Protein AF-0000000084599540 (afdb_homodimer)

Solvent-accessible surface area (backbone atoms only — not comparable to full-atom values): 32522 Å² total; per-residue (Å²): 129,64,44,65,60,55,41,9,63,74,60,71,47,52,53,66,55,42,53,31,35,77,64,66,38,82,87,52,54,70,70,55,28,52,50,39,52,51,46,26,53,74,59,63,37,54,69,46,59,69,66,55,53,49,34,82,59,68,58,43,24,35,32,35,32,47,70,62,56,52,45,56,67,36,15,27,25,49,29,17,27,42,54,45,29,43,75,75,65,26,40,35,28,46,34,64,72,96,63,31,60,48,38,57,72,74,45,68,17,61,32,36,39,39,46,31,87,84,61,41,70,65,57,50,48,55,41,32,73,73,65,39,32,35,24,30,46,58,57,90,64,90,48,96,42,38,37,31,44,32,69,36,34,44,59,28,31,35,52,47,48,57,56,52,65,72,48,86,49,70,34,34,36,38,29,33,32,45,85,84,36,49,62,42,46,41,23,50,52,28,36,51,55,52,57,72,72,43,76,79,89,69,48,69,45,81,44,65,17,57,55,27,40,70,29,11,40,58,45,40,50,56,50,62,73,66,55,80,85,60,28,32,34,35,42,20,68,15,34,45,12,30,50,27,22,50,53,54,41,46,75,71,68,48,46,70,25,63,50,34,25,39,26,27,29,52,58,44,76,59,33,69,54,27,80,61,25,41,14,23,21,34,54,49,54,32,56,52,17,27,49,41,33,50,38,38,53,24,49,71,68,71,40,92,56,64,68,42,70,43,63,47,40,79,42,86,28,37,10,54,44,74,120,130,65,43,64,60,54,42,9,64,75,60,71,45,53,53,66,56,40,53,30,36,78,63,66,37,82,88,50,56,69,69,56,26,52,50,42,54,52,44,27,54,74,60,63,36,53,68,46,59,70,65,54,54,46,35,84,58,69,59,44,23,34,31,35,30,49,70,60,56,53,44,54,66,37,14,28,24,47,28,17,27,41,54,45,30,40,76,74,65,25,39,35,29,47,34,63,71,95,64,33,62,47,37,55,72,72,46,67,16,59,33,38,38,38,47,34,85,84,61,42,71,65,57,50,49,54,42,32,73,72,63,39,33,34,24,31,46,57,58,91,63,89,48,98,41,37,34,30,44,32,70,36,34,44,59,29,30,37,53,47,50,59,55,53,63,72,48,88,50,71,36,36,36,36,30,34,31,44,85,84,35,48,64,42,47,42,23,49,53,27,36,52,55,51,57,72,72,44,76,79,90,70,48,70,46,82,45,65,18,56,54,28,40,69,28,11,41,59,46,41,51,55,50,60,73,66,57,80,84,61,28,31,34,35,42,20,68,15,35,45,14,28,51,27,21,50,53,55,40,45,75,70,70,49,47,69,27,62,49,34,26,40,26,28,28,53,58,44,76,60,32,67,55,28,81,61,24,40,13,23,22,33,53,49,54,33,54,52,16,28,49,42,33,51,38,39,53,25,49,70,68,72,40,92,56,66,68,43,69,44,65,48,41,78,41,90,28,37,11,54,45,75,120

Secondary structure (DSSP, 8-state):
---HHHHHHHHTS-HHHHHHHHTT-TTS-HHHHHHHHHHHHHTT----HHHHS-SS----EEEEEES---HHHHHHHHHHHHHHHHHTT-EEEE--STTTTHHHHTTSSSEEEEE-TTS-HHHHHHHHHTT-EEEESSS---BTTEEEEEE-HHHHHHHHHHHHTTS--SEEEEEE--TT-HHHHHHHHHHHHHHHHSSS---EEEEE-TTSHHHHHHHHHHHHHH--SS-EEEEESSHHHHHHHHHHHHHTT--BTTTEEEE-SS--HHHHHSSSPPBEEE--HHHHHHHHHHHHHHHHTT-----EEE--EEE--TTT---/---HHHHHHHHTS-HHHHHHHHTT-TTS-HHHHHHHHHHHHHTT----HHHHS-SS----EEEEEES---HHHHHHHHHHHHHHHHHTT-EEEE--STTTTHHHHTTSSSEEEEE-TTS-HHHHHHHHHTT-EEEESSS---BTTEEEEEE-HHHHHHHHHHHHTTS--SEEEEEE--TT-HHHHHHHHHHHHHHHHSSS---EEEEE-TTSHHHHHHHHHHHHHH--SS-EEEEESSHHHHHHHHHHHHHTT--BTTTEEEE-SS--HHHHHSSSPPBEEE--HHHHHHHHHHHHHHHHTT-----EEE--EEE--TTT---

Organism: NCBI:txid1246626

Radius of gyration: 30.08 Å; Cα contacts (8 Å, |Δi|>4): 1349; chains: 2; bounding box: 71×89×59 Å

InterPro domains:
  IPR000843 LacI-type HTH domain [PF00356] (3-48)
  IPR000843 LacI-type HTH domain [PS50932] (2-56)
  IPR000843 LacI-type HTH domain [SM00354] (1-71)
  IPR000843 LacI-type HTH domain [cd01392] (5-56)
  IPR010982 Lambda repressor-like, DNA-binding domain superfamily [G3DSA:1.10.260.40] (1-59)
  IPR010982 Lambda repressor-like, DNA-binding domain superfamily [SSF47413] (1-59)
  IPR028082 Periplasmic binding protein-like I [SSF53822] (61-322)
  IPR046335 Transcriptional regulator LacI/GalR-like, sensor domain [PF13377] (175-320)

Nearest PDB structures (foldseek):
  3cs3-assembly1_A-2  TM=9.195E-01  e=4.103E-24  Enterococcus faecalis V583
  5ysz-assembly1_A-2  TM=7.241E-01  e=3.720E-22  Thermobifida fusca YX
  3hcw-assembly1_B  TM=8.579E-01  e=9.936E-17  Staphylococcus aureus subsp. aureus Mu50
  3d8u-assembly1_B  TM=8.143E-01  e=1.128E-11  Vibrio parahaemolyticus
  7cdx-assembly1_B  TM=8.472E-01  e=2.974E-11  Agrobacterium tumefaciens A6

Foldseek 3Di:
DQDLVNLCVVLVHDSVLLVCLVVVPPVHDPVSSVSSVVSCVVVVPDVPCVNVVVVLPQLLEEEEAAADCDDPLNVQLVLLQQVLSVVVVHHYDYFDDDCRCVCQVVSVHQAYEHHDPVCDLVNVVVSVVVVHAYEYEFDDDDDLRYAYEYAPLLVFLLVVLVLLVVDDWPAEEEEFADPPGRSRVNSVVSNVVNQVPDPDHHHYYYHYQNQALVSLQVVLVVCVVVQDQTAYEYEYAAPRSQVSNVVNCVVVPHDFQGNYQTAYEDPDPCQVPDVFRHWYKHQRSSVSSNLRNVLSVCSSVVHDHHHHYGYMGTDDTSRHDVD/DQDLVNLCVVLVHDSVLLVCLVVVPPPHDPVSSVSSVVSCVVVVPDVPCVNVVVPLPQLLEEEEAAADCDDPLNVQLVLLQQVLSVVVVHHYHYFDDDCRCVCQVVSVHQAYEHHDPVCDLVNVVVSVVVVHAYEYEFDDDDDLRYAYEYAPLLVFLLVVLVVLVVDDWPAEEEEFADPPGRSRVNSVVSNVVNQVPDPDHHHYYYHYQNQALVSLQVVLVVCVVVQDQTAYEYEYAAPRSQVSNVVNCVVVPHDFQHNYQTAYEDPDPCQVPDVFRHWYKYQRSSVSSNLRNVLSVCSSVVHDHHHHYGYMGTDDTSRHDVD

pLDDT: mean 88.67, std 12.49, range [33.28, 98.56]

Structure (mmCIF, N/CA/C/O backbone):
data_AF-0000000084599540-model_v1
#
loop_
_entity.id
_entity.type
_entity.pdbx_description
1 polymer 'HTH-type transcriptional repressor'
#
loop_
_atom_site.group_PDB
_atom_site.id
_atom_site.type_symbol
_atom_site.label_atom_id
_atom_site.label_alt_id
_atom_site.label_comp_id
_atom_site.label_asym_id
_atom_site.label_entity_id
_atom_site.label_seq_id
_atom_site.pdbx_PDB_ins_code
_atom_site.Cartn_x
_atom_site.Cartn_y
_atom_site.Cartn_z
_atom_site.occupancy
_atom_site.B_iso_or_equiv
_atom_site.auth_seq_id
_atom_site.auth_comp_id
_atom_site.auth_asym_id
_atom_site.auth_atom_id
_atom_site.pdbx_PDB_model_num
ATOM 1 N N . MET A 1 1 ? -2.873 49.531 19.031 1 55.91 1 MET A N 1
ATOM 2 C CA . MET A 1 1 ? -3.793 49.094 18 1 55.91 1 MET A CA 1
ATOM 3 C C . MET A 1 1 ? -5.125 48.656 18.594 1 55.91 1 MET A C 1
ATOM 5 O O . MET A 1 1 ? -5.164 48.125 19.703 1 55.91 1 MET A O 1
ATOM 9 N N . VAL A 1 2 ? -6.164 49.094 18.078 1 72.12 2 VAL A N 1
ATOM 10 C CA . VAL A 1 2 ? -7.504 48.781 18.562 1 72.12 2 VAL A CA 1
ATOM 11 C C . VAL A 1 2 ? -7.777 47.281 18.438 1 72.12 2 VAL A C 1
ATOM 13 O O . VAL A 1 2 ? -7.535 46.688 17.375 1 72.12 2 VAL A O 1
ATOM 16 N N . SER A 1 3 ? -8.062 46.594 19.531 1 74.75 3 SER A N 1
ATOM 17 C CA . SER A 1 3 ? -8.344 45.156 19.531 1 74.75 3 SER A CA 1
ATOM 18 C C . SER A 1 3 ? -9.844 44.906 19.594 1 74.75 3 SER A C 1
ATOM 20 O O . SER A 1 3 ? -10.641 45.812 19.797 1 74.75 3 SER A O 1
ATOM 22 N N . ILE A 1 4 ? -10.078 43.531 19.297 1 80.19 4 ILE A N 1
ATOM 23 C CA . ILE A 1 4 ? -11.469 43.094 19.406 1 80.19 4 ILE A CA 1
ATOM 24 C C . ILE A 1 4 ? -11.977 43.375 20.828 1 80.19 4 ILE A C 1
ATOM 26 O O . ILE A 1 4 ? -13.148 43.719 21.016 1 80.19 4 ILE A O 1
ATOM 30 N N . ARG A 1 5 ? -11.102 43.281 21.672 1 84.56 5 ARG A N 1
ATOM 31 C CA . ARG A 1 5 ? -11.469 43.531 23.062 1 84.56 5 ARG A CA 1
ATOM 32 C C . ARG A 1 5 ? -11.852 45 23.266 1 84.56 5 ARG A C 1
ATOM 34 O O . ARG A 1 5 ? -12.797 45.312 23.984 1 84.56 5 ARG A O 1
ATOM 41 N N . ASP A 1 6 ? -11.133 45.875 22.656 1 82.12 6 ASP A N 1
ATOM 42 C CA . ASP A 1 6 ? -11.414 47.312 22.781 1 82.12 6 ASP A CA 1
ATOM 43 C C . ASP A 1 6 ? -12.781 47.625 22.203 1 82.12 6 ASP A C 1
ATOM 45 O O . ASP A 1 6 ? -13.516 48.469 22.75 1 82.12 6 ASP A O 1
ATOM 49 N N . ILE A 1 7 ? -13.094 46.938 21.094 1 86.31 7 ILE A N 1
ATOM 50 C CA . ILE A 1 7 ? -14.383 47.125 20.453 1 86.31 7 ILE A CA 1
ATOM 51 C C . ILE A 1 7 ? -15.5 46.625 21.375 1 86.31 7 ILE A C 1
ATOM 53 O O . ILE A 1 7 ? -16.516 47.312 21.531 1 86.31 7 ILE A O 1
ATOM 57 N N . ALA A 1 8 ? -15.289 45.562 21.953 1 88.62 8 ALA A N 1
ATOM 58 C CA . ALA A 1 8 ? -16.281 44.969 22.859 1 88.62 8 ALA A CA 1
ATOM 59 C C . ALA A 1 8 ? -16.578 45.906 24.031 1 88.62 8 ALA A C 1
ATOM 61 O O . ALA A 1 8 ? -17.734 46.125 24.391 1 88.62 8 ALA A O 1
ATOM 62 N N . LYS A 1 9 ? -15.57 46.344 24.531 1 87.06 9 LYS A N 1
ATOM 63 C CA . LYS A 1 9 ? -15.695 47.25 25.688 1 87.06 9 LYS A CA 1
ATOM 64 C C . LYS A 1 9 ? -16.469 48.5 25.312 1 87.06 9 LYS A C 1
ATOM 66 O O . LYS A 1 9 ? -17.359 48.938 26.047 1 87.06 9 LYS A O 1
ATOM 71 N N . LYS A 1 10 ? -16.141 49.062 24.234 1 86.19 10 LYS A N 1
ATOM 72 C CA . LYS A 1 10 ? -16.781 50.312 23.828 1 86.19 10 LYS A CA 1
ATOM 73 C C . LYS A 1 10 ? -18.219 50.094 23.375 1 86.19 10 LYS A C 1
ATOM 75 O O . LYS A 1 10 ? -19.094 50.938 23.625 1 86.19 10 LYS A O 1
ATOM 80 N N . ALA A 1 11 ? -18.438 48.938 22.672 1 86.19 11 ALA A N 1
ATOM 81 C CA . ALA A 1 11 ? -19.75 48.625 22.141 1 86.19 11 ALA A CA 1
ATOM 82 C C . ALA A 1 11 ? -20.656 48.031 23.234 1 86.19 11 ALA A C 1
ATOM 84 O O . ALA A 1 11 ? -21.859 47.938 23.047 1 86.19 11 ALA A O 1
ATOM 85 N N . GLY A 1 12 ? -20.031 47.656 24.391 1 89.06 12 GLY A N 1
ATOM 86 C CA . GLY A 1 12 ? -20.812 47.062 25.469 1 89.06 12 GLY A CA 1
ATOM 87 C C . GLY A 1 12 ? -21.328 45.688 25.156 1 89.06 12 GLY A C 1
ATOM 88 O O . GLY A 1 12 ? -22.438 45.312 25.531 1 89.06 12 GLY A O 1
ATOM 89 N N . VAL A 1 13 ? -20.641 45.031 24.344 1 85.94 13 VAL A N 1
ATOM 90 C CA . VAL A 1 13 ? -21.016 43.688 23.969 1 85.94 13 VAL A CA 1
ATOM 91 C C . VAL A 1 13 ? -19.875 42.719 24.281 1 85.94 13 VAL A C 1
ATOM 93 O O . VAL A 1 13 ? -18.781 43.156 24.672 1 85.94 13 VAL A O 1
ATOM 96 N N . SER A 1 14 ? -20.094 41.469 24.25 1 82.12 14 SER A N 1
ATOM 97 C CA . SER A 1 14 ? -19.062 40.438 24.469 1 82.12 14 SER A CA 1
ATOM 98 C C . SER A 1 14 ? -18.062 40.438 23.312 1 82.12 14 SER A C 1
ATOM 100 O O . SER A 1 14 ? -18.391 40.875 22.203 1 82.12 14 SER A O 1
ATOM 102 N N . MET A 1 15 ? -16.906 39.938 23.469 1 82.31 15 MET A N 1
ATOM 103 C CA . MET A 1 15 ? -15.906 39.75 22.422 1 82.31 15 MET A CA 1
ATOM 104 C C . MET A 1 15 ? -16.438 38.844 21.312 1 82.31 15 MET A C 1
ATOM 106 O O . MET A 1 15 ? -16.141 39.031 20.141 1 82.31 15 MET A O 1
ATOM 110 N N . THR A 1 16 ? -17.266 37.844 21.672 1 81.19 16 THR A N 1
ATOM 111 C CA . THR A 1 16 ? -17.891 36.938 20.719 1 81.19 16 THR A CA 1
ATOM 112 C C . THR A 1 16 ? -18.828 37.688 19.781 1 81.19 16 THR A C 1
ATOM 114 O O . THR A 1 16 ? -18.844 37.406 18.578 1 81.19 16 THR A O 1
ATOM 117 N N . SER A 1 17 ? -19.547 38.594 20.391 1 82.44 17 SER A N 1
ATOM 118 C CA . SER A 1 17 ? -20.469 39.375 19.594 1 82.44 17 SER A CA 1
ATOM 119 C C . SER A 1 17 ? -19.719 40.281 18.609 1 82.44 17 SER A C 1
ATOM 121 O O . SER A 1 17 ? -20.172 40.469 17.469 1 82.44 17 SER A O 1
ATOM 123 N N . VAL A 1 18 ? -18.547 40.812 19 1 81.69 18 VAL A N 1
ATOM 124 C CA . VAL A 1 18 ? -17.719 41.625 18.125 1 81.69 18 VAL A CA 1
ATOM 125 C C . VAL A 1 18 ? -17.188 40.781 16.969 1 81.69 18 VAL A C 1
ATOM 127 O O . VAL A 1 18 ? -17.266 41.188 15.805 1 81.69 18 VAL A O 1
ATOM 130 N N . SER A 1 19 ? -16.75 39.562 17.25 1 78 19 SER A N 1
ATOM 131 C CA . SER A 1 19 ? -16.25 38.656 16.234 1 78 19 SER A CA 1
ATOM 132 C C . SER A 1 19 ? -17.344 38.281 15.242 1 78 19 SER A C 1
ATOM 134 O O . SER A 1 19 ? -17.125 38.281 14.031 1 78 19 SER A O 1
ATOM 136 N N . TYR A 1 20 ? -18.469 38.031 15.781 1 79.69 20 TYR A N 1
ATOM 137 C CA . TYR A 1 20 ? -19.609 37.688 14.938 1 79.69 20 TYR A CA 1
ATOM 138 C C . TYR A 1 20 ? -19.969 38.844 14.023 1 79.69 20 TYR A C 1
ATOM 140 O O . TYR A 1 20 ? -20.203 38.656 12.828 1 79.69 20 TYR A O 1
ATOM 148 N N . ALA A 1 21 ? -20 40 14.555 1 79.5 21 ALA A N 1
ATOM 149 C CA . ALA A 1 21 ? -20.422 41.188 13.812 1 79.5 21 ALA A CA 1
ATOM 150 C C . ALA A 1 21 ? -19.406 41.531 12.719 1 79.5 21 ALA A C 1
ATOM 152 O O . ALA A 1 21 ? -19.797 41.844 11.586 1 79.5 21 ALA A O 1
ATOM 153 N N . LEU A 1 22 ? -18.141 41.375 13.062 1 78.31 22 LEU A N 1
ATOM 154 C CA . LEU A 1 22 ? -17.094 41.75 12.109 1 78.31 22 LEU A CA 1
ATOM 155 C C . LEU A 1 22 ? -17 40.719 10.984 1 78.31 22 LEU A C 1
ATOM 157 O O . LEU A 1 22 ? -16.594 41.031 9.875 1 78.31 22 LEU A O 1
ATOM 161 N N . ASN A 1 23 ? -17.562 39.469 11.281 1 73.12 23 ASN A N 1
ATOM 162 C CA . ASN A 1 23 ? -17.547 38.406 10.297 1 73.12 23 ASN A CA 1
ATOM 163 C C . ASN A 1 23 ? -18.922 38.156 9.695 1 73.12 23 ASN A C 1
ATOM 165 O O . ASN A 1 23 ? -19.172 37.125 9.07 1 73.12 23 ASN A O 1
ATOM 169 N N . ASN A 1 24 ? -19.75 38.969 9.938 1 74.19 24 ASN A N 1
ATOM 170 C CA . ASN A 1 24 ? -21.125 38.938 9.438 1 74.19 24 ASN A CA 1
ATOM 171 C C . ASN A 1 24 ? -21.828 37.625 9.789 1 74.19 24 ASN A C 1
ATOM 173 O O . ASN A 1 24 ? -22.516 37.062 8.945 1 74.19 24 ASN A O 1
ATOM 177 N N . ASN A 1 25 ? -21.609 37.125 10.914 1 74 25 ASN A N 1
ATOM 178 C CA . ASN A 1 25 ? -22.266 35.938 11.406 1 74 25 ASN A CA 1
ATOM 179 C C . ASN A 1 25 ? -23.75 36.188 11.656 1 74 25 ASN A C 1
ATOM 181 O O . ASN A 1 25 ? -24.125 37.156 12.32 1 74 25 ASN A O 1
ATOM 185 N N . PRO A 1 26 ? -24.531 35.344 11.141 1 73.69 26 PRO A N 1
ATOM 186 C CA . PRO A 1 26 ? -25.969 35.594 11.25 1 73.69 26 PRO A CA 1
ATOM 187 C C . PRO A 1 26 ? -26.5 35.438 12.68 1 73.69 26 PRO A C 1
ATOM 189 O O . PRO A 1 26 ? -27.656 35.75 12.961 1 73.69 26 PRO A O 1
ATOM 192 N N . LYS A 1 27 ? -25.781 35.094 13.547 1 78.31 27 LYS A N 1
ATOM 193 C CA . LYS A 1 27 ? -26.25 34.844 14.898 1 78.31 27 LYS A CA 1
ATOM 194 C C . LYS A 1 27 ? -26.438 36.156 15.68 1 78.31 27 LYS A C 1
ATOM 196 O O . LYS A 1 27 ? -27.016 36.156 16.766 1 78.31 27 LYS A O 1
ATOM 201 N N . ILE A 1 28 ? -26 37.094 15.164 1 76.81 28 ILE A N 1
ATOM 202 C CA . ILE A 1 28 ? -26.125 38.375 15.836 1 76.81 28 ILE A CA 1
ATOM 203 C C . ILE A 1 28 ? -27.047 39.281 15.039 1 76.81 28 ILE A C 1
ATOM 205 O O . ILE A 1 28 ? -27.109 39.219 13.812 1 76.81 28 ILE A O 1
ATOM 209 N N . SER A 1 29 ? -27.906 40 15.711 1 81.25 29 SER A N 1
ATOM 210 C CA . SER A 1 29 ? -28.922 40.844 15.078 1 81.25 29 SER A CA 1
ATOM 211 C C . SER A 1 29 ? -28.281 41.906 14.203 1 81.25 29 SER A C 1
ATOM 213 O O . SER A 1 29 ? -27.141 42.344 14.445 1 81.25 29 SER A O 1
ATOM 215 N N . LYS A 1 30 ? -28.953 42.281 13.195 1 83.38 30 LYS A N 1
ATOM 216 C CA . LYS A 1 30 ? -28.5 43.344 12.273 1 83.38 30 LYS A CA 1
ATOM 217 C C . LYS A 1 30 ? -28.188 44.625 13.023 1 83.38 30 LYS A C 1
ATOM 219 O O . LYS A 1 30 ? -27.219 45.312 12.711 1 83.38 30 LYS A O 1
ATOM 224 N N . LYS A 1 31 ? -29.047 45 13.953 1 82.94 31 LYS A N 1
ATOM 225 C CA . LYS A 1 31 ? -28.891 46.188 14.75 1 82.94 31 LYS A CA 1
ATOM 226 C C . LYS A 1 31 ? -27.578 46.188 15.539 1 82.94 31 LYS A C 1
ATOM 228 O O . LYS A 1 31 ? -26.844 47.156 15.547 1 82.94 31 LYS A O 1
ATOM 233 N N . THR A 1 32 ? -27.25 45.031 16.109 1 84.38 32 THR A N 1
ATOM 234 C CA . THR A 1 32 ? -26.031 44.875 16.891 1 84.38 32 THR A CA 1
ATOM 235 C C . THR A 1 32 ? -24.797 44.906 16 1 84.38 32 THR A C 1
ATOM 237 O O . THR A 1 32 ? -23.781 45.469 16.344 1 84.38 32 THR A O 1
ATOM 240 N N . THR A 1 33 ? -24.922 44.25 14.93 1 87.5 33 THR A N 1
ATOM 241 C CA . THR A 1 33 ? -23.828 44.219 13.953 1 87.5 33 THR A CA 1
ATOM 242 C C . THR A 1 33 ? -23.469 45.625 13.516 1 87.5 33 THR A C 1
ATOM 244 O O . THR A 1 33 ? -22.297 46 13.484 1 87.5 33 THR A O 1
ATOM 247 N N . GLU A 1 34 ? -24.5 46.344 13.148 1 85.5 34 GLU A N 1
ATOM 248 C CA . GLU A 1 34 ? -24.281 47.719 12.695 1 85.5 34 GLU A CA 1
ATOM 249 C C . GLU A 1 34 ? -23.641 48.562 13.789 1 85.5 34 GLU A C 1
ATOM 251 O O . GLU A 1 34 ? -22.75 49.375 13.516 1 85.5 34 GLU A O 1
ATOM 256 N N . HIS A 1 35 ? -24.125 48.406 14.969 1 85.12 35 HIS A N 1
ATOM 257 C CA . HIS A 1 35 ? -23.578 49.125 16.109 1 85.12 35 HIS A CA 1
ATOM 258 C C . HIS A 1 35 ? -22.094 48.812 16.312 1 85.12 35 HIS A C 1
ATOM 260 O O . HIS A 1 35 ? -21.281 49.719 16.5 1 85.12 35 HIS A O 1
ATOM 266 N N . ILE A 1 36 ? -21.734 47.531 16.234 1 87.31 36 ILE A N 1
ATOM 267 C CA . ILE A 1 36 ? -20.359 47.062 16.453 1 87.31 36 ILE A CA 1
ATOM 268 C C . ILE A 1 36 ? -19.469 47.594 15.328 1 87.31 36 ILE A C 1
ATOM 270 O O . ILE A 1 36 ? -18.359 48.062 15.578 1 87.31 36 ILE A O 1
ATOM 274 N N . LYS A 1 37 ? -19.938 47.5 14.125 1 85.94 37 LYS A N 1
ATOM 275 C CA . LYS A 1 37 ? -19.172 48 12.984 1 85.94 37 LYS A CA 1
ATOM 276 C C . LYS A 1 37 ? -18.938 49.5 13.094 1 85.94 37 LYS A C 1
ATOM 278 O O . LYS A 1 37 ? -17.859 49.969 12.742 1 85.94 37 LYS A O 1
ATOM 283 N N . GLN A 1 38 ? -19.969 50.219 13.492 1 85.44 38 GLN A N 1
ATOM 284 C CA . GLN A 1 38 ? -19.859 51.656 13.711 1 85.44 38 GLN A CA 1
ATOM 285 C C . GLN A 1 38 ? -18.797 52 14.758 1 85.44 38 GLN A C 1
ATOM 287 O O . GLN A 1 38 ? -17.969 52.875 14.562 1 85.44 38 GLN A O 1
ATOM 292 N N . VAL A 1 39 ? -18.797 51.25 15.875 1 85.38 39 VAL A N 1
ATOM 293 C CA . VAL A 1 39 ? -17.828 51.438 16.953 1 85.38 39 VAL A CA 1
ATOM 294 C C . VAL A 1 39 ? -16.438 51.125 16.453 1 85.38 39 VAL A C 1
ATOM 296 O O . VAL A 1 39 ? -15.477 51.844 16.75 1 85.38 39 VAL A O 1
ATOM 299 N N . ALA A 1 40 ? -16.359 50.062 15.703 1 84.12 40 ALA A N 1
ATOM 300 C CA . ALA A 1 40 ? -15.078 49.688 15.109 1 84.12 40 ALA A CA 1
ATOM 301 C C . ALA A 1 40 ? -14.531 50.781 14.219 1 84.12 40 ALA A C 1
ATOM 303 O O . ALA A 1 40 ? -13.336 51.094 14.258 1 84.12 40 ALA A O 1
ATOM 304 N N . ALA A 1 41 ? -15.352 51.25 13.414 1 80.25 41 ALA A N 1
ATOM 305 C CA . ALA A 1 41 ? -15 52.344 12.531 1 80.25 41 ALA A CA 1
ATOM 306 C C . ALA A 1 41 ? -14.539 53.562 13.336 1 80.25 41 ALA A C 1
ATOM 308 O O . ALA A 1 41 ? -13.555 54.219 12.969 1 80.25 41 ALA A O 1
ATOM 309 N N . GLU A 1 42 ? -15.211 53.906 14.367 1 82.25 42 GLU A N 1
ATOM 310 C CA . GLU A 1 42 ? -14.891 55.031 15.219 1 82.25 42 GLU A CA 1
ATOM 311 C C . GLU A 1 42 ? -13.516 54.875 15.859 1 82.25 42 GLU A C 1
ATOM 313 O O . GLU A 1 42 ? -12.805 55.875 16.062 1 82.25 42 GLU A O 1
ATOM 318 N N . LEU A 1 43 ? -13.289 53.594 16.219 1 81.19 43 LEU A N 1
ATOM 319 C CA . LEU A 1 43 ? -12.016 53.312 16.875 1 81.19 43 LEU A CA 1
ATOM 320 C C . LEU A 1 43 ? -10.914 53.062 15.844 1 81.19 43 LEU A C 1
ATOM 322 O O . LEU A 1 43 ? -9.789 52.75 16.203 1 81.19 43 LEU A O 1
ATOM 326 N N . ASN A 1 44 ? -11.305 53.375 14.555 1 75.75 44 ASN A N 1
ATOM 327 C CA . ASN A 1 44 ? -10.391 53.094 13.445 1 75.75 44 ASN A CA 1
ATOM 328 C C . ASN A 1 44 ? -9.812 51.688 13.523 1 75.75 44 ASN A C 1
ATOM 330 O O . ASN A 1 44 ? -8.609 51.5 13.352 1 75.75 44 ASN A O 1
ATOM 334 N N . TYR A 1 45 ? -10.672 50.969 14.125 1 67.06 45 TYR A N 1
ATOM 335 C CA . TYR A 1 45 ? -10.281 49.562 14.156 1 67.06 45 TYR A CA 1
ATOM 336 C C . TYR A 1 45 ? -10.156 49 12.75 1 67.06 45 TYR A C 1
ATOM 338 O O . TYR A 1 45 ? -11.062 49.156 11.922 1 67.06 45 TYR A O 1
ATOM 346 N N . ARG A 1 46 ? -9.023 48.781 12.367 1 56.72 46 ARG A N 1
ATOM 347 C CA . ARG A 1 46 ? -8.789 48 11.164 1 56.72 46 ARG A CA 1
ATOM 348 C C . ARG A 1 46 ? -8.664 46.5 11.492 1 56.72 46 ARG A C 1
ATOM 350 O O . ARG A 1 46 ? -7.84 46.125 12.32 1 56.72 46 ARG A O 1
ATOM 357 N N . PRO A 1 47 ? -9.766 45.875 11.164 1 49.62 47 PRO A N 1
ATOM 358 C CA . PRO A 1 47 ? -9.516 44.469 11.445 1 49.62 47 PRO A CA 1
ATOM 359 C C . PRO A 1 47 ? -8.102 44.031 11.094 1 49.62 47 PRO A C 1
ATOM 361 O O . PRO A 1 47 ? -7.57 44.406 10.055 1 49.62 47 PRO A O 1
ATOM 364 N N . ASN A 1 48 ? -7.25 44.25 12 1 40.81 48 ASN A N 1
ATOM 365 C CA . ASN A 1 48 ? -5.93 43.75 11.609 1 40.81 48 ASN A CA 1
ATOM 366 C C . ASN A 1 48 ? -6.027 42.625 10.578 1 40.81 48 ASN A C 1
ATOM 368 O O . ASN A 1 48 ? -6.781 41.688 10.758 1 40.81 48 ASN A O 1
ATOM 372 N N . ALA A 1 49 ? -5.82 43 9.352 1 38.34 49 ALA A N 1
ATOM 373 C CA . ALA A 1 49 ? -5.75 41.938 8.344 1 38.34 49 ALA A CA 1
ATOM 374 C C . ALA A 1 49 ? -5.145 40.688 8.922 1 38.34 49 ALA A C 1
ATOM 376 O O . ALA A 1 49 ? -5.375 39.594 8.398 1 38.34 49 ALA A O 1
ATOM 377 N N . ALA A 1 50 ? -4.273 40.781 9.82 1 36.12 50 ALA A N 1
ATOM 378 C CA . ALA A 1 50 ? -3.619 39.625 10.43 1 36.12 50 ALA A CA 1
ATOM 379 C C . ALA A 1 50 ? -4.605 38.812 11.266 1 36.12 50 ALA A C 1
ATOM 381 O O . ALA A 1 50 ? -4.527 37.594 11.305 1 36.12 50 ALA A O 1
ATOM 382 N N . ALA A 1 51 ? -5.473 39.406 12.125 1 39.91 51 ALA A N 1
ATOM 383 C CA . ALA A 1 51 ? -6.52 38.719 12.898 1 39.91 51 ALA A CA 1
ATOM 384 C C . ALA A 1 51 ? -7.691 38.344 12 1 39.91 51 ALA A C 1
ATOM 386 O O . ALA A 1 51 ? -8.297 37.281 12.203 1 39.91 51 ALA A O 1
ATOM 387 N N . ARG A 1 52 ? -8.18 39.219 11.328 1 37.78 52 ARG A N 1
ATOM 388 C CA . ARG A 1 52 ? -9.219 38.906 10.359 1 37.78 52 ARG A CA 1
ATOM 389 C C . ARG A 1 52 ? -8.68 38 9.25 1 37.78 52 ARG A C 1
ATOM 391 O O . ARG A 1 52 ? -9.438 37.312 8.586 1 37.78 52 ARG A O 1
ATOM 398 N N . THR A 1 53 ? -7.59 38.531 8.789 1 33.34 53 THR A N 1
ATOM 399 C CA . THR A 1 53 ? -6.922 37.625 7.859 1 33.34 53 THR A CA 1
ATOM 400 C C . THR A 1 53 ? -6.543 36.312 8.555 1 33.34 53 THR A C 1
ATOM 402 O O . THR A 1 53 ? -5.785 35.531 8.008 1 33.34 53 THR A O 1
ATOM 405 N N . LEU A 1 54 ? -6.555 36.438 9.828 1 36.22 54 LEU A N 1
ATOM 406 C CA . LEU A 1 54 ? -6.711 35.125 10.43 1 36.22 54 LEU A CA 1
ATOM 407 C C . LEU A 1 54 ? -7.809 34.344 9.727 1 36.22 54 LEU A C 1
ATOM 409 O O . LEU A 1 54 ? -8.789 33.938 10.352 1 36.22 54 LEU A O 1
ATOM 413 N N . LYS A 1 55 ? -8.547 35.094 9.023 1 41.06 55 LYS A N 1
ATOM 414 C CA . LYS A 1 55 ? -9.305 34.344 8.016 1 41.06 55 LYS A CA 1
ATOM 415 C C . LYS A 1 55 ? -8.836 32.906 7.93 1 41.06 55 LYS A C 1
ATOM 417 O O . LYS A 1 55 ? -7.637 32.625 8 1 41.06 55 LYS A O 1
ATOM 422 N N . ALA A 1 56 ? -9.812 32.094 8.195 1 45.31 56 ALA A N 1
ATOM 423 C CA . ALA A 1 56 ? -9.625 30.656 8.289 1 45.31 56 ALA A CA 1
ATOM 424 C C . ALA A 1 56 ? -8.422 30.203 7.461 1 45.31 56 ALA A C 1
ATOM 426 O O . ALA A 1 56 ? -8.492 30.172 6.23 1 45.31 56 ALA A O 1
ATOM 427 N N . ARG A 1 57 ? -7.254 30.812 7.703 1 54.81 57 ARG A N 1
ATOM 428 C CA . ARG A 1 57 ? -5.98 30.484 7.074 1 54.81 57 ARG A CA 1
ATOM 429 C C . ARG A 1 57 ? -5.957 29.031 6.609 1 54.81 57 ARG A C 1
ATOM 431 O O . ARG A 1 57 ? -6.031 28.125 7.426 1 54.81 57 ARG A O 1
ATOM 438 N N . LYS A 1 58 ? -6.449 29.062 5.43 1 74.56 58 LYS A N 1
ATOM 439 C CA . LYS A 1 58 ? -6.352 27.75 4.793 1 74.56 58 LYS A CA 1
ATOM 440 C C . LYS A 1 58 ? -4.961 27.141 4.984 1 74.56 58 LYS A C 1
ATOM 442 O O . LYS A 1 58 ? -3.953 27.812 4.734 1 74.56 58 LYS A O 1
ATOM 447 N N . THR A 1 59 ? -4.977 26.297 5.82 1 81.69 59 THR A N 1
ATOM 448 C CA . THR A 1 59 ? -3.732 25.578 6.074 1 81.69 59 THR A CA 1
ATOM 449 C C . THR A 1 59 ? -3.219 24.906 4.797 1 81.69 59 THR A C 1
ATOM 451 O O . THR A 1 59 ? -2.047 24.547 4.711 1 81.69 59 THR A O 1
ATOM 454 N N . LYS A 1 60 ? -4.164 24.797 3.797 1 87.5 60 LYS A N 1
ATOM 455 C CA . LYS A 1 60 ? -3.896 24.047 2.576 1 87.5 60 LYS A CA 1
ATOM 456 C C . LYS A 1 60 ? -3.496 22.609 2.896 1 87.5 60 LYS A C 1
ATOM 458 O O . LYS A 1 60 ? -2.541 22.078 2.322 1 87.5 60 LYS A O 1
ATOM 463 N N . LYS A 1 61 ? -4.227 22.062 3.852 1 88.88 61 LYS A N 1
ATOM 464 C CA . LYS A 1 61 ? -4.039 20.672 4.25 1 88.88 61 LYS A CA 1
ATOM 465 C C . LYS A 1 61 ? -5.363 19.922 4.25 1 88.88 61 LYS A C 1
ATOM 467 O O . LYS A 1 61 ? -6.387 20.453 4.691 1 88.88 61 LYS A O 1
ATOM 472 N N . VAL A 1 62 ? -5.254 18.75 3.693 1 94.06 62 VAL A N 1
ATOM 473 C CA . VAL A 1 62 ? -6.391 17.844 3.742 1 94.06 62 VAL A CA 1
ATOM 474 C C . VAL A 1 62 ? -6.109 16.703 4.734 1 94.06 62 VAL A C 1
ATOM 476 O O . VAL A 1 62 ? -5.047 16.094 4.688 1 94.06 62 VAL A O 1
ATOM 479 N N . GLY A 1 63 ? -7.078 16.5 5.68 1 94.38 63 GLY A N 1
ATOM 480 C CA . GLY A 1 63 ? -6.973 15.367 6.598 1 94.38 63 GLY A CA 1
ATOM 481 C C . GLY A 1 63 ? -7.578 14.094 6.047 1 94.38 63 GLY A C 1
ATOM 482 O O . GLY A 1 63 ? -8.656 14.117 5.445 1 94.38 63 GLY A O 1
ATOM 483 N N . VAL A 1 64 ? -6.828 13.023 6.199 1 94.62 64 VAL A N 1
ATOM 484 C CA . VAL A 1 64 ? -7.305 11.703 5.809 1 94.62 64 VAL A CA 1
ATOM 485 C C . VAL A 1 64 ? -7.445 10.812 7.043 1 94.62 64 VAL A C 1
ATOM 487 O O . VAL A 1 64 ? -6.48 10.617 7.785 1 94.62 64 VAL A O 1
ATOM 490 N N . PHE A 1 65 ? -8.672 10.32 7.219 1 92.94 65 PHE A N 1
ATOM 491 C CA . PHE A 1 65 ? -9.008 9.492 8.367 1 92.94 65 PHE A CA 1
ATOM 492 C C . PHE A 1 65 ? -9.383 8.078 7.934 1 92.94 65 PHE A C 1
ATOM 494 O O . PHE A 1 65 ? -10.523 7.836 7.523 1 92.94 65 PHE A O 1
ATOM 501 N N . ILE A 1 66 ? -8.375 7.254 7.996 1 86.88 66 ILE A N 1
ATOM 502 C CA . ILE A 1 66 ? -8.586 5.871 7.57 1 86.88 66 ILE A CA 1
ATOM 503 C C . ILE A 1 66 ? -8.258 4.922 8.719 1 86.88 66 ILE A C 1
ATOM 505 O O . ILE A 1 66 ? -7.191 5.02 9.336 1 86.88 66 ILE A O 1
ATOM 509 N N . LYS A 1 67 ? -9.156 4.051 9.008 1 80.06 67 LYS A N 1
ATOM 510 C CA . LYS A 1 67 ? -9.016 3.129 10.133 1 80.06 67 LYS A CA 1
ATOM 511 C C . LYS A 1 67 ? -7.805 2.221 9.945 1 80.06 67 LYS A C 1
ATOM 513 O O . LYS A 1 67 ? -7.02 2.025 10.875 1 80.06 67 LYS A O 1
ATOM 518 N N . GLU A 1 68 ? -7.738 1.63 8.727 1 73.5 68 GLU A N 1
ATOM 519 C CA . GLU A 1 68 ? -6.641 0.72 8.422 1 73.5 68 GLU A CA 1
ATOM 520 C C . GLU A 1 68 ? -5.531 1.434 7.652 1 73.5 68 GLU A C 1
ATOM 522 O O . GLU A 1 68 ? -5.742 1.887 6.523 1 73.5 68 GLU A O 1
ATOM 527 N N . ASN A 1 69 ? -4.379 1.385 8.266 1 68.06 69 ASN A N 1
ATOM 528 C CA . ASN A 1 69 ? -3.303 2.145 7.637 1 68.06 69 ASN A CA 1
ATOM 529 C C . ASN A 1 69 ? -2.262 1.227 7.004 1 68.06 69 ASN A C 1
ATOM 531 O O . ASN A 1 69 ? -1.075 1.56 6.965 1 68.06 69 ASN A O 1
ATOM 535 N N . LYS A 1 70 ? -2.789 0.047 6.707 1 70.19 70 LYS A N 1
ATOM 536 C CA . LYS A 1 70 ? -1.844 -0.878 6.09 1 70.19 70 LYS A CA 1
ATOM 537 C C . LYS A 1 70 ? -2.479 -1.599 4.902 1 70.19 70 LYS A C 1
ATOM 539 O O . LYS A 1 70 ? -3.701 -1.608 4.758 1 70.19 70 LYS A O 1
ATOM 544 N N . GLY A 1 71 ? -1.596 -2.064 4.059 1 73.62 71 GLY A N 1
ATOM 545 C CA . GLY A 1 71 ? -2.01 -2.893 2.939 1 73.62 71 GLY A CA 1
ATOM 546 C C . GLY A 1 71 ? -2.137 -2.121 1.641 1 73.62 71 GLY A C 1
ATOM 547 O O . GLY A 1 71 ? -2.02 -0.894 1.628 1 73.62 71 GLY A O 1
ATOM 548 N N . ILE A 1 72 ? -2.346 -2.877 0.646 1 75.38 72 ILE A N 1
ATOM 549 C CA . ILE A 1 72 ? -2.375 -2.361 -0.719 1 75.38 72 ILE A CA 1
ATOM 550 C C . ILE A 1 72 ? -3.549 -1.396 -0.882 1 75.38 72 ILE A C 1
ATOM 552 O O . ILE A 1 72 ? -3.408 -0.339 -1.501 1 75.38 72 ILE A O 1
ATOM 556 N N . PHE A 1 73 ? -4.633 -1.713 -0.221 1 81.31 73 PHE A N 1
ATOM 557 C CA . PHE A 1 73 ? -5.824 -0.874 -0.311 1 81.31 73 PHE A CA 1
ATOM 558 C C . PHE A 1 73 ? -5.535 0.529 0.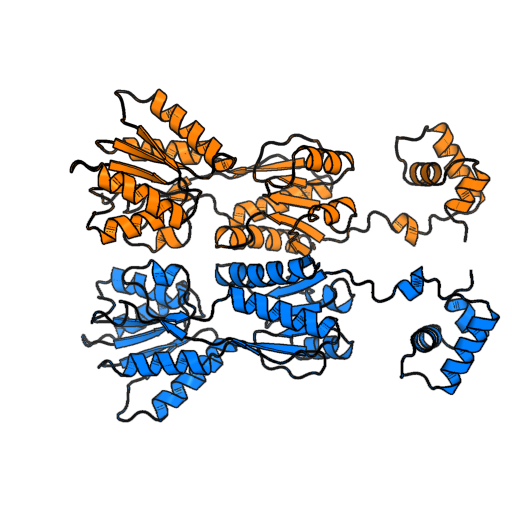21 1 81.31 73 PHE A C 1
ATOM 560 O O . PHE A 1 73 ? -5.789 1.518 -0.482 1 81.31 73 PHE A O 1
ATOM 567 N N . PHE A 1 74 ? -4.961 0.592 1.329 1 82.5 74 PHE A N 1
ATOM 568 C CA . PHE A 1 74 ? -4.648 1.863 1.973 1 82.5 74 PHE A CA 1
ATOM 569 C C . PHE A 1 74 ? -3.691 2.684 1.116 1 82.5 74 PHE A C 1
ATOM 571 O O . PHE A 1 74 ? -3.928 3.869 0.874 1 82.5 74 PHE A O 1
ATOM 578 N N . GLY A 1 75 ? -2.674 2.066 0.682 1 84.81 75 GLY A N 1
ATOM 579 C CA . GLY A 1 75 ? -1.69 2.768 -0.13 1 84.81 75 GLY A CA 1
ATOM 580 C C . GLY A 1 75 ? -2.277 3.361 -1.396 1 84.81 75 GLY A C 1
ATOM 581 O O . GLY A 1 75 ? -1.969 4.5 -1.756 1 84.81 75 GLY A O 1
ATOM 582 N N . ASP A 1 76 ? -3.117 2.643 -2.033 1 88.62 76 ASP A N 1
ATOM 583 C CA . ASP A 1 76 ? -3.66 3.062 -3.322 1 88.62 76 ASP A CA 1
ATOM 584 C C . ASP A 1 76 ? -4.66 4.207 -3.152 1 88.62 76 ASP A C 1
ATOM 586 O O . ASP A 1 76 ? -4.656 5.16 -3.934 1 88.62 76 ASP A O 1
ATOM 590 N N . ILE A 1 77 ? -5.535 4.047 -2.182 1 92.12 77 ILE A N 1
ATOM 591 C CA . ILE A 1 77 ? -6.516 5.109 -1.979 1 92.12 77 ILE A CA 1
ATOM 592 C C . ILE A 1 77 ? -5.805 6.398 -1.571 1 92.12 77 ILE A C 1
ATOM 594 O O . ILE A 1 77 ? -6.156 7.484 -2.037 1 92.12 77 ILE A O 1
ATOM 598 N N . LEU A 1 78 ? -4.848 6.285 -0.721 1 91 78 LEU A N 1
ATOM 599 C CA . LEU A 1 78 ? -4.078 7.441 -0.274 1 91 78 LEU A CA 1
ATOM 600 C C . LEU A 1 78 ? -3.336 8.086 -1.44 1 91 78 LEU A C 1
ATOM 602 O O . LEU A 1 78 ? -3.283 9.312 -1.547 1 91 78 LEU A O 1
ATOM 606 N N . ALA A 1 79 ? -2.77 7.246 -2.27 1 90.75 79 ALA A N 1
ATOM 607 C CA . ALA A 1 79 ? -2.066 7.762 -3.439 1 90.75 79 ALA A CA 1
ATOM 608 C C . ALA A 1 79 ? -2.986 8.633 -4.293 1 90.75 79 ALA A C 1
ATOM 610 O O . ALA A 1 79 ? -2.586 9.703 -4.754 1 90.75 79 ALA A O 1
ATOM 611 N N . GLY A 1 80 ? -4.172 8.18 -4.52 1 93.62 80 GLY A N 1
ATOM 612 C CA . GLY A 1 80 ? -5.141 8.969 -5.266 1 93.62 80 GLY A CA 1
ATOM 613 C C . GLY A 1 80 ? -5.473 10.289 -4.602 1 93.62 80 GLY A C 1
ATOM 614 O O . GLY A 1 80 ? -5.543 11.32 -5.27 1 93.62 80 GLY A O 1
ATOM 615 N N . ILE A 1 81 ? -5.609 10.227 -3.293 1 94.94 81 ILE A N 1
ATOM 616 C CA . ILE A 1 81 ? -5.926 11.43 -2.529 1 94.94 81 ILE A CA 1
ATOM 617 C C . ILE A 1 81 ? -4.762 12.414 -2.619 1 94.94 81 ILE A C 1
ATOM 619 O O . ILE A 1 81 ? -4.969 13.602 -2.885 1 94.94 81 ILE A O 1
ATOM 623 N N . ILE A 1 82 ? -3.604 11.938 -2.402 1 91.19 82 ILE A N 1
ATOM 624 C CA . ILE A 1 82 ? -2.402 12.766 -2.406 1 91.19 82 ILE A CA 1
ATOM 625 C C . ILE A 1 82 ? -2.244 13.438 -3.768 1 91.19 82 ILE A C 1
ATOM 627 O O . ILE A 1 82 ? -2.031 14.648 -3.846 1 91.19 82 ILE A O 1
ATOM 631 N N . GLU A 1 83 ? -2.348 12.672 -4.793 1 90.88 83 GLU A N 1
ATOM 632 C CA . GLU A 1 83 ? -2.158 13.172 -6.152 1 90.88 83 GLU A CA 1
ATOM 633 C C . GLU A 1 83 ? -3.119 14.32 -6.461 1 90.88 83 GLU A C 1
ATOM 635 O O . GLU A 1 83 ? -2.697 15.391 -6.887 1 90.88 83 GLU A O 1
ATOM 640 N N . THR A 1 84 ? -4.34 14.109 -6.227 1 94.19 84 THR A N 1
ATOM 641 C CA . THR A 1 84 ? -5.371 15.086 -6.539 1 94.19 84 THR A CA 1
ATOM 642 C C . THR A 1 84 ? -5.254 16.312 -5.625 1 94.19 84 THR A C 1
ATOM 644 O O . THR A 1 84 ? -5.414 17.438 -6.074 1 94.19 84 THR A O 1
ATOM 647 N N . SER A 1 85 ? -4.961 16.062 -4.34 1 92.12 85 SER A N 1
ATOM 648 C CA . SER A 1 85 ? -4.789 17.172 -3.396 1 92.12 85 SER A CA 1
ATOM 649 C C . SER A 1 85 ? -3.588 18.031 -3.771 1 92.12 85 SER A C 1
ATOM 651 O O . SER A 1 85 ? -3.662 19.266 -3.725 1 92.12 85 SER A O 1
ATOM 653 N N . ALA A 1 86 ? -2.535 17.391 -4.121 1 87.56 86 ALA A N 1
ATOM 654 C CA . ALA A 1 86 ? -1.323 18.109 -4.508 1 87.56 86 ALA A CA 1
ATOM 655 C C . ALA A 1 86 ? -1.57 19 -5.73 1 87.56 86 ALA A C 1
ATOM 657 O O . ALA A 1 86 ? -1.086 20.125 -5.797 1 87.56 86 ALA A O 1
ATOM 658 N N . GLU A 1 87 ? -2.275 18.469 -6.648 1 89.75 87 GLU A N 1
ATOM 659 C CA . GLU A 1 87 ? -2.607 19.234 -7.855 1 89.75 87 GLU A CA 1
ATOM 660 C C . GLU A 1 87 ? -3.381 20.5 -7.516 1 89.75 87 GLU A C 1
ATOM 662 O O . GLU A 1 87 ? -3.273 21.5 -8.219 1 89.75 87 GLU A O 1
ATOM 667 N N . ALA A 1 88 ? -4.098 20.469 -6.438 1 89.62 88 ALA A N 1
ATOM 668 C CA . ALA A 1 88 ? -4.895 21.609 -6 1 89.62 88 ALA A CA 1
ATOM 669 C C . ALA A 1 88 ? -4.113 22.484 -5.023 1 89.62 88 ALA A C 1
ATOM 671 O O . ALA A 1 88 ? -4.637 23.469 -4.504 1 89.62 88 ALA A O 1
ATOM 672 N N . GLY A 1 89 ? -2.846 22.047 -4.75 1 85.06 89 GLY A N 1
ATOM 673 C CA . GLY A 1 89 ? -1.986 22.828 -3.889 1 85.06 89 GLY A CA 1
ATOM 674 C C . GLY A 1 89 ? -2.148 22.5 -2.418 1 85.06 89 GLY A C 1
ATOM 675 O O . GLY A 1 89 ? -1.82 23.328 -1.554 1 85.06 89 GLY A O 1
ATOM 676 N N . PHE A 1 90 ? -2.758 21.344 -2.111 1 88 90 PHE A N 1
ATOM 677 C CA . PHE A 1 90 ? -2.977 20.938 -0.728 1 88 90 PHE A CA 1
ATOM 678 C C . PHE A 1 90 ? -2.023 19.812 -0.336 1 88 90 PHE A C 1
ATOM 680 O O . PHE A 1 90 ? -1.768 18.906 -1.129 1 88 90 PHE A O 1
ATOM 687 N N . ASP A 1 91 ? -1.567 19.859 0.911 1 86 91 ASP A N 1
ATOM 688 C CA . ASP A 1 91 ? -0.871 18.719 1.502 1 86 91 ASP A CA 1
ATOM 689 C C . ASP A 1 91 ? -1.855 17.75 2.148 1 86 91 ASP A C 1
ATOM 691 O O . ASP A 1 91 ? -2.953 18.141 2.547 1 86 91 ASP A O 1
ATOM 695 N N . THR A 1 92 ? -1.389 16.5 2.193 1 91.62 92 THR A N 1
ATOM 696 C CA . THR A 1 92 ? -2.236 15.492 2.805 1 91.62 92 THR A CA 1
ATOM 697 C C . THR A 1 92 ? -1.716 15.109 4.188 1 91.62 92 THR A C 1
ATOM 699 O O . THR A 1 92 ? -0.524 14.844 4.359 1 91.62 92 THR A O 1
ATOM 702 N N . VAL A 1 93 ? -2.629 15.109 5.172 1 90.25 93 VAL A N 1
ATOM 703 C CA . VAL A 1 93 ? -2.305 14.727 6.539 1 90.25 93 VAL A CA 1
ATOM 704 C C . VAL A 1 93 ? -3.049 13.445 6.91 1 90.25 93 VAL A C 1
ATOM 706 O O . VAL A 1 93 ? -4.281 13.398 6.879 1 90.25 93 VAL A O 1
ATOM 709 N N . VAL A 1 94 ? -2.299 12.484 7.188 1 89.56 94 VAL A N 1
ATOM 710 C CA . VAL A 1 94 ? -2.924 11.25 7.66 1 89.56 94 VAL A CA 1
ATOM 711 C C . VAL A 1 94 ? -3.125 11.32 9.172 1 89.56 94 VAL A C 1
ATOM 713 O O . VAL A 1 94 ? -2.156 11.406 9.93 1 89.56 94 VAL A O 1
ATOM 716 N N . CYS A 1 95 ? -4.367 11.266 9.523 1 83.38 95 CYS A N 1
ATOM 717 C CA . CYS A 1 95 ? -4.734 11.43 10.93 1 83.38 95 CYS A CA 1
ATOM 718 C C . CYS A 1 95 ? -5.168 10.109 11.539 1 83.38 95 CYS A C 1
ATOM 720 O O . CYS A 1 95 ? -6.094 9.461 11.047 1 83.38 95 CYS A O 1
ATOM 722 N N . THR A 1 96 ? -4.445 9.688 12.477 1 76 96 THR A N 1
ATOM 723 C CA . THR A 1 96 ? -4.781 8.414 13.109 1 76 96 THR A CA 1
ATOM 724 C C . THR A 1 96 ? -4.879 8.57 14.625 1 76 96 THR A C 1
ATOM 726 O O . THR A 1 96 ? -4.441 9.578 15.18 1 76 96 THR A O 1
ATOM 729 N N . GLY A 1 97 ? -5.586 7.645 15.289 1 69.56 97 GLY A N 1
ATOM 730 C CA . GLY A 1 97 ? -5.609 7.582 16.734 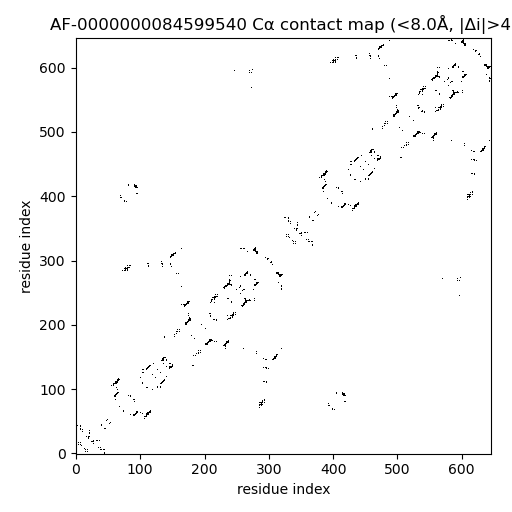1 69.56 97 GLY A CA 1
ATOM 731 C C . GLY A 1 97 ? -6.879 8.141 17.344 1 69.56 97 GLY A C 1
ATOM 732 O O . GLY A 1 97 ? -7.832 8.453 16.625 1 69.56 97 GLY A O 1
ATOM 733 N N . GLU A 1 98 ? -7.004 8.234 18.641 1 66.94 98 GLU A N 1
ATOM 734 C CA . GLU A 1 98 ? -8.203 8.578 19.406 1 66.94 98 GLU A CA 1
ATOM 735 C C . GLU A 1 98 ? -8.609 10.031 19.172 1 66.94 98 GLU A C 1
ATOM 737 O O . GLU A 1 98 ? -9.797 10.352 19.172 1 66.94 98 GLU A O 1
ATOM 742 N N . ASN A 1 99 ? -7.715 10.859 18.828 1 73.44 99 ASN A N 1
ATOM 743 C CA . ASN A 1 99 ? -8.031 12.273 18.656 1 73.44 99 ASN A CA 1
ATOM 744 C C . ASN A 1 99 ? -7.742 12.75 17.25 1 73.44 99 ASN A C 1
ATOM 746 O O . ASN A 1 99 ? -7.371 13.906 17.031 1 73.44 99 ASN A O 1
ATOM 750 N N . ALA A 1 100 ? -8.133 11.797 16.422 1 76.5 100 ALA A N 1
ATOM 751 C CA . ALA A 1 100 ? -7.754 12.094 15.039 1 76.5 100 ALA A CA 1
ATOM 752 C C . ALA A 1 100 ? -8.539 13.289 14.508 1 76.5 100 ALA A C 1
ATOM 754 O O . ALA A 1 100 ? -7.988 14.141 13.797 1 76.5 100 ALA A O 1
ATOM 755 N N . THR A 1 101 ? -9.789 13.43 14.961 1 85.38 101 THR A N 1
ATOM 756 C CA . THR A 1 101 ? -10.648 14.438 14.352 1 85.38 101 THR A CA 1
ATOM 757 C C . THR A 1 101 ? -10.375 15.82 14.945 1 85.38 101 THR A C 1
ATOM 759 O O . THR A 1 101 ? -10.945 16.812 14.5 1 85.38 101 THR A O 1
ATOM 762 N N . ASP A 1 102 ? -9.516 15.859 15.914 1 84.25 102 ASP A N 1
ATOM 763 C CA . ASP A 1 102 ? -9.141 17.156 16.484 1 84.25 102 ASP A CA 1
ATOM 764 C C . ASP A 1 102 ? -8.57 18.078 15.422 1 84.25 102 ASP A C 1
ATOM 766 O O . ASP A 1 102 ? -8.773 19.297 15.477 1 84.25 102 ASP A O 1
ATOM 770 N N . SER A 1 103 ? -7.902 17.469 14.531 1 85.44 103 SER A N 1
ATOM 771 C CA . SER A 1 103 ? -7.277 18.281 13.484 1 85.44 103 SER A CA 1
ATOM 772 C C . SER A 1 103 ? -8.328 18.984 12.625 1 85.44 103 SER A C 1
ATOM 774 O O . SER A 1 103 ? -8.102 20.094 12.141 1 85.44 103 SER A O 1
ATOM 776 N N . LEU A 1 104 ? -9.406 18.328 12.414 1 89 104 LEU A N 1
ATOM 777 C CA . LEU A 1 104 ? -10.5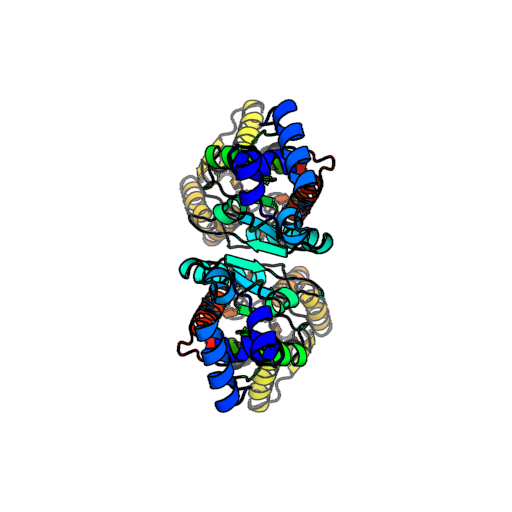08 18.969 11.703 1 89 104 LEU A CA 1
ATOM 778 C C . LEU A 1 104 ? -11.195 20.016 12.578 1 89 104 LEU A C 1
ATOM 780 O O . LEU A 1 104 ? -11.492 21.109 12.117 1 89 104 LEU A O 1
ATOM 784 N N . ALA A 1 105 ? -11.383 19.672 13.82 1 89.19 105 ALA A N 1
ATOM 785 C CA . ALA A 1 105 ? -12.094 20.531 14.758 1 89.19 105 ALA A CA 1
ATOM 786 C C . ALA A 1 105 ? -11.336 21.828 14.992 1 89.19 105 ALA A C 1
ATOM 788 O O . ALA A 1 105 ? -11.93 22.906 15.023 1 89.19 105 ALA A O 1
ATOM 789 N N . ASP A 1 106 ? -10.016 21.734 15.109 1 84.88 106 ASP A N 1
ATOM 790 C CA . ASP A 1 106 ? -9.227 22.891 15.484 1 84.88 106 ASP A CA 1
ATOM 791 C C . ASP A 1 106 ? -8.734 23.656 14.25 1 84.88 106 ASP A C 1
ATOM 793 O O . ASP A 1 106 ? -8.078 24.688 14.367 1 84.88 106 ASP A O 1
ATOM 797 N N . GLY A 1 107 ? -8.977 23.109 13.125 1 86.81 107 GLY A N 1
ATOM 798 C CA . GLY A 1 107 ? -8.672 23.828 11.898 1 86.81 107 GLY A CA 1
ATOM 799 C C . GLY A 1 107 ? -7.254 23.594 11.406 1 86.81 107 GLY A C 1
ATOM 800 O O . GLY A 1 107 ? -6.75 24.328 10.555 1 86.81 107 GLY A O 1
ATOM 801 N N . SER A 1 108 ? -6.66 22.578 11.984 1 84.31 108 SER A N 1
ATOM 802 C CA . SER A 1 108 ? -5.32 22.219 11.531 1 84.31 108 SER A CA 1
ATOM 803 C C . SER A 1 108 ? -5.344 21.641 10.125 1 84.31 108 SER A C 1
ATOM 805 O O . SER A 1 108 ? -4.309 21.578 9.461 1 84.31 108 SER A O 1
ATOM 807 N N . VAL A 1 109 ? -6.492 21.172 9.719 1 90.81 109 VAL A N 1
ATOM 808 C CA . VAL A 1 109 ? -6.738 20.812 8.328 1 90.81 109 VAL A CA 1
ATOM 809 C C . VAL A 1 109 ? -8 21.5 7.828 1 90.81 109 VAL A C 1
ATOM 811 O O . VAL A 1 109 ? -8.914 21.781 8.609 1 90.81 109 VAL A O 1
ATOM 814 N N . ASP A 1 110 ? -8.047 21.766 6.555 1 93.38 110 ASP A N 1
ATOM 815 C CA . ASP A 1 110 ? -9.133 22.547 5.98 1 93.38 110 ASP A CA 1
ATOM 816 C C . ASP A 1 110 ? -10.352 21.672 5.695 1 93.38 110 ASP A C 1
ATOM 818 O O . ASP A 1 110 ? -11.484 22.156 5.656 1 93.38 110 ASP A O 1
ATOM 822 N N . GLY A 1 111 ? -10.188 20.422 5.453 1 96.31 111 GLY A N 1
ATOM 823 C CA . GLY A 1 111 ? -11.219 19.438 5.168 1 96.31 111 GLY A CA 1
ATOM 824 C C . GLY A 1 111 ? -10.758 18.016 5.406 1 96.31 111 GLY A C 1
ATOM 825 O O . GLY A 1 111 ? -9.57 17.781 5.668 1 96.31 111 GLY A O 1
ATOM 826 N N . GLY A 1 112 ? -11.75 17.125 5.371 1 96.94 112 GLY A N 1
ATOM 827 C CA . GLY A 1 112 ? -11.383 15.758 5.719 1 96.94 112 GLY A CA 1
ATOM 828 C C . GLY A 1 112 ? -12.008 14.727 4.805 1 96.94 112 GLY A C 1
ATOM 829 O O . GLY A 1 112 ? -13.141 14.898 4.34 1 96.94 112 GLY A O 1
ATOM 830 N N . ILE A 1 113 ? -11.289 13.703 4.543 1 97.56 113 ILE A N 1
ATOM 831 C CA . ILE A 1 113 ? -11.789 12.492 3.906 1 97.56 113 ILE A CA 1
ATOM 832 C C . ILE A 1 113 ? -11.844 11.359 4.93 1 97.56 113 ILE A C 1
ATOM 834 O O . ILE A 1 113 ? -10.82 11.008 5.531 1 97.56 113 ILE A O 1
ATOM 838 N N . ILE A 1 114 ? -13 10.781 5.066 1 96.06 114 ILE A N 1
ATOM 839 C CA . ILE A 1 114 ? -13.227 9.891 6.199 1 96.06 114 ILE A CA 1
ATOM 840 C C . ILE A 1 114 ? -13.578 8.5 5.695 1 96.06 114 ILE A C 1
ATOM 842 O O . ILE A 1 114 ? -14.555 8.32 4.961 1 96.06 114 ILE A O 1
ATOM 846 N N . MET A 1 115 ? -12.773 7.578 6.051 1 93.81 115 MET A N 1
ATOM 847 C CA . MET A 1 115 ? -13.039 6.148 5.926 1 93.81 115 MET A CA 1
ATOM 848 C C . MET A 1 115 ? -12.656 5.41 7.203 1 93.81 115 MET A C 1
ATOM 850 O O . MET A 1 115 ? -11.75 4.57 7.195 1 93.81 115 MET A O 1
ATOM 854 N N . ASP A 1 116 ? -13.297 5.77 8.266 1 91.25 116 ASP A N 1
ATOM 855 C CA . ASP A 1 116 ? -13.008 5.301 9.617 1 91.25 116 ASP A CA 1
ATOM 856 C C . ASP A 1 116 ? -14.281 5.18 10.445 1 91.25 116 ASP A C 1
ATOM 858 O O . ASP A 1 116 ? -14.812 6.18 10.93 1 91.25 116 ASP A O 1
ATOM 862 N N . ASP A 1 117 ? -14.586 4.008 10.695 1 85.81 117 ASP A N 1
ATOM 863 C CA . ASP A 1 117 ? -15.859 3.77 11.375 1 85.81 117 ASP A CA 1
ATOM 864 C C . ASP A 1 117 ? -15.75 4.086 12.867 1 85.81 117 ASP A C 1
ATOM 866 O O . ASP A 1 117 ? -16.75 4.047 13.594 1 85.81 117 ASP A O 1
ATOM 870 N N . LEU A 1 118 ? -14.594 4.441 13.344 1 85.62 118 LEU A N 1
ATOM 871 C CA . LEU A 1 118 ? -14.43 4.875 14.727 1 85.62 118 LEU A CA 1
ATOM 872 C C . LEU A 1 118 ? -14.922 6.305 14.914 1 85.62 118 LEU A C 1
ATOM 874 O O . LEU A 1 118 ? -15.195 6.738 16.031 1 85.62 118 LEU A O 1
ATOM 878 N N . ILE A 1 119 ? -14.93 6.988 13.875 1 91.44 119 ILE A N 1
ATOM 879 C CA . ILE A 1 119 ? -15.539 8.312 13.906 1 91.44 119 ILE A CA 1
ATOM 880 C C . ILE A 1 119 ? -17.047 8.188 13.805 1 91.44 119 ILE A C 1
ATOM 882 O O . ILE A 1 119 ? -17.594 7.867 12.742 1 91.44 119 ILE A O 1
ATOM 886 N N . THR A 1 120 ? -17.688 8.516 14.844 1 92 120 THR A N 1
ATOM 887 C CA . THR A 1 120 ? -19.109 8.25 14.93 1 92 120 THR A CA 1
ATOM 888 C C . THR A 1 120 ? -19.906 9.258 14.094 1 92 120 THR A C 1
ATOM 890 O O . THR A 1 120 ? -19.406 10.336 13.781 1 92 120 THR A O 1
ATOM 893 N N . SER A 1 121 ? -21.125 8.852 13.812 1 93.5 121 SER A N 1
ATOM 894 C CA . SER A 1 121 ? -22.016 9.758 13.094 1 93.5 121 SER A CA 1
ATOM 895 C C . SER A 1 121 ? -22.266 11.031 13.891 1 93.5 121 SER A C 1
ATOM 897 O O . SER A 1 121 ? -22.391 12.117 13.32 1 93.5 121 SER A O 1
ATOM 899 N N . ASP A 1 122 ? -22.297 10.875 15.195 1 94.62 122 ASP A N 1
ATOM 900 C CA . ASP A 1 122 ? -22.484 12.039 16.047 1 94.62 122 ASP A CA 1
ATOM 901 C C . ASP A 1 122 ? -21.312 13 15.961 1 94.62 122 ASP A C 1
ATOM 903 O O . ASP A 1 122 ? -21.5 14.211 15.859 1 94.62 122 ASP A O 1
ATOM 907 N N . GLU A 1 123 ? -20.172 12.414 16.016 1 94 123 GLU A N 1
ATOM 908 C CA . GLU A 1 123 ? -18.984 13.234 15.875 1 94 123 GLU A CA 1
ATOM 909 C C . GLU A 1 123 ? -18.938 13.938 14.523 1 94 123 GLU A C 1
ATOM 911 O O . GLU A 1 123 ? -18.625 15.125 14.438 1 94 123 GLU A O 1
ATOM 916 N N . MET A 1 124 ? -19.297 13.242 13.516 1 95.44 124 MET A N 1
ATOM 917 C CA . MET A 1 124 ? -19.328 13.797 12.172 1 95.44 124 MET A CA 1
ATOM 918 C C . MET A 1 124 ? -20.344 14.93 12.07 1 95.44 124 MET A C 1
ATOM 920 O O . MET A 1 124 ? -20.094 15.953 11.438 1 95.44 124 MET A O 1
ATOM 924 N N . MET A 1 125 ? -21.469 14.68 12.695 1 96.94 125 MET A N 1
ATOM 925 C CA . MET A 1 125 ? -22.516 15.695 12.688 1 96.94 125 MET A CA 1
ATOM 926 C C . MET A 1 125 ? -22.047 16.969 13.375 1 96.94 125 MET A C 1
ATOM 928 O O . MET A 1 125 ? -22.281 18.078 12.867 1 96.94 125 MET A O 1
ATOM 932 N N . GLN A 1 126 ? -21.391 16.812 14.508 1 95.94 126 GLN A N 1
ATOM 933 C CA . GLN A 1 126 ? -20.859 17.969 15.242 1 95.94 126 GLN A CA 1
ATOM 934 C C . GLN A 1 126 ? -19.875 18.75 14.391 1 95.94 126 GLN A C 1
ATOM 936 O O . GLN A 1 126 ? -19.922 19.984 14.336 1 95.94 126 GLN A O 1
ATOM 941 N N . LEU A 1 127 ? -19 18.062 13.758 1 95.94 127 LEU A N 1
ATOM 942 C CA . LEU A 1 127 ? -18 18.688 12.898 1 95.94 127 LEU A CA 1
ATOM 943 C C . LEU A 1 127 ? -18.672 19.375 11.711 1 95.94 127 LEU A C 1
ATOM 945 O O . LEU A 1 127 ? -18.312 20.516 11.367 1 95.94 127 LEU A O 1
ATOM 949 N N . ALA A 1 128 ? -19.594 18.703 11.117 1 96.81 128 ALA A N 1
ATOM 950 C CA . ALA A 1 128 ? -20.297 19.25 9.961 1 96.81 128 ALA A CA 1
ATOM 951 C C . ALA A 1 128 ? -21.078 20.5 10.352 1 96.81 128 ALA A C 1
ATOM 953 O O . ALA A 1 128 ? -21.078 21.5 9.617 1 96.81 128 ALA A O 1
ATOM 954 N N . ASP A 1 129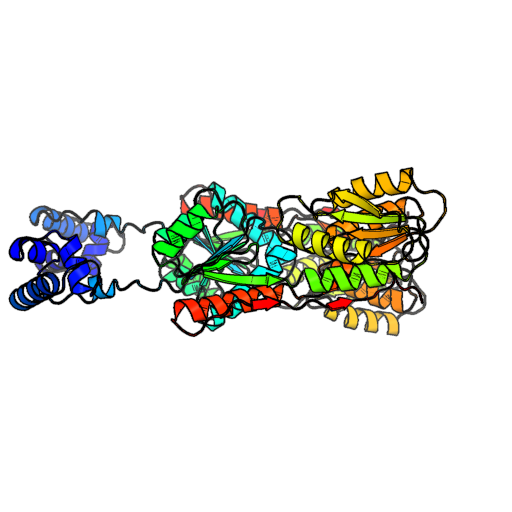 ? -21.719 20.438 11.492 1 96.25 129 ASP A N 1
ATOM 955 C CA . ASP A 1 129 ? -22.469 21.578 11.992 1 96.25 129 ASP A CA 1
ATOM 956 C C . ASP A 1 129 ? -21.562 22.781 12.234 1 96.25 129 ASP A C 1
ATOM 958 O O . ASP A 1 129 ? -21.984 23.938 12.094 1 96.25 129 ASP A O 1
ATOM 962 N N . ALA A 1 130 ? -20.375 22.484 12.594 1 94.81 130 ALA A N 1
ATOM 963 C CA . ALA A 1 130 ? -19.391 23.531 12.852 1 94.81 130 ALA A CA 1
ATOM 964 C C . ALA A 1 130 ? -18.812 24.078 11.547 1 94.81 130 ALA A C 1
ATOM 966 O O . ALA A 1 130 ? -17.875 24.891 11.562 1 94.81 130 ALA A O 1
ATOM 967 N N . GLY A 1 131 ? -19.297 23.5 10.484 1 94.75 131 GLY A N 1
ATOM 968 C CA . GLY A 1 131 ? -18.938 24.047 9.188 1 94.75 131 GLY A CA 1
ATOM 969 C C . GLY A 1 131 ? -17.781 23.312 8.531 1 94.75 131 GLY A C 1
ATOM 970 O O . GLY A 1 131 ? -17.281 23.734 7.488 1 94.75 131 GLY A O 1
ATOM 971 N N . LYS A 1 132 ? -17.328 22.234 9.133 1 95.94 132 LYS A N 1
ATOM 972 C CA . LYS A 1 132 ? -16.219 21.469 8.562 1 95.94 132 LYS A CA 1
ATOM 973 C C . LYS A 1 132 ? -16.656 20.688 7.332 1 95.94 132 LYS A C 1
ATOM 975 O O . LYS A 1 132 ? -17.719 20.047 7.336 1 95.94 132 LYS A O 1
ATOM 980 N N . LYS A 1 133 ? -15.898 20.828 6.238 1 97.5 133 LYS A N 1
ATOM 981 C CA . LYS A 1 133 ? -16.188 20.125 4.992 1 97.5 133 LYS A CA 1
ATOM 982 C C . LYS A 1 133 ? -15.586 18.719 5.004 1 97.5 133 LYS A C 1
ATOM 984 O O . LYS A 1 133 ? -14.406 18.547 5.32 1 97.5 133 LYS A O 1
ATOM 989 N N . MET A 1 134 ? -16.422 17.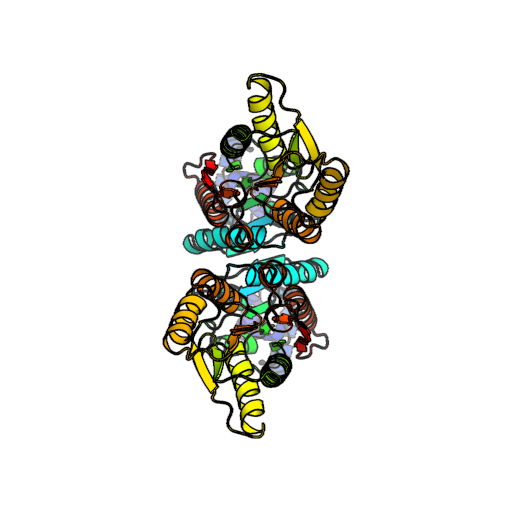734 4.66 1 97.94 134 MET A N 1
ATOM 990 C CA . MET A 1 134 ? -15.961 16.359 4.734 1 97.94 134 MET A CA 1
ATOM 991 C C . MET A 1 134 ? -16.5 15.531 3.564 1 97.94 134 MET A C 1
ATOM 993 O O . MET A 1 134 ? -17.578 15.812 3.047 1 97.94 134 MET A O 1
ATOM 997 N N . VAL A 1 135 ? -15.758 14.57 3.176 1 98.44 135 VAL A N 1
ATOM 998 C CA . VAL A 1 135 ? -16.172 13.516 2.258 1 98.44 135 VAL A CA 1
ATOM 999 C C . VAL A 1 135 ? -16.094 12.164 2.953 1 98.44 135 VAL A C 1
ATOM 1001 O O . VAL A 1 135 ? -15.062 11.836 3.561 1 98.44 135 VAL A O 1
ATOM 1004 N N . VAL A 1 136 ? -17.172 11.453 2.924 1 97.94 136 VAL A N 1
ATOM 1005 C CA . VAL A 1 136 ? -17.203 10.148 3.586 1 97.94 136 VAL A CA 1
ATOM 1006 C C . VAL A 1 136 ? -17.203 9.039 2.541 1 97.94 136 VAL A C 1
ATOM 1008 O O . VAL A 1 136 ? -17.875 9.141 1.51 1 97.94 136 VAL A O 1
ATOM 1011 N N . LEU A 1 137 ? -16.484 7.953 2.84 1 97.25 137 LEU A N 1
ATOM 1012 C CA . LEU A 1 137 ? -16.281 6.898 1.852 1 97.25 137 LEU A CA 1
ATOM 1013 C C . LEU A 1 137 ? -16.922 5.59 2.307 1 97.25 137 LEU A C 1
ATOM 1015 O O . LEU A 1 137 ? -17 4.633 1.536 1 97.25 137 LEU A O 1
ATOM 1019 N N . ASP A 1 138 ? -17.469 5.512 3.557 1 94.88 138 ASP A N 1
ATOM 1020 C CA . ASP A 1 138 ? -17.75 4.184 4.086 1 94.88 138 ASP A CA 1
ATOM 1021 C C . ASP A 1 138 ? -19.156 4.121 4.703 1 94.88 138 ASP A C 1
ATOM 1023 O O . ASP A 1 138 ? -19.438 3.229 5.496 1 94.88 138 ASP A O 1
ATOM 1027 N N . ARG A 1 139 ? -19.938 5.184 4.445 1 95.88 139 ARG A N 1
ATOM 1028 C CA . ARG A 1 139 ? -21.297 5.168 4.984 1 95.88 139 ARG A CA 1
ATOM 1029 C C . ARG A 1 139 ? -22.156 6.23 4.32 1 95.88 139 ARG A C 1
ATOM 1031 O O . ARG A 1 139 ? -21.641 7.141 3.668 1 95.88 139 ARG A O 1
ATOM 1038 N N . LEU A 1 140 ? -23.422 6.016 4.535 1 95.44 140 LEU A N 1
ATOM 1039 C CA . LEU A 1 140 ? -24.359 7.07 4.168 1 95.44 140 LEU A CA 1
ATOM 1040 C C . LEU A 1 140 ? -24.406 8.156 5.234 1 95.44 140 LEU A C 1
ATOM 1042 O O . LEU A 1 140 ? -24.406 7.863 6.43 1 95.44 140 LEU A O 1
ATOM 1046 N N . PHE A 1 141 ? -24.266 9.359 4.785 1 95.88 141 PHE A N 1
ATOM 1047 C CA . PHE A 1 141 ? -24.328 10.5 5.684 1 95.88 141 PHE A CA 1
ATOM 1048 C C . PHE A 1 141 ? -24.797 11.75 4.941 1 95.88 141 PHE A C 1
ATOM 1050 O O . PHE A 1 141 ? -24.156 12.172 3.971 1 95.88 141 PHE A O 1
ATOM 1057 N N . TYR A 1 142 ? -25.844 12.344 5.43 1 95.31 142 TYR A N 1
ATOM 1058 C CA . TYR A 1 142 ? -26.422 13.484 4.723 1 95.31 142 TYR A CA 1
ATOM 1059 C C . TYR A 1 142 ? -26.281 14.758 5.547 1 95.31 142 TYR A C 1
ATOM 1061 O O . TYR A 1 142 ? -26.766 14.828 6.676 1 95.31 142 TYR A O 1
ATOM 1069 N N . HIS A 1 143 ? -25.656 15.672 5.039 1 96.62 143 HIS A N 1
ATOM 1070 C CA . HIS A 1 143 ? -25.438 17.016 5.582 1 96.62 143 HIS A CA 1
ATOM 1071 C C . HIS A 1 143 ? -24.922 17.969 4.504 1 96.62 143 HIS A C 1
ATOM 1073 O O . HIS A 1 143 ? -24.234 17.547 3.578 1 96.62 143 HIS A O 1
ATOM 1079 N N . LYS A 1 144 ? -25.25 19.203 4.562 1 95.06 144 LYS A N 1
ATOM 1080 C CA . LYS A 1 144 ? -24.891 20.172 3.527 1 95.06 144 LYS A CA 1
ATOM 1081 C C . LYS A 1 144 ? -23.375 20.281 3.396 1 95.06 144 LYS A C 1
ATOM 1083 O O . LYS A 1 144 ? -22.859 20.609 2.32 1 95.06 144 LYS A O 1
ATOM 1088 N N . ASN A 1 145 ? -22.609 20 4.473 1 96.88 145 ASN A N 1
ATOM 1089 C CA . ASN A 1 145 ? -21.172 20.141 4.484 1 96.88 145 ASN A CA 1
ATOM 1090 C C . ASN A 1 145 ? -20.469 18.797 4.246 1 96.88 145 ASN A C 1
ATOM 1092 O O . ASN A 1 145 ? -19.25 18.703 4.379 1 96.88 145 ASN A O 1
ATOM 1096 N N . VAL A 1 146 ? -21.25 17.781 3.896 1 97.81 146 VAL A N 1
ATOM 1097 C CA . VAL A 1 146 ? -20.688 16.438 3.732 1 97.81 146 VAL A CA 1
ATOM 1098 C C . VAL A 1 146 ? -21.156 15.836 2.41 1 97.81 146 VAL A C 1
ATOM 1100 O O . VAL A 1 146 ? -22.328 15.977 2.037 1 97.81 146 VAL A O 1
ATOM 1103 N N . ARG A 1 147 ? -20.25 15.281 1.688 1 98.12 147 ARG A N 1
ATOM 1104 C CA . ARG A 1 147 ? -20.578 14.469 0.521 1 98.12 147 ARG A CA 1
ATOM 1105 C C . ARG A 1 147 ? -20.062 13.047 0.677 1 98.12 147 ARG A C 1
ATOM 1107 O O . ARG A 1 147 ? -19.141 12.797 1.471 1 98.12 147 ARG A O 1
ATOM 1114 N N . GLN A 1 148 ? -20.719 12.227 0.023 1 97.56 148 GLN A N 1
ATOM 1115 C CA . GLN A 1 148 ? -20.297 10.828 0.018 1 97.56 148 GLN A CA 1
ATOM 1116 C C . GLN A 1 148 ? -19.719 10.43 -1.34 1 97.56 148 GLN A C 1
ATOM 1118 O O . GLN A 1 148 ? -20.234 10.859 -2.381 1 97.56 148 GLN A O 1
ATOM 1123 N N . VAL A 1 149 ? -18.656 9.719 -1.35 1 98.25 149 VAL A N 1
ATOM 1124 C CA . VAL A 1 149 ? -18.109 9 -2.498 1 98.25 149 VAL A CA 1
ATOM 1125 C C . VAL A 1 149 ? -18.031 7.512 -2.18 1 98.25 149 VAL A C 1
ATOM 1127 O O . VAL A 1 149 ? -17.094 7.066 -1.511 1 98.25 149 VAL A O 1
ATOM 1130 N N . LEU A 1 150 ? -19.016 6.789 -2.613 1 98 150 LEU A N 1
ATOM 1131 C CA . LEU A 1 150 ? -19.156 5.395 -2.211 1 98 150 LEU A CA 1
ATOM 1132 C C . LEU A 1 150 ? -18.953 4.461 -3.398 1 98 150 LEU A C 1
ATOM 1134 O O . LEU A 1 150 ? -19.031 4.891 -4.551 1 98 150 LEU A O 1
ATOM 1138 N N . LEU A 1 151 ? -18.641 3.256 -3.094 1 97.19 151 LEU A N 1
ATOM 1139 C CA . LEU A 1 151 ? -18.5 2.223 -4.113 1 97.19 151 LEU A CA 1
ATOM 1140 C C . LEU A 1 151 ? -19.859 1.692 -4.535 1 97.19 151 LEU A C 1
ATOM 1142 O O . LEU A 1 151 ? -20.75 1.526 -3.701 1 97.19 151 LEU A O 1
ATOM 1146 N N . ASP A 1 152 ? -19.984 1.408 -5.801 1 97.81 152 ASP A N 1
ATOM 1147 C CA . ASP A 1 152 ? -21.203 0.747 -6.262 1 97.81 152 ASP A CA 1
ATOM 1148 C C . ASP A 1 152 ? -21.172 -0.749 -5.957 1 97.81 152 ASP A C 1
ATOM 1150 O O . ASP A 1 152 ? -21.094 -1.573 -6.871 1 97.81 152 ASP A O 1
ATOM 1154 N N . ASN A 1 153 ? -21.234 -1.043 -4.73 1 98 153 ASN A N 1
ATOM 1155 C CA . ASN A 1 153 ? -21.219 -2.418 -4.242 1 98 153 ASN A CA 1
ATOM 1156 C C . ASN A 1 153 ? -22.344 -3.248 -4.859 1 98 153 ASN A C 1
ATOM 1158 O O . ASN A 1 153 ? -22.141 -4.418 -5.188 1 98 153 ASN A O 1
ATOM 1162 N N . GLN A 1 154 ? -23.453 -2.629 -4.961 1 97.81 154 GLN A N 1
ATOM 1163 C CA . GLN A 1 154 ? -24.641 -3.33 -5.473 1 97.81 154 GLN A CA 1
ATOM 1164 C C . GLN A 1 154 ? -24.391 -3.848 -6.887 1 97.81 154 GLN A C 1
ATOM 1166 O O . GLN A 1 154 ? -24.625 -5.023 -7.172 1 97.81 154 GLN A O 1
ATOM 1171 N N . ARG A 1 155 ? -23.875 -3.037 -7.711 1 98 155 ARG A N 1
ATOM 1172 C CA . ARG A 1 155 ? -23.609 -3.422 -9.094 1 98 155 ARG A CA 1
ATOM 1173 C C . ARG A 1 155 ? -22.578 -4.539 -9.172 1 98 155 ARG A C 1
ATOM 1175 O O . ARG A 1 155 ? -22.812 -5.566 -9.812 1 98 155 ARG A O 1
ATOM 1182 N N . GLY A 1 156 ? -21.484 -4.344 -8.516 1 98.5 156 GLY A N 1
ATOM 1183 C CA . GLY A 1 156 ? -20.406 -5.32 -8.562 1 98.5 156 GLY A CA 1
ATOM 1184 C C . GLY A 1 156 ? -20.797 -6.676 -8.008 1 98.5 156 GLY A C 1
ATOM 1185 O O . GLY A 1 156 ? -20.531 -7.711 -8.617 1 98.5 156 GLY A O 1
ATOM 1186 N N . ALA A 1 157 ? -21.484 -6.637 -6.863 1 98.56 157 ALA A N 1
ATOM 1187 C CA . ALA A 1 157 ? -21.891 -7.883 -6.219 1 98.56 157 ALA A CA 1
ATOM 1188 C C . ALA A 1 157 ? -22.969 -8.602 -7.035 1 98.56 157 ALA A C 1
ATOM 1190 O O . ALA A 1 157 ? -22.953 -9.828 -7.145 1 98.56 157 ALA A O 1
ATOM 1191 N N . THR A 1 158 ? -23.828 -7.855 -7.594 1 98.19 158 THR A N 1
ATOM 1192 C CA . THR A 1 158 ? -24.875 -8.422 -8.438 1 98.19 158 THR A CA 1
ATOM 1193 C C . THR A 1 158 ? -24.281 -9.117 -9.656 1 98.19 158 THR A C 1
ATOM 1195 O O . THR A 1 158 ? -24.594 -10.281 -9.93 1 98.19 158 THR A O 1
ATOM 1198 N N . GLN A 1 159 ? -23.391 -8.477 -10.328 1 97.81 159 GLN A N 1
ATOM 1199 C CA . GLN A 1 159 ? -22.75 -9.039 -11.516 1 97.81 159 GLN A CA 1
ATOM 1200 C C . GLN A 1 159 ? -22 -10.32 -11.188 1 97.81 159 GLN A C 1
ATOM 1202 O O . GLN A 1 159 ? -22.078 -11.305 -11.93 1 97.81 159 GLN A O 1
ATOM 1207 N N . MET A 1 160 ? -21.344 -10.305 -10.078 1 98.31 160 MET A N 1
ATOM 1208 C CA . MET A 1 160 ? -20.516 -11.453 -9.711 1 98.31 160 MET A CA 1
ATOM 1209 C C . MET A 1 160 ? -21.391 -12.648 -9.344 1 98.31 160 MET A C 1
ATOM 1211 O O . MET A 1 160 ? -21.141 -13.766 -9.812 1 98.31 160 MET A O 1
ATOM 1215 N N . ILE A 1 161 ? -22.359 -12.43 -8.531 1 97.12 161 ILE A N 1
ATOM 1216 C CA . ILE A 1 161 ? -23.172 -13.562 -8.094 1 97.12 161 ILE A CA 1
ATOM 1217 C C . ILE A 1 161 ? -23.969 -14.117 -9.281 1 97.12 161 ILE A C 1
ATOM 1219 O O . ILE A 1 161 ? -24.125 -15.336 -9.406 1 97.12 161 ILE A O 1
ATOM 1223 N N . GLU A 1 162 ? -24.453 -13.281 -10.148 1 95.62 162 GLU A N 1
ATOM 1224 C CA . GLU A 1 162 ? -25.109 -13.742 -11.367 1 95.62 162 GLU A CA 1
ATOM 1225 C C . GLU A 1 162 ? -24.172 -14.594 -12.219 1 95.62 162 GLU A C 1
ATOM 1227 O O . GLU A 1 162 ? -24.578 -15.625 -12.758 1 95.62 162 GLU A O 1
ATOM 1232 N N . HIS A 1 163 ? -22.953 -14.164 -12.281 1 96.25 163 HIS A N 1
ATOM 1233 C CA . HIS A 1 163 ? -21.938 -14.914 -13.016 1 96.25 163 HIS A CA 1
ATOM 1234 C C . HIS A 1 163 ? -21.719 -16.281 -12.391 1 96.25 163 HIS A C 1
ATOM 1236 O O . HIS A 1 163 ? -21.734 -17.297 -13.094 1 96.25 163 HIS A O 1
ATOM 1242 N N . LEU A 1 164 ? -21.578 -16.328 -11.117 1 95.94 164 LEU A N 1
ATOM 1243 C CA . LEU A 1 164 ? -21.281 -17.578 -10.422 1 95.94 164 LEU A CA 1
ATOM 1244 C C . LEU A 1 164 ? -22.469 -18.547 -10.539 1 95.94 164 LEU A C 1
ATOM 1246 O O . LEU A 1 164 ? -22.281 -19.75 -10.664 1 95.94 164 LEU A O 1
ATOM 1250 N N . LEU A 1 165 ? -23.609 -18.078 -10.562 1 92.81 165 LEU A N 1
ATOM 1251 C CA . LEU A 1 165 ? -24.812 -18.906 -10.562 1 92.81 165 LEU A CA 1
ATOM 1252 C C . LEU A 1 165 ? -25.031 -19.531 -11.938 1 92.81 165 LEU A C 1
ATOM 1254 O O . LEU A 1 165 ? -25.875 -20.422 -12.094 1 92.81 165 LEU A O 1
ATOM 1258 N N . THR A 1 166 ? -24.312 -19.078 -12.969 1 92.38 166 THR A N 1
ATOM 1259 C CA . THR A 1 166 ? -24.406 -19.703 -14.289 1 92.38 166 THR A CA 1
ATOM 1260 C C . THR A 1 166 ? -23.719 -21.062 -14.297 1 92.38 166 THR A C 1
ATOM 1262 O O . THR A 1 166 ? -23.922 -21.859 -15.211 1 92.38 166 THR A O 1
ATOM 1265 N N . PHE A 1 167 ? -22.891 -21.297 -13.289 1 92.56 167 PHE A N 1
ATOM 1266 C CA . PHE A 1 167 ? -22.172 -22.562 -13.211 1 92.56 167 PHE A CA 1
ATOM 1267 C C . PHE A 1 167 ? -22.922 -23.547 -12.328 1 92.56 167 PHE A C 1
ATOM 1269 O O . PHE A 1 167 ? -23.391 -23.203 -11.242 1 92.56 167 PHE A O 1
ATOM 1276 N N . PRO A 1 168 ? -23.078 -24.766 -12.812 1 91.44 168 PRO A N 1
ATOM 1277 C CA . PRO A 1 168 ? -23.656 -25.781 -11.922 1 91.44 168 PRO A CA 1
ATOM 1278 C C . PRO A 1 168 ? -22.828 -26 -10.664 1 91.44 168 PRO A C 1
ATOM 1280 O O . PRO A 1 168 ? -21.594 -26.141 -10.75 1 91.44 168 PRO A O 1
ATOM 1283 N N . ALA A 1 169 ? -23.453 -25.969 -9.461 1 92.94 169 ALA A N 1
ATOM 1284 C CA . ALA A 1 169 ? -22.766 -26.172 -8.188 1 92.94 169 ALA A CA 1
ATOM 1285 C C . ALA A 1 169 ? -23.703 -26.781 -7.148 1 92.94 169 ALA A C 1
ATOM 1287 O O . ALA A 1 169 ? -24.891 -26.453 -7.113 1 92.94 169 ALA A O 1
ATOM 1288 N N . ALA A 1 170 ? -23.078 -27.641 -6.395 1 91.94 170 ALA A N 1
ATOM 1289 C CA . ALA A 1 170 ? -23.859 -28.25 -5.312 1 91.94 170 ALA A CA 1
ATOM 1290 C C . ALA A 1 170 ? -24.25 -27.203 -4.273 1 91.94 170 ALA A C 1
ATOM 1292 O O . ALA A 1 170 ? -25.328 -27.281 -3.674 1 91.94 170 ALA A O 1
ATOM 1293 N N . LYS A 1 171 ? -23.328 -26.312 -4.062 1 94.75 171 LYS A N 1
ATOM 1294 C CA . LYS A 1 171 ? -23.516 -25.266 -3.059 1 94.75 171 LYS A CA 1
ATOM 1295 C C . LYS A 1 171 ? -22.781 -23.984 -3.461 1 94.75 171 LYS A C 1
ATOM 1297 O O . LYS A 1 171 ? -21.766 -24.047 -4.145 1 94.75 171 LYS A O 1
ATOM 1302 N N . THR A 1 172 ? -23.375 -22.875 -3.059 1 95.62 172 THR A N 1
ATOM 1303 C CA . THR A 1 172 ? -22.719 -21.594 -3.215 1 95.62 172 THR A CA 1
ATOM 1304 C C . THR A 1 172 ? -22.391 -20.984 -1.854 1 95.62 172 THR A C 1
ATOM 1306 O O . THR A 1 172 ? -23.266 -20.891 -0.987 1 95.62 172 THR 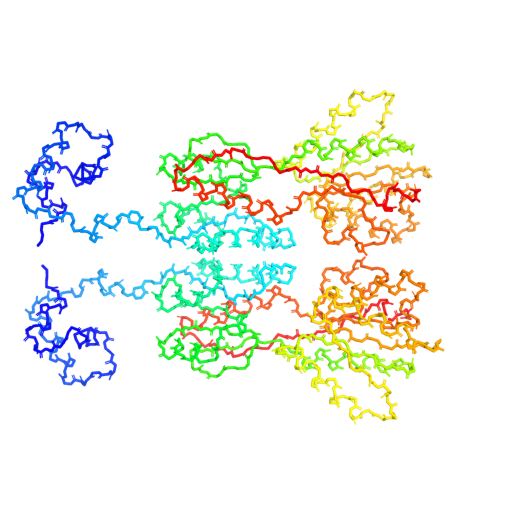A O 1
ATOM 1309 N N . TYR A 1 173 ? -21.109 -20.625 -1.705 1 97.44 173 TYR A N 1
ATOM 1310 C CA . TYR A 1 173 ? -20.656 -20 -0.459 1 97.44 173 TYR A CA 1
ATOM 1311 C C . TYR A 1 173 ?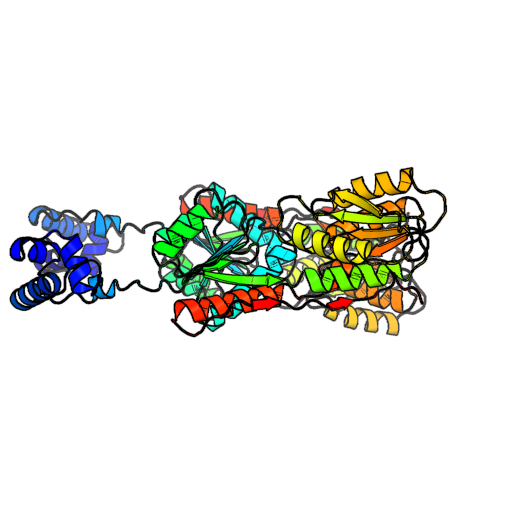 -20.375 -18.516 -0.654 1 97.44 173 TYR A C 1
ATOM 1313 O O . TYR A 1 173 ? -19.75 -18.125 -1.645 1 97.44 173 TYR A O 1
ATOM 1321 N N . ILE A 1 174 ? -20.891 -17.75 0.276 1 97.81 174 ILE A N 1
ATOM 1322 C CA . ILE A 1 174 ? -20.547 -16.328 0.36 1 97.81 174 ILE A CA 1
ATOM 1323 C C . ILE A 1 174 ? -19.703 -16.078 1.604 1 97.81 174 ILE A C 1
ATOM 1325 O O . ILE A 1 174 ? -20.125 -16.375 2.723 1 97.81 174 ILE A O 1
ATOM 1329 N N . VAL A 1 175 ? -18.484 -15.523 1.351 1 98.12 175 VAL A N 1
ATOM 1330 C CA . VAL A 1 175 ? -17.609 -15.242 2.48 1 98.12 175 VAL A CA 1
ATOM 1331 C C . VAL A 1 175 ? -17.516 -13.734 2.709 1 98.12 175 VAL A C 1
ATOM 1333 O O . VAL A 1 175 ? -16.844 -13.023 1.96 1 98.12 175 VAL A O 1
ATOM 1336 N N . THR A 1 176 ? -18.125 -13.258 3.781 1 97.12 176 THR A N 1
ATOM 1337 C CA . THR A 1 176 ? -18.344 -11.836 3.994 1 97.12 176 THR A CA 1
ATOM 1338 C C . THR A 1 176 ? -17.188 -11.211 4.766 1 97.12 176 THR A C 1
ATOM 1340 O O . THR A 1 176 ? -16.328 -11.922 5.289 1 97.12 176 THR A O 1
ATOM 1343 N N . GLY A 1 177 ? -17.141 -9.883 4.711 1 93.75 177 GLY A N 1
ATOM 1344 C CA . GLY A 1 177 ? -16.312 -9.133 5.645 1 93.75 177 GLY A CA 1
ATOM 1345 C C . GLY A 1 177 ? -16.953 -8.992 7.02 1 93.75 177 GLY A C 1
ATOM 1346 O O . GLY A 1 177 ? -17.875 -9.734 7.363 1 93.75 177 GLY A O 1
ATOM 1347 N N . ASN A 1 178 ? -16.391 -8.062 7.734 1 88.38 178 ASN A N 1
ATOM 1348 C CA . ASN A 1 178 ? -16.969 -7.801 9.047 1 88.38 178 ASN A CA 1
ATOM 1349 C C . ASN A 1 178 ? -18.406 -7.328 8.938 1 88.38 178 ASN A C 1
ATOM 1351 O O . ASN A 1 178 ? -18.766 -6.578 8.023 1 88.38 178 ASN A O 1
ATOM 1355 N N . GLN A 1 179 ? -19.172 -7.703 9.93 1 86.69 179 GLN A N 1
ATOM 1356 C CA . GLN A 1 179 ? -20.609 -7.43 9.906 1 86.69 179 GLN A CA 1
ATOM 1357 C C . GLN A 1 179 ? -20.891 -5.93 9.961 1 86.69 179 GLN A C 1
ATOM 1359 O O . GLN A 1 179 ? -21.891 -5.461 9.438 1 86.69 179 GLN A O 1
ATOM 1364 N N . ASP A 1 180 ? -20 -5.25 10.469 1 87.38 180 ASP A N 1
ATOM 1365 C CA . ASP A 1 180 ? -20.234 -3.82 10.648 1 87.38 180 ASP A CA 1
ATOM 1366 C C . ASP A 1 180 ? -19.641 -3.014 9.492 1 87.38 180 ASP A C 1
ATOM 1368 O O . ASP A 1 180 ? -19.766 -1.788 9.461 1 87.38 180 ASP A O 1
ATOM 1372 N N . ASN A 1 181 ? -19.078 -3.65 8.625 1 91.44 181 ASN A N 1
ATOM 1373 C CA . ASN A 1 181 ? -18.5 -2.973 7.469 1 91.44 181 ASN A CA 1
ATOM 1374 C C . ASN A 1 181 ? -19.562 -2.615 6.438 1 91.44 181 ASN A C 1
ATOM 1376 O O . ASN A 1 181 ? -20.297 -3.488 5.969 1 91.44 181 ASN A O 1
ATOM 1380 N N . PHE A 1 182 ? -19.656 -1.409 6.094 1 94.19 182 PHE A N 1
ATOM 1381 C CA . PHE A 1 182 ? -20.672 -0.883 5.199 1 94.19 182 PHE A CA 1
ATOM 1382 C C . PHE A 1 182 ? -20.625 -1.575 3.842 1 94.19 182 PHE A C 1
ATOM 1384 O O . PHE A 1 182 ? -21.656 -2.008 3.316 1 94.19 182 PHE A O 1
ATOM 1391 N N . ASP A 1 183 ? -19.5 -1.689 3.225 1 95.38 183 ASP A N 1
ATOM 1392 C CA . ASP A 1 183 ? -19.344 -2.285 1.9 1 95.38 183 ASP A CA 1
ATOM 1393 C C . ASP A 1 183 ? -19.75 -3.754 1.91 1 95.38 183 ASP A C 1
ATOM 1395 O O . ASP A 1 183 ? -20.438 -4.219 0.994 1 95.38 183 ASP A O 1
ATOM 1399 N N . SER A 1 184 ? -19.297 -4.449 2.934 1 96 184 SER A N 1
ATOM 1400 C CA . SER A 1 184 ? -19.672 -5.852 3.064 1 96 184 SER A CA 1
ATOM 1401 C C . SER A 1 184 ? -21.188 -6.012 3.135 1 96 184 SER A C 1
ATOM 1403 O O . SER A 1 184 ? -21.766 -6.887 2.48 1 96 184 SER A O 1
ATOM 1405 N N . GLN A 1 185 ? -21.844 -5.176 3.887 1 96.56 185 GLN A N 1
ATOM 1406 C CA . GLN A 1 185 ? -23.297 -5.223 4.035 1 96.56 185 GLN A CA 1
ATOM 1407 C C . GLN A 1 185 ? -23.984 -4.957 2.703 1 96.56 185 GLN A C 1
ATOM 1409 O O . GLN A 1 185 ? -24.938 -5.664 2.34 1 96.56 185 GLN A O 1
ATOM 1414 N N . GLU A 1 186 ? -23.531 -3.998 2.045 1 97.44 186 GLU A N 1
ATOM 1415 C CA . GLU A 1 186 ? -24.141 -3.639 0.768 1 97.44 186 GLU A CA 1
ATOM 1416 C C . GLU A 1 186 ? -23.969 -4.754 -0.259 1 97.44 186 GLU A C 1
ATOM 1418 O O . GLU A 1 186 ? -24.891 -5.035 -1.039 1 97.44 186 GLU A O 1
ATOM 1423 N N . ARG A 1 187 ? -22.797 -5.348 -0.299 1 98.12 187 ARG A N 1
ATOM 1424 C CA . ARG A 1 187 ? -22.562 -6.469 -1.203 1 98.12 187 ARG A CA 1
ATOM 1425 C C . ARG A 1 187 ? -23.484 -7.641 -0.878 1 98.12 187 ARG A C 1
ATOM 1427 O O . ARG A 1 187 ? -24.109 -8.211 -1.773 1 98.12 187 ARG A O 1
ATOM 1434 N N . LEU A 1 188 ? -23.547 -7.938 0.403 1 97.5 188 LEU A N 1
ATOM 1435 C CA . LEU A 1 188 ? -24.375 -9.062 0.829 1 97.5 188 LEU A CA 1
ATOM 1436 C C . LEU A 1 188 ? -25.844 -8.82 0.483 1 97.5 188 LEU A C 1
ATOM 1438 O O . LEU A 1 188 ? -26.531 -9.727 0.017 1 97.5 188 LEU A O 1
ATOM 1442 N N . LYS A 1 189 ? -26.328 -7.617 0.735 1 97.31 189 LYS A N 1
ATOM 1443 C CA . LYS A 1 189 ? -27.703 -7.262 0.389 1 97.31 189 LYS A CA 1
ATOM 1444 C C . LYS A 1 189 ? -27.969 -7.496 -1.095 1 97.31 189 LYS A C 1
ATOM 1446 O O . LYS A 1 189 ? -29.016 -8.039 -1.463 1 97.31 189 LYS A O 1
ATOM 1451 N N . ALA A 1 190 ? -27.062 -7.078 -1.894 1 98 190 ALA A N 1
ATOM 1452 C CA . ALA A 1 190 ? -27.203 -7.25 -3.338 1 98 190 ALA A CA 1
ATOM 1453 C C . ALA A 1 190 ? -27.266 -8.727 -3.713 1 98 190 ALA A C 1
ATOM 1455 O O . ALA A 1 190 ? -28.078 -9.125 -4.547 1 98 190 ALA A O 1
ATOM 1456 N N . ILE A 1 191 ? -26.453 -9.523 -3.1 1 97.31 191 ILE A N 1
ATOM 1457 C CA . ILE A 1 191 ? -26.375 -10.953 -3.367 1 97.31 191 ILE A CA 1
ATOM 1458 C C . ILE A 1 191 ? -27.703 -11.617 -2.969 1 97.31 191 ILE A C 1
ATOM 1460 O O . ILE A 1 191 ? -28.25 -12.414 -3.73 1 97.31 191 ILE A O 1
ATOM 1464 N N . GLN A 1 192 ? -28.125 -11.297 -1.818 1 95.62 192 GLN A N 1
ATOM 1465 C CA . GLN A 1 192 ? -29.375 -11.867 -1.31 1 95.62 192 GLN A CA 1
ATOM 1466 C C . GLN A 1 192 ? -30.547 -11.539 -2.225 1 95.62 192 GLN A C 1
ATOM 1468 O O . GLN A 1 192 ? -31.422 -12.383 -2.457 1 95.62 192 GLN A O 1
ATOM 1473 N N . LYS A 1 193 ? -30.578 -10.359 -2.727 1 95.56 193 LYS A N 1
ATOM 1474 C CA . LYS A 1 193 ? -31.625 -9.953 -3.654 1 95.56 193 LYS A CA 1
ATOM 1475 C C . LYS A 1 193 ? -31.609 -10.82 -4.91 1 95.56 193 LYS A C 1
ATOM 1477 O O . LYS A 1 193 ? -32.656 -11.258 -5.379 1 95.56 193 LYS A O 1
ATOM 1482 N N . VAL A 1 194 ? -30.453 -11.086 -5.453 1 95.25 194 VAL A N 1
ATOM 1483 C CA . VAL A 1 194 ? -30.328 -11.898 -6.656 1 95.25 194 VAL A CA 1
ATOM 1484 C C . VAL A 1 194 ? -30.766 -13.328 -6.363 1 95.25 194 VAL A C 1
ATOM 1486 O O . VAL A 1 194 ? -31.5 -13.938 -7.148 1 95.25 194 VAL A O 1
ATOM 1489 N N . ILE A 1 195 ? -30.328 -13.883 -5.25 1 92.31 195 ILE A N 1
ATOM 1490 C CA . ILE A 1 195 ? -30.609 -15.273 -4.883 1 92.31 195 ILE A CA 1
ATOM 1491 C C . ILE A 1 195 ? -32.125 -15.461 -4.691 1 92.31 195 ILE A C 1
ATOM 1493 O O . ILE A 1 195 ? -32.656 -16.484 -5.09 1 92.31 195 ILE A O 1
ATOM 1497 N N . GLN A 1 196 ? -32.688 -14.531 -4.051 1 89.5 196 GLN A N 1
ATOM 1498 C CA . GLN A 1 196 ? -34.125 -14.594 -3.789 1 89.5 196 GLN A CA 1
ATOM 1499 C C . GLN A 1 196 ? -34.906 -14.633 -5.09 1 89.5 196 GLN A C 1
ATOM 1501 O O . GLN A 1 196 ? -35.969 -15.234 -5.152 1 89.5 196 GLN A O 1
ATOM 1506 N N . HIS A 1 197 ? -34.438 -14.062 -6.125 1 87.31 197 HIS A N 1
ATOM 1507 C CA . HIS A 1 197 ? -35.156 -13.953 -7.379 1 87.31 197 HIS A CA 1
ATOM 1508 C C . HIS A 1 197 ? -34.688 -14.992 -8.391 1 87.31 197 HIS A C 1
ATOM 1510 O O . HIS A 1 197 ? -35.188 -15.016 -9.531 1 87.31 197 HIS A O 1
ATOM 1516 N N . SER A 1 198 ? -33.812 -15.68 -8.094 1 80.69 198 SER A N 1
ATOM 1517 C CA . SER A 1 198 ? -33.312 -16.719 -8.984 1 80.69 198 SER A CA 1
ATOM 1518 C C . SER A 1 198 ? -34.031 -18.031 -8.758 1 80.69 198 SER A C 1
ATOM 1520 O O . SER A 1 198 ? -34.438 -18.344 -7.637 1 80.69 198 SER A O 1
ATOM 1522 N N . PRO A 1 199 ? -34.469 -18.734 -10.023 1 67.69 199 PRO A N 1
ATOM 1523 C CA . PRO A 1 199 ? -35.281 -19.953 -9.922 1 67.69 199 PRO A CA 1
ATOM 1524 C C . PRO A 1 199 ? -34.75 -20.922 -8.867 1 67.69 199 PRO A C 1
ATOM 1526 O O . PRO A 1 199 ? -33.938 -20.562 -8.039 1 67.69 199 PRO A O 1
ATOM 1529 N N . PRO A 1 200 ? -34.594 -22.297 -9.078 1 59.94 200 PRO A N 1
ATOM 1530 C CA . PRO A 1 200 ? -34.5 -23.391 -8.109 1 59.94 200 PRO A CA 1
ATOM 1531 C C . PRO A 1 200 ? -33.438 -23.141 -7.031 1 59.94 200 PRO A C 1
ATOM 1533 O O . PRO A 1 200 ? -32.469 -22.422 -7.27 1 59.94 200 PRO A O 1
ATOM 1536 N N . PRO A 1 201 ? -33.75 -23.797 -5.77 1 60.47 201 PRO A N 1
ATOM 1537 C CA . PRO A 1 201 ? -33.031 -23.391 -4.551 1 60.47 201 PRO A CA 1
ATOM 1538 C C . PRO A 1 201 ? -31.531 -23.562 -4.668 1 60.47 201 PRO A C 1
ATOM 1540 O O . PRO A 1 201 ? -31.062 -24.625 -5.078 1 60.47 201 PRO A O 1
ATOM 1543 N N . HIS A 1 202 ? -30.781 -22.547 -4.938 1 70 202 HIS A N 1
ATOM 1544 C CA . HIS A 1 202 ? -29.344 -22.562 -4.719 1 70 202 HIS A CA 1
ATOM 1545 C C . HIS A 1 202 ? -29.016 -22.688 -3.236 1 70 202 HIS A C 1
ATOM 1547 O O . HIS A 1 202 ? -29.609 -22.016 -2.402 1 70 202 HIS A O 1
ATOM 1553 N N . SER A 1 203 ? -28.484 -23.844 -2.918 1 87.44 203 SER A N 1
ATOM 1554 C CA . SER A 1 203 ? -27.984 -23.938 -1.549 1 87.44 203 SER A CA 1
ATOM 1555 C C . SER A 1 203 ? -26.875 -22.906 -1.307 1 87.44 203 SER A C 1
ATOM 1557 O O . SER A 1 203 ? -25.828 -22.953 -1.955 1 87.44 203 SER A O 1
ATOM 1559 N N . VAL A 1 204 ? -27.297 -21.891 -0.556 1 93.06 204 VAL A N 1
ATOM 1560 C CA . VAL A 1 204 ? -26.344 -20.812 -0.281 1 93.06 204 VAL A CA 1
ATOM 1561 C C . VAL A 1 204 ? -25.969 -20.828 1.201 1 93.06 204 VAL A C 1
ATOM 1563 O O . VAL A 1 204 ? -26.844 -20.922 2.064 1 93.06 204 VAL A O 1
ATOM 1566 N N . ASN A 1 205 ? -24.734 -20.828 1.47 1 95.12 205 ASN A N 1
ATOM 1567 C CA . ASN A 1 205 ? -24.219 -20.719 2.828 1 95.12 205 ASN A CA 1
ATOM 1568 C C . ASN A 1 205 ? -23.375 -19.453 2.998 1 95.12 205 ASN A C 1
ATOM 1570 O O . ASN A 1 205 ? -22.516 -19.156 2.168 1 95.12 205 ASN A O 1
ATOM 1574 N N . ILE A 1 206 ? -23.641 -18.719 4.07 1 95.56 206 ILE A N 1
ATOM 1575 C CA . ILE A 1 206 ? -22.906 -17.484 4.348 1 95.56 206 ILE A CA 1
ATOM 1576 C C . ILE A 1 206 ? -21.875 -17.734 5.445 1 95.56 206 ILE A C 1
ATOM 1578 O O . ILE A 1 206 ? -22.219 -18.219 6.531 1 95.56 206 ILE A O 1
ATOM 1582 N N . LEU A 1 207 ? -20.625 -17.422 5.121 1 95.94 207 LEU A N 1
ATOM 1583 C CA . LEU A 1 207 ? -19.516 -17.516 6.055 1 95.94 207 LEU A CA 1
ATOM 1584 C C . LEU A 1 207 ? -18.875 -16.141 6.289 1 95.94 207 LEU A C 1
ATOM 1586 O O . LEU A 1 207 ? -19.188 -15.18 5.586 1 95.94 207 LEU A O 1
ATOM 1590 N N . THR A 1 208 ? -18.031 -16.062 7.324 1 91.25 208 THR A N 1
ATOM 1591 C CA . THR A 1 208 ? -17.375 -14.797 7.625 1 91.25 208 THR A CA 1
ATOM 1592 C C . THR A 1 208 ? -15.867 -14.898 7.348 1 91.25 208 THR A C 1
ATOM 1594 O O . THR A 1 208 ? -15.234 -15.891 7.707 1 91.25 208 THR A O 1
ATOM 1597 N N . GLY A 1 209 ? -15.227 -13.859 6.707 1 86.94 209 GLY A N 1
ATOM 1598 C CA . GLY A 1 209 ? -13.805 -13.82 6.414 1 86.94 209 GLY A CA 1
ATOM 1599 C C . GLY A 1 209 ? -13.141 -12.516 6.832 1 86.94 209 GLY A C 1
ATOM 1600 O O . GLY A 1 209 ? -11.922 -12.391 6.777 1 86.94 209 GLY A O 1
ATOM 1601 N N . GLU A 1 210 ? -13.805 -11.492 7.113 1 85.69 210 GLU A N 1
ATOM 1602 C CA . GLU A 1 210 ? -13.375 -10.211 7.68 1 85.69 210 GLU A CA 1
ATOM 1603 C C . GLU A 1 210 ? -12.539 -9.414 6.676 1 85.69 210 GLU A C 1
ATOM 1605 O O . GLU A 1 210 ? -11.656 -8.656 7.062 1 85.69 210 GLU A O 1
ATOM 1610 N N . PHE A 1 211 ? -12.555 -9.758 5.406 1 86.38 211 PHE A N 1
ATOM 1611 C CA . PHE A 1 211 ? -11.836 -9.125 4.309 1 86.38 211 PHE A CA 1
ATOM 1612 C C . PHE A 1 211 ? -10.336 -9.383 4.426 1 86.38 211 PHE A C 1
ATOM 1614 O O . PHE A 1 211 ? -9.523 -8.602 3.92 1 86.38 211 PHE A O 1
ATOM 1621 N N . GLU A 1 212 ? -9.883 -10.383 5.141 1 86.12 212 GLU A N 1
ATOM 1622 C CA . GLU A 1 212 ? -8.469 -10.648 5.406 1 86.12 212 GLU A CA 1
ATOM 1623 C C . GLU A 1 212 ? -8.047 -12 4.852 1 86.12 212 GLU A C 1
ATOM 1625 O O . GLU A 1 212 ? -8.883 -12.898 4.676 1 86.12 212 GLU A O 1
ATOM 1630 N N . LEU A 1 213 ? -6.77 -12.133 4.668 1 87.44 213 LEU A N 1
ATOM 1631 C CA . LEU A 1 213 ? -6.191 -13.383 4.184 1 87.44 213 LEU A CA 1
ATOM 1632 C C . LEU A 1 213 ? -6.477 -14.523 5.156 1 87.44 213 LEU A C 1
ATOM 1634 O O . LEU A 1 213 ? -6.969 -15.578 4.75 1 87.44 213 LEU A O 1
ATOM 1638 N N . ASP A 1 214 ? -6.301 -14.297 6.438 1 87 214 ASP A N 1
ATOM 1639 C CA . ASP A 1 214 ? -6.48 -15.32 7.457 1 87 214 ASP A CA 1
ATOM 1640 C C . ASP A 1 214 ? -7.945 -15.734 7.566 1 87 214 ASP A C 1
ATOM 1642 O O . ASP A 1 214 ? -8.25 -16.906 7.84 1 87 214 ASP A O 1
ATOM 1646 N N . GLY A 1 215 ? -8.812 -14.758 7.383 1 88.81 215 GLY A N 1
ATOM 1647 C CA . GLY A 1 215 ? -10.227 -15.086 7.363 1 88.81 215 GLY A CA 1
ATOM 1648 C C . GLY A 1 215 ? -10.602 -16.047 6.246 1 88.81 215 GLY A C 1
ATOM 1649 O O . GLY A 1 215 ? -11.531 -16.844 6.391 1 88.81 215 GLY A O 1
ATOM 1650 N N . GLY A 1 216 ? -9.914 -16.016 5.195 1 93.5 216 GLY A N 1
ATOM 1651 C CA . GLY A 1 216 ? -10.109 -16.938 4.082 1 93.5 216 GLY A CA 1
ATOM 1652 C C . GLY A 1 216 ? -9.734 -18.359 4.41 1 93.5 216 GLY A C 1
ATOM 1653 O O . GLY A 1 216 ? -10.375 -19.312 3.938 1 93.5 216 GLY A O 1
ATOM 1654 N N . LEU A 1 217 ? -8.75 -18.5 5.281 1 93.94 217 LEU A N 1
ATOM 1655 C CA . LEU A 1 217 ? -8.297 -19.828 5.66 1 93.94 217 LEU A CA 1
ATOM 1656 C C . LEU A 1 217 ? -9.383 -20.578 6.434 1 93.94 217 LEU A C 1
ATOM 1658 O O . LEU A 1 217 ? -9.688 -21.734 6.133 1 93.94 217 LEU A O 1
ATOM 1662 N N . GLU A 1 218 ? -9.961 -19.875 7.359 1 93.81 218 GLU A N 1
ATOM 1663 C CA . GLU A 1 218 ? -11 -20.484 8.18 1 93.81 218 GLU A CA 1
ATOM 1664 C C . GLU A 1 218 ? -12.203 -20.891 7.336 1 93.81 218 GLU A C 1
ATOM 1666 O O . GLU A 1 218 ? -12.742 -21.984 7.488 1 93.81 218 GLU A O 1
ATOM 1671 N N . ALA A 1 219 ? -12.625 -20.047 6.512 1 96.31 219 ALA A N 1
ATOM 1672 C CA . ALA A 1 219 ? -13.766 -20.312 5.637 1 96.31 219 ALA A CA 1
ATOM 1673 C C . ALA A 1 219 ? -13.461 -21.469 4.691 1 96.31 219 ALA A C 1
ATOM 1675 O O . ALA A 1 219 ? -14.312 -22.344 4.461 1 96.31 219 ALA A O 1
ATOM 1676 N N . ALA A 1 220 ? -12.289 -21.516 4.168 1 97.81 220 ALA A N 1
ATOM 1677 C CA . ALA A 1 220 ? -11.867 -22.578 3.266 1 97.81 220 ALA A CA 1
ATOM 1678 C C . ALA A 1 220 ? -11.891 -23.938 3.971 1 97.81 220 ALA A C 1
ATOM 1680 O O . ALA A 1 220 ? -12.32 -24.938 3.395 1 97.81 220 ALA A O 1
ATOM 1681 N N . GLU A 1 221 ? -11.469 -23.938 5.188 1 97.19 221 GLU A N 1
ATOM 1682 C CA . GLU A 1 221 ? -11.477 -25.172 5.969 1 97.19 221 GLU A CA 1
ATOM 1683 C C . GLU A 1 221 ? -12.891 -25.719 6.125 1 97.19 221 GLU A C 1
ATOM 1685 O O . GLU A 1 221 ? -13.117 -26.922 5.984 1 97.19 221 GLU A O 1
ATOM 1690 N N . LEU A 1 222 ? -13.766 -24.859 6.422 1 96.44 222 LEU A N 1
ATOM 1691 C CA . LEU A 1 222 ? -15.156 -25.266 6.586 1 96.44 222 LEU A CA 1
ATOM 1692 C C . LEU A 1 222 ? -15.719 -25.828 5.285 1 96.44 222 LEU A C 1
ATOM 1694 O O . LEU A 1 222 ? -16.406 -26.859 5.297 1 96.44 222 LEU A O 1
ATOM 1698 N N . ILE A 1 223 ? -15.398 -25.266 4.184 1 97.44 223 ILE A N 1
ATOM 1699 C CA . ILE A 1 223 ? -15.883 -25.688 2.875 1 97.44 223 ILE A CA 1
ATOM 1700 C C . ILE A 1 223 ? -15.305 -27.062 2.533 1 97.44 223 ILE A C 1
ATOM 1702 O O . ILE A 1 223 ? -16.016 -27.938 2.049 1 97.44 223 ILE A O 1
ATOM 1706 N N . MET A 1 224 ? -14.039 -27.234 2.826 1 97.44 224 MET A N 1
ATOM 1707 C CA . MET A 1 224 ? -13.383 -28.516 2.539 1 97.44 224 MET A CA 1
ATOM 1708 C C . MET A 1 224 ? -13.992 -29.641 3.357 1 97.44 224 MET A C 1
ATOM 1710 O O . MET A 1 224 ? -14.172 -30.75 2.855 1 97.44 224 MET A O 1
ATOM 1714 N N . LYS A 1 225 ? -14.336 -29.328 4.57 1 96.25 225 LYS A N 1
ATOM 1715 C CA . LYS A 1 225 ? -14.93 -30.312 5.461 1 96.25 225 LYS A CA 1
ATOM 1716 C C . LYS A 1 225 ? -16.297 -30.766 4.957 1 96.25 225 LYS A C 1
ATOM 1718 O O . LYS A 1 225 ? -16.672 -31.922 5.113 1 96.25 225 LYS A O 1
ATOM 1723 N N . GLU A 1 226 ? -16.969 -29.859 4.312 1 94.69 226 GLU A N 1
ATOM 1724 C CA . GLU A 1 226 ? -18.344 -30.141 3.881 1 94.69 226 GLU A CA 1
ATOM 1725 C C . GLU A 1 226 ? -18.375 -30.609 2.43 1 94.69 226 GLU A C 1
ATOM 1727 O O . GLU A 1 226 ? -19.438 -30.984 1.92 1 94.69 226 GLU A O 1
ATOM 1732 N N . TRP A 1 227 ? -17.312 -30.609 1.777 1 94.81 227 TRP A N 1
ATOM 1733 C CA . TRP A 1 227 ? -17.25 -30.891 0.346 1 94.81 227 TRP A CA 1
ATOM 1734 C C . TRP A 1 227 ? -17.719 -32.312 0.052 1 94.81 227 TRP A C 1
ATOM 1736 O O . TRP A 1 227 ? -17.266 -33.25 0.701 1 94.81 227 TRP A O 1
ATOM 1746 N N . THR A 1 228 ? -18.484 -32.531 -0.927 1 93.38 228 THR A N 1
ATOM 1747 C CA . THR A 1 228 ? -19.109 -33.812 -1.216 1 93.38 228 THR A CA 1
ATOM 1748 C C . THR A 1 228 ? -18.547 -34.406 -2.504 1 93.38 228 THR A C 1
ATOM 1750 O O . THR A 1 228 ? -19 -35.469 -2.949 1 93.38 228 THR A O 1
ATOM 1753 N N . GLY A 1 229 ? -17.641 -33.75 -3.141 1 94.69 229 GLY A N 1
ATOM 1754 C CA . GLY A 1 229 ? -17.109 -34.219 -4.402 1 94.69 229 GLY A CA 1
ATOM 1755 C C . GLY A 1 229 ? -17.641 -33.469 -5.605 1 94.69 229 GLY A C 1
ATOM 1756 O O . GLY A 1 229 ? -17.078 -33.562 -6.703 1 94.69 229 GLY A O 1
ATOM 1757 N N . GLU A 1 230 ? -18.688 -32.719 -5.398 1 95.5 230 GLU A N 1
ATOM 1758 C CA . GLU A 1 230 ? -19.281 -31.906 -6.461 1 95.5 230 GLU A CA 1
ATOM 1759 C C . GLU A 1 230 ? -18.719 -30.484 -6.461 1 95.5 230 GLU A C 1
ATOM 1761 O O . GLU A 1 230 ? -18.297 -29.969 -5.418 1 95.5 230 GLU A O 1
ATOM 1766 N N . PRO A 1 231 ? -18.781 -29.844 -7.555 1 95.62 231 PRO A N 1
ATOM 1767 C CA . PRO A 1 231 ? -18.266 -28.469 -7.633 1 95.62 231 PRO A CA 1
ATOM 1768 C C . PRO A 1 231 ? -19.047 -27.5 -6.758 1 95.62 231 PRO A C 1
ATOM 1770 O O . PRO A 1 231 ? -20.25 -27.672 -6.551 1 95.62 231 PRO A O 1
ATOM 1773 N N . VAL A 1 232 ? -18.312 -26.484 -6.25 1 96.69 232 VAL A N 1
ATOM 1774 C CA . VAL A 1 232 ? -18.969 -25.422 -5.469 1 96.69 232 VAL A CA 1
ATOM 1775 C C . VAL A 1 232 ? -18.531 -24.062 -5.992 1 96.69 232 VAL A C 1
ATOM 1777 O O . VAL A 1 232 ? -17.469 -23.922 -6.586 1 96.69 232 VAL A O 1
ATOM 1780 N N . ASN A 1 233 ? -19.453 -23.094 -5.805 1 96.81 233 ASN A N 1
ATOM 1781 C CA . ASN A 1 233 ? -19.141 -21.688 -6.062 1 96.81 233 ASN A CA 1
ATOM 1782 C C . ASN A 1 233 ? -18.797 -20.953 -4.773 1 96.81 233 ASN A C 1
ATOM 1784 O O . ASN A 1 233 ? -19.438 -21.156 -3.74 1 96.81 233 ASN A O 1
ATOM 1788 N N . VAL A 1 234 ? -17.766 -20.172 -4.836 1 98.25 234 VAL A N 1
ATOM 1789 C CA . VAL A 1 234 ? -17.359 -19.375 -3.676 1 98.25 234 VAL A CA 1
ATOM 1790 C C . VAL A 1 234 ? -17.156 -17.922 -4.086 1 98.25 234 VAL A C 1
ATOM 1792 O O . VAL A 1 234 ? -16.344 -17.625 -4.969 1 98.25 234 VAL A O 1
ATOM 1795 N N . PHE A 1 235 ? -17.906 -17.047 -3.479 1 98.44 235 PHE A N 1
ATOM 1796 C CA . PHE A 1 235 ? -17.734 -15.609 -3.621 1 98.44 235 PHE A CA 1
ATOM 1797 C C . PHE A 1 235 ? -17.188 -15 -2.328 1 98.44 235 PHE A C 1
ATOM 1799 O O . PHE A 1 235 ? -17.969 -14.688 -1.419 1 98.44 235 PHE A O 1
ATOM 1806 N N . ALA A 1 236 ? -15.828 -14.867 -2.34 1 98.38 236 ALA A N 1
ATOM 1807 C CA . ALA A 1 236 ? -15.25 -14.07 -1.265 1 98.38 236 ALA A CA 1
ATOM 1808 C C . ALA A 1 236 ? -15.406 -12.578 -1.544 1 98.38 236 ALA A C 1
ATOM 1810 O O . ALA A 1 236 ? -15.07 -12.102 -2.631 1 98.38 236 ALA A O 1
ATOM 1811 N N . LEU A 1 237 ? -15.867 -11.875 -0.626 1 97.75 237 LEU A N 1
ATOM 1812 C CA . LEU A 1 237 ? -16.234 -10.484 -0.875 1 97.75 237 LEU A CA 1
ATOM 1813 C C . LEU A 1 237 ? -15 -9.586 -0.833 1 97.75 237 LEU A C 1
ATOM 1815 O O . LEU A 1 237 ? -15.125 -8.367 -0.731 1 97.75 237 LEU A O 1
ATOM 1819 N N . SER A 1 238 ? -13.836 -10.148 -0.854 1 95.75 238 SER A N 1
ATOM 1820 C CA . SER A 1 238 ? -12.57 -9.445 -1.037 1 95.75 238 SER A CA 1
ATOM 1821 C C . SER A 1 238 ? -11.523 -10.359 -1.665 1 95.75 238 SER A C 1
ATOM 1823 O O . SER A 1 238 ? -11.508 -11.57 -1.417 1 95.75 238 SER A O 1
ATOM 1825 N N . ASP A 1 239 ? -10.641 -9.766 -2.387 1 95.5 239 ASP A N 1
ATOM 1826 C CA . ASP A 1 239 ? -9.562 -10.523 -3.006 1 95.5 239 ASP A CA 1
ATOM 1827 C C . ASP A 1 239 ? -8.641 -11.133 -1.948 1 95.5 239 ASP A C 1
ATOM 1829 O O . ASP A 1 239 ? -8.133 -12.242 -2.121 1 95.5 239 ASP A O 1
ATOM 1833 N N . SER A 1 240 ? -8.383 -10.406 -0.893 1 92.88 240 SER A N 1
ATOM 1834 C CA . SER A 1 240 ? -7.523 -10.93 0.168 1 92.88 240 SER A CA 1
ATOM 1835 C C . SER A 1 240 ? -8.07 -12.234 0.736 1 92.88 240 SER A C 1
ATOM 1837 O O . SER A 1 240 ? -7.336 -13.211 0.88 1 92.88 240 SER A O 1
ATOM 1839 N N . THR A 1 241 ? -9.328 -12.227 1.005 1 95.56 241 THR A N 1
ATOM 1840 C CA . THR A 1 241 ? -9.984 -13.43 1.502 1 95.56 241 THR A CA 1
ATOM 1841 C C . THR A 1 241 ? -9.914 -14.547 0.471 1 95.56 241 THR A C 1
ATOM 1843 O O . THR A 1 241 ? -9.578 -15.688 0.806 1 95.56 241 THR A O 1
ATOM 1846 N N . ALA A 1 242 ? -10.156 -14.211 -0.752 1 97.69 242 ALA A N 1
ATOM 1847 C CA . ALA A 1 242 ? -10.172 -15.195 -1.832 1 97.69 242 ALA A CA 1
ATOM 1848 C C . ALA A 1 242 ? -8.789 -15.82 -2.021 1 97.69 242 ALA A C 1
ATOM 1850 O O . ALA A 1 242 ? -8.672 -17.031 -2.213 1 97.69 242 ALA A O 1
ATOM 1851 N N . VAL A 1 243 ? -7.801 -14.992 -1.961 1 95.44 243 VAL A N 1
ATOM 1852 C CA . VAL A 1 243 ? -6.438 -15.484 -2.166 1 95.44 243 VAL A CA 1
ATOM 1853 C C . VAL A 1 243 ? -6.043 -16.406 -1.014 1 95.44 243 VAL A C 1
ATOM 1855 O O . VAL A 1 243 ? -5.406 -17.438 -1.229 1 95.44 243 VAL A O 1
ATOM 1858 N N . GLY A 1 244 ? -6.406 -16.016 0.183 1 94.44 244 GLY A N 1
ATOM 1859 C CA . GLY A 1 244 ? -6.191 -16.922 1.303 1 94.44 244 GLY A CA 1
ATOM 1860 C C . GLY A 1 244 ? -6.859 -18.281 1.116 1 94.44 244 GLY A C 1
ATOM 1861 O O . GLY A 1 244 ? -6.254 -19.312 1.38 1 94.44 244 GLY A O 1
ATOM 1862 N N . MET A 1 245 ? -8.008 -18.25 0.645 1 97.5 245 MET A N 1
ATOM 1863 C CA . MET A 1 245 ? -8.742 -19.484 0.366 1 97.5 245 MET A CA 1
ATOM 1864 C C . MET A 1 245 ? -8.055 -20.297 -0.725 1 97.5 245 MET A C 1
ATOM 1866 O O . MET A 1 245 ? -7.887 -21.5 -0.59 1 97.5 245 MET A O 1
ATOM 1870 N N . GLN A 1 246 ? -7.727 -19.594 -1.765 1 96.69 246 GLN A N 1
ATOM 1871 C CA . GLN A 1 246 ? -7.086 -20.234 -2.906 1 96.69 246 GLN A CA 1
ATOM 1872 C C . GLN A 1 246 ? -5.848 -21.016 -2.475 1 96.69 246 GLN A C 1
ATOM 1874 O O . GLN A 1 246 ? -5.648 -22.156 -2.891 1 96.69 246 GLN A O 1
ATOM 1879 N N . GLN A 1 247 ? -5.078 -20.406 -1.702 1 93 247 GLN A N 1
ATOM 1880 C CA . GLN A 1 247 ? -3.861 -21.047 -1.218 1 93 247 GLN A CA 1
ATOM 1881 C C . GLN A 1 247 ? -4.18 -22.344 -0.469 1 93 247 GLN A C 1
ATOM 1883 O O . GLN A 1 247 ? -3.582 -23.375 -0.74 1 93 247 GLN A O 1
ATOM 1888 N N . LEU A 1 248 ? -5.074 -22.266 0.439 1 95.38 248 LEU A N 1
ATOM 1889 C CA . LEU A 1 248 ? -5.41 -23.422 1.25 1 95.38 248 LEU A CA 1
ATOM 1890 C C . LEU A 1 248 ? -6.043 -24.516 0.395 1 95.38 248 LEU A C 1
ATOM 1892 O O . LEU A 1 248 ? -5.715 -25.703 0.546 1 95.38 248 LEU A O 1
ATOM 1896 N N . PHE A 1 249 ? -6.941 -24.188 -0.497 1 97.06 249 PHE A N 1
ATOM 1897 C CA . PHE A 1 249 ? -7.562 -25.156 -1.396 1 97.06 249 PHE A CA 1
ATOM 1898 C C . PHE A 1 249 ? -6.504 -25.906 -2.191 1 97.06 249 PHE A C 1
ATOM 1900 O O . PHE A 1 249 ? -6.543 -27.141 -2.273 1 97.06 249 PHE A O 1
ATOM 1907 N N . GLN A 1 250 ? -5.617 -25.188 -2.705 1 94.25 250 GLN A N 1
ATOM 1908 C CA . GLN A 1 250 ? -4.598 -25.781 -3.559 1 94.25 250 GLN A CA 1
ATOM 1909 C C . GLN A 1 250 ? -3.645 -26.656 -2.748 1 94.25 250 GLN A C 1
ATOM 1911 O O . GLN A 1 250 ? -3.209 -27.703 -3.217 1 94.25 250 GLN A O 1
ATOM 1916 N N . GLU A 1 251 ? -3.346 -26.219 -1.579 1 92.75 251 GLU A N 1
ATOM 1917 C CA . GLU A 1 251 ? -2.52 -27.031 -0.685 1 92.75 251 GLU A CA 1
ATOM 1918 C C . GLU A 1 251 ? -3.162 -28.391 -0.411 1 92.75 251 GLU A C 1
ATOM 1920 O O . GLU A 1 251 ? -2.469 -29.359 -0.105 1 92.75 251 GLU A O 1
ATOM 1925 N N . HIS A 1 252 ? -4.438 -28.469 -0.551 1 96 252 HIS A N 1
ATOM 1926 C CA . HIS A 1 252 ? -5.16 -29.703 -0.246 1 96 252 HIS A CA 1
ATOM 1927 C C . HIS A 1 252 ? -5.617 -30.391 -1.521 1 96 252 HIS A C 1
ATOM 1929 O O . HIS A 1 252 ? -6.473 -31.281 -1.474 1 96 252 HIS A O 1
ATOM 1935 N N . GLY A 1 253 ? -5.145 -29.891 -2.617 1 95.62 253 GLY A N 1
ATOM 1936 C CA . GLY A 1 253 ? -5.285 -30.641 -3.859 1 95.62 253 GLY A CA 1
ATOM 1937 C C . GLY A 1 253 ? -6.52 -30.25 -4.648 1 95.62 253 GLY A C 1
ATOM 1938 O O . GLY A 1 253 ? -6.832 -30.859 -5.668 1 95.62 253 GLY A O 1
ATOM 1939 N N . PHE A 1 254 ? -7.27 -29.234 -4.211 1 96.94 254 PHE A N 1
ATOM 1940 C CA . PHE A 1 254 ? -8.438 -28.797 -4.957 1 96.94 254 PHE A CA 1
ATOM 1941 C C . PHE A 1 254 ? -8.023 -28.031 -6.219 1 96.94 254 PHE A C 1
ATOM 1943 O O . PHE A 1 254 ? -7.043 -27.281 -6.203 1 96.94 254 PHE A O 1
ATOM 1950 N N . VAL A 1 255 ? -8.828 -28.219 -7.219 1 96 255 VAL A N 1
ATOM 1951 C CA . VAL A 1 255 ? -8.562 -27.516 -8.477 1 96 255 VAL A CA 1
ATOM 1952 C C . VAL A 1 255 ? -9.461 -26.297 -8.586 1 96 255 VAL A C 1
ATOM 1954 O O . VAL A 1 255 ? -10.672 -26.422 -8.773 1 96 255 VAL A O 1
ATOM 1957 N N . ILE A 1 256 ? -8.852 -25.172 -8.523 1 97.12 256 ILE A N 1
ATOM 1958 C CA . ILE A 1 256 ? -9.578 -23.922 -8.664 1 97.12 256 ILE A CA 1
ATOM 1959 C C . ILE A 1 256 ? -9.992 -23.719 -10.117 1 97.12 256 ILE A C 1
ATOM 1961 O O . ILE A 1 256 ? -9.195 -23.938 -11.039 1 97.12 256 ILE A O 1
ATOM 1965 N N . GLY A 1 257 ? -11.156 -23.234 -10.312 1 96.62 257 GLY A N 1
ATOM 1966 C CA . GLY A 1 257 ? -11.703 -23.062 -11.656 1 96.62 257 GLY A CA 1
ATOM 1967 C C . GLY A 1 257 ? -12.539 -24.25 -12.109 1 96.62 257 GLY A C 1
ATOM 1968 O O . GLY A 1 257 ? -13.297 -24.156 -13.078 1 96.62 257 GLY A O 1
ATOM 1969 N N . GLU A 1 258 ? -12.43 -25.406 -11.391 1 95.5 258 GLU A N 1
ATOM 1970 C CA . GLU A 1 258 ? -13.172 -26.625 -11.719 1 95.5 258 GLU A CA 1
ATOM 1971 C C . GLU A 1 258 ? -13.977 -27.109 -10.523 1 95.5 258 GLU A C 1
ATOM 1973 O O . GLU A 1 258 ? -15.188 -26.891 -10.445 1 95.5 258 GLU A O 1
ATOM 1978 N N . GLN A 1 259 ? -13.266 -27.641 -9.523 1 96.31 259 GLN A N 1
ATOM 1979 C CA . GLN A 1 259 ? -13.945 -28.125 -8.328 1 96.31 259 GLN A CA 1
ATOM 1980 C C . GLN A 1 259 ? -14.461 -26.969 -7.477 1 96.31 259 GLN A C 1
ATOM 1982 O O . GLN A 1 259 ? -15.5 -27.094 -6.82 1 96.31 259 GLN A O 1
ATOM 1987 N N . ILE A 1 260 ? -13.672 -25.922 -7.508 1 97.31 260 ILE A N 1
ATOM 1988 C CA . ILE A 1 260 ? -14.023 -24.703 -6.805 1 97.31 260 ILE A CA 1
ATOM 1989 C C . ILE A 1 260 ? -13.984 -23.516 -7.77 1 97.31 260 ILE A C 1
ATOM 1991 O O . ILE A 1 260 ? -12.93 -23.172 -8.305 1 97.31 260 ILE A O 1
ATOM 1995 N N . LYS A 1 261 ? -15.07 -22.969 -8.047 1 97.81 261 LYS A N 1
ATOM 1996 C CA . LYS A 1 261 ? -15.102 -21.672 -8.727 1 97.81 261 LYS A CA 1
ATOM 1997 C C . LYS A 1 261 ? -15.016 -20.531 -7.723 1 97.81 261 LYS A C 1
ATOM 1999 O O . LYS A 1 261 ? -15.969 -20.266 -6.984 1 97.81 261 LYS A O 1
ATOM 2004 N N . LEU A 1 262 ? -13.891 -19.859 -7.723 1 98.44 262 LEU A N 1
ATOM 2005 C CA . LEU A 1 262 ? -13.555 -18.891 -6.684 1 98.44 262 LEU A CA 1
ATOM 2006 C C . LEU A 1 262 ? -13.508 -17.484 -7.25 1 98.44 262 LEU A C 1
ATOM 2008 O O . LEU A 1 262 ? -12.867 -17.234 -8.281 1 98.44 262 LEU A O 1
ATOM 2012 N N . ALA A 1 263 ? -14.188 -16.609 -6.594 1 98.56 263 ALA A N 1
ATOM 2013 C CA . ALA A 1 263 ? -14.203 -15.211 -7.004 1 98.56 263 ALA A CA 1
ATOM 2014 C C . ALA A 1 263 ? -13.922 -14.289 -5.82 1 98.56 263 ALA A C 1
ATOM 2016 O O . ALA A 1 263 ? -14.211 -14.641 -4.672 1 98.56 263 ALA A O 1
ATOM 2017 N N . GLY A 1 264 ? -13.375 -13.156 -6.148 1 98.25 264 GLY A N 1
ATOM 2018 C CA . GLY A 1 264 ? -13.133 -12.125 -5.152 1 98.25 264 GLY A CA 1
ATOM 2019 C C . GLY A 1 264 ? -13.766 -10.789 -5.504 1 98.25 264 GLY A C 1
ATOM 2020 O O . GLY A 1 264 ? -14.805 -10.75 -6.168 1 98.25 264 GLY A O 1
ATOM 2021 N N . PHE A 1 265 ? -13.258 -9.719 -4.945 1 97.62 265 PHE A N 1
ATOM 2022 C CA . PHE A 1 265 ? -13.688 -8.336 -5.113 1 97.62 265 PHE A CA 1
ATOM 2023 C C . PHE A 1 265 ? -12.547 -7.371 -4.809 1 97.62 265 PHE A C 1
ATOM 2025 O O . PHE A 1 265 ? -11.914 -7.457 -3.752 1 97.62 265 PHE A O 1
ATOM 2032 N N . ASP A 1 266 ? -12.305 -6.379 -5.785 1 95.12 266 ASP A N 1
ATOM 2033 C CA . ASP A 1 266 ? -11.328 -5.32 -5.555 1 95.12 266 ASP A CA 1
ATOM 2034 C C . ASP A 1 266 ? -10.414 -5.148 -6.766 1 95.12 266 ASP A C 1
ATOM 2036 O O . ASP A 1 266 ? -9.898 -4.055 -7.012 1 95.12 266 ASP A O 1
ATOM 2040 N N . ASN A 1 267 ? -10.102 -6.277 -7.418 1 95.44 267 ASN A N 1
ATOM 2041 C CA . ASN A 1 267 ? -9.094 -6.34 -8.477 1 95.44 267 ASN A CA 1
ATOM 2042 C C . ASN A 1 267 ? -7.719 -5.926 -7.961 1 95.44 267 ASN A C 1
ATOM 2044 O O . ASN A 1 267 ? -7.074 -5.047 -8.539 1 95.44 267 ASN A O 1
ATOM 2048 N N . SER A 1 268 ? -7.41 -6.562 -6.875 1 90.88 268 SER A N 1
ATOM 2049 C CA . SER A 1 268 ? -6.102 -6.305 -6.285 1 90.88 268 SER A CA 1
ATOM 2050 C C . SER A 1 268 ? -4.98 -6.852 -7.168 1 90.88 268 SER A C 1
ATOM 2052 O O . SER A 1 268 ? -5.23 -7.648 -8.07 1 90.88 268 SER A O 1
ATOM 2054 N N . LEU A 1 269 ? -3.801 -6.375 -6.887 1 87.5 269 LEU A N 1
ATOM 2055 C CA . LEU A 1 269 ? -2.641 -6.859 -7.629 1 87.5 269 LEU A CA 1
ATOM 2056 C C . LEU A 1 269 ? -2.525 -8.375 -7.527 1 87.5 269 LEU A C 1
ATOM 2058 O O . LEU A 1 269 ? -2.193 -9.047 -8.508 1 87.5 269 LEU A O 1
ATOM 2062 N N . LEU A 1 270 ? -2.799 -8.953 -6.406 1 90.62 270 LEU A N 1
ATOM 2063 C CA . LEU A 1 270 ? -2.719 -10.391 -6.176 1 90.62 270 LEU A CA 1
ATOM 2064 C C . LEU A 1 270 ? -3.643 -11.148 -7.121 1 90.62 270 LEU A C 1
ATOM 2066 O O . LEU A 1 270 ? -3.293 -12.227 -7.605 1 90.62 270 LEU A O 1
ATOM 2070 N N . SER A 1 271 ? -4.746 -10.57 -7.363 1 94.5 271 SER A N 1
ATOM 2071 C CA . SER A 1 271 ? -5.75 -11.273 -8.156 1 94.5 271 SER A CA 1
ATOM 2072 C C . SER A 1 271 ? -5.234 -11.57 -9.562 1 94.5 271 SER A C 1
ATOM 2074 O O . SER A 1 271 ? -5.676 -12.531 -10.195 1 94.5 271 SER A O 1
ATOM 2076 N N . GLN A 1 272 ? -4.281 -10.797 -10.008 1 92.19 272 GLN A N 1
ATOM 2077 C CA . GLN A 1 272 ? -3.754 -10.93 -11.359 1 92.19 272 GLN A CA 1
ATOM 2078 C C . GLN A 1 272 ? -2.627 -11.961 -11.414 1 92.19 272 GLN A C 1
ATOM 2080 O O . GLN A 1 272 ? -2.406 -12.594 -12.445 1 92.19 272 GLN A O 1
ATOM 2085 N N . TYR A 1 273 ? -2.023 -12.227 -10.25 1 91.38 273 TYR A N 1
ATOM 2086 C CA . TYR A 1 273 ? -0.747 -12.922 -10.359 1 91.38 273 TYR A CA 1
ATOM 2087 C C . TYR A 1 273 ? -0.804 -14.273 -9.664 1 91.38 273 TYR A C 1
ATOM 2089 O O . TYR A 1 273 ? 0.113 -15.086 -9.789 1 91.38 273 TYR A O 1
ATOM 2097 N N . VAL A 1 274 ? -1.865 -14.547 -8.961 1 93.31 274 VAL A N 1
ATOM 2098 C CA . VAL A 1 274 ? -2.055 -15.891 -8.422 1 93.31 274 VAL A CA 1
ATOM 2099 C C . VAL A 1 274 ? -2.418 -16.844 -9.555 1 93.31 274 VAL A C 1
ATOM 2101 O O . VAL A 1 274 ? -2.748 -16.422 -10.664 1 93.31 274 VAL A O 1
ATOM 2104 N N . THR A 1 275 ? -2.221 -18.188 -9.25 1 90.31 275 THR A N 1
ATOM 2105 C CA . THR A 1 275 ? -2.521 -19.203 -10.25 1 90.31 275 THR A CA 1
ATOM 2106 C C . THR A 1 275 ? -3.596 -20.156 -9.742 1 90.31 275 THR A C 1
ATOM 2108 O O . THR A 1 275 ? -3.375 -20.875 -8.773 1 90.31 275 THR A O 1
ATOM 2111 N N . PRO A 1 276 ? -4.707 -20.25 -10.43 1 93.62 276 PRO A N 1
ATOM 2112 C CA . PRO A 1 276 ? -5.094 -19.391 -11.555 1 93.62 276 PRO A CA 1
ATOM 2113 C C . PRO A 1 276 ? -5.41 -17.969 -11.117 1 93.62 276 PRO A C 1
ATOM 2115 O O . PRO A 1 276 ? -5.707 -17.719 -9.945 1 93.62 276 PRO A O 1
ATOM 2118 N N . PRO A 1 277 ? -5.324 -17 -12.094 1 95.56 277 PRO A N 1
ATOM 2119 C CA . PRO A 1 277 ? -5.754 -15.641 -11.766 1 95.56 277 PRO A CA 1
ATOM 2120 C C . PRO A 1 277 ? -7.199 -15.578 -11.281 1 95.56 277 PRO A C 1
ATOM 2122 O O . PRO A 1 277 ? -8.047 -16.328 -11.773 1 95.56 277 PRO A O 1
ATOM 2125 N N . LEU A 1 278 ? -7.449 -14.672 -10.445 1 97.44 278 LEU A N 1
ATOM 2126 C CA . LEU A 1 278 ? -8.688 -14.648 -9.672 1 97.44 278 LEU A CA 1
ATOM 2127 C C . LEU A 1 278 ? -9.742 -13.797 -10.367 1 97.44 278 LEU A C 1
ATOM 2129 O O . LEU A 1 278 ? -9.508 -12.625 -10.664 1 97.44 278 LEU A O 1
ATOM 2133 N N . THR A 1 279 ? -10.914 -14.406 -10.719 1 98.31 279 THR A N 1
ATOM 2134 C CA . THR A 1 279 ? -12.086 -13.617 -11.086 1 98.31 279 THR A CA 1
ATOM 2135 C C . THR A 1 279 ? -12.453 -12.656 -9.961 1 98.31 279 THR A C 1
ATOM 2137 O O . THR A 1 279 ? -12.516 -13.039 -8.797 1 98.31 279 THR A O 1
ATOM 2140 N N . THR A 1 280 ? -12.672 -11.367 -10.328 1 98.12 280 THR A N 1
ATOM 2141 C CA . THR A 1 280 ? -12.891 -10.352 -9.305 1 98.12 280 THR A CA 1
ATOM 2142 C C . THR A 1 280 ? -13.703 -9.188 -9.859 1 98.12 280 THR A C 1
ATOM 2144 O O . THR A 1 280 ? -14.242 -9.273 -10.961 1 98.12 280 THR A O 1
ATOM 2147 N N . VAL A 1 281 ? -14.008 -8.227 -9.031 1 98.31 281 VAL A N 1
ATOM 2148 C CA . VAL A 1 281 ? -14.695 -6.996 -9.422 1 98.31 281 VAL A CA 1
ATOM 2149 C C . VAL A 1 281 ? -13.727 -5.816 -9.352 1 98.31 281 VAL A C 1
ATOM 2151 O O . VAL A 1 281 ? -13.031 -5.641 -8.352 1 98.31 281 VAL A O 1
ATOM 2154 N N . ASP A 1 282 ? -13.727 -5.035 -10.383 1 97.44 282 ASP A N 1
ATOM 2155 C CA . ASP A 1 282 ? -12.805 -3.906 -10.469 1 97.44 282 ASP A CA 1
ATOM 2156 C C . ASP A 1 282 ? -13.516 -2.592 -10.148 1 97.44 282 ASP A C 1
ATOM 2158 O O . ASP A 1 282 ? -14.656 -2.385 -10.555 1 97.44 282 ASP A O 1
ATOM 2162 N N . TYR A 1 283 ? -12.945 -1.583 -9.445 1 94.88 283 TYR A N 1
ATOM 2163 C CA . TYR A 1 283 ? -13.375 -0.198 -9.297 1 94.88 283 TYR A CA 1
ATOM 2164 C C . TYR A 1 283 ? -12.18 0.741 -9.219 1 94.88 283 TYR A C 1
ATOM 2166 O O . TYR A 1 283 ? -12.336 1.963 -9.18 1 94.88 283 TYR A O 1
ATOM 2174 N N . SER A 1 284 ? -11.008 0.464 -9.266 1 90.31 284 SER A N 1
ATOM 2175 C CA . SER A 1 284 ? -9.766 1.207 -9.086 1 90.31 284 SER A CA 1
ATOM 2176 C C . SER A 1 284 ? -9.742 1.925 -7.738 1 90.31 284 SER A C 1
ATOM 2178 O O . SER A 1 284 ? -10.367 2.98 -7.582 1 90.31 284 SER A O 1
ATOM 2180 N N . THR A 1 285 ? -9.109 1.542 -6.887 1 92.25 285 THR A N 1
ATOM 2181 C CA . THR A 1 285 ? -8.969 2.129 -5.559 1 92.25 285 THR A CA 1
ATOM 2182 C C . THR A 1 285 ? -8.328 3.512 -5.645 1 92.25 285 THR A C 1
ATOM 2184 O O . THR A 1 285 ? -8.727 4.43 -4.922 1 92.25 285 THR A O 1
ATOM 2187 N N . ARG A 1 286 ? -7.383 3.689 -6.516 1 91.69 286 ARG A N 1
ATOM 2188 C CA . ARG A 1 286 ? -6.742 4.984 -6.723 1 91.69 286 ARG A CA 1
ATOM 2189 C C . ARG A 1 286 ? -7.742 6.016 -7.227 1 91.69 286 ARG A C 1
ATOM 2191 O O . ARG A 1 286 ? -7.762 7.152 -6.75 1 91.69 286 ARG A O 1
ATOM 2198 N N . SER A 1 287 ? -8.547 5.605 -8.133 1 94.5 287 SER A N 1
ATOM 2199 C CA . SER A 1 287 ? -9.562 6.504 -8.656 1 94.5 287 SER A CA 1
ATOM 2200 C C . SER A 1 287 ? -10.562 6.902 -7.574 1 94.5 287 SER A C 1
ATOM 2202 O O . SER A 1 287 ? -11.078 8.023 -7.578 1 94.5 287 SER A O 1
ATOM 2204 N N . TRP A 1 288 ? -10.883 5.965 -6.746 1 96.94 288 TRP A N 1
ATOM 2205 C CA . TRP A 1 288 ? -11.734 6.262 -5.602 1 96.94 288 TRP A CA 1
ATOM 2206 C C . TRP A 1 288 ? -11.148 7.391 -4.762 1 96.94 288 TRP A C 1
ATOM 2208 O O . TRP A 1 288 ? -11.844 8.344 -4.41 1 96.94 288 TRP A O 1
ATOM 2218 N N . GLY A 1 289 ? -9.844 7.344 -4.504 1 96.31 289 GLY A N 1
ATOM 2219 C CA . GLY A 1 289 ? -9.148 8.398 -3.789 1 96.31 289 GLY A CA 1
ATOM 2220 C C . GLY A 1 289 ? -9.141 9.719 -4.535 1 96.31 289 GLY A C 1
ATOM 2221 O O . GLY A 1 289 ? -9.367 10.781 -3.943 1 96.31 289 GLY A O 1
ATOM 2222 N N . ASN A 1 290 ? -8.844 9.633 -5.832 1 96.88 290 ASN A N 1
ATOM 2223 C CA . ASN A 1 290 ? -8.883 10.836 -6.664 1 96.88 290 ASN A CA 1
ATOM 2224 C C . ASN A 1 290 ? -10.234 11.531 -6.582 1 96.88 290 ASN A C 1
ATOM 2226 O O . ASN A 1 290 ? -10.305 12.742 -6.387 1 96.88 290 ASN A O 1
ATOM 2230 N N . GLU A 1 291 ? -11.266 10.734 -6.719 1 98 291 GLU A N 1
ATOM 2231 C CA . GLU A 1 291 ? -12.617 11.281 -6.707 1 98 291 GLU A CA 1
ATOM 2232 C C . GLU A 1 291 ? -12.953 11.898 -5.352 1 98 291 GLU A C 1
ATOM 2234 O O . GLU A 1 291 ? -13.555 12.969 -5.281 1 98 291 GLU A O 1
ATOM 2239 N N . ALA A 1 292 ? -12.586 11.211 -4.297 1 98.25 292 ALA A N 1
ATOM 2240 C CA . ALA A 1 292 ? -12.828 11.734 -2.951 1 98.25 292 ALA A CA 1
ATOM 2241 C C . ALA A 1 292 ? -12.188 13.109 -2.775 1 98.25 292 ALA A C 1
ATOM 2243 O O . ALA A 1 292 ? -12.828 14.039 -2.277 1 98.25 292 ALA A O 1
ATOM 2244 N N . ALA A 1 293 ? -10.945 13.258 -3.186 1 97.5 293 ALA A N 1
ATOM 2245 C CA . ALA A 1 293 ? -10.234 14.523 -3.072 1 97.5 293 ALA A CA 1
ATOM 2246 C C . ALA A 1 293 ? -10.867 15.586 -3.963 1 97.5 293 ALA A C 1
ATOM 2248 O O . ALA A 1 293 ? -11.008 16.75 -3.557 1 97.5 293 ALA A O 1
ATOM 2249 N N . THR A 1 294 ? -11.242 15.211 -5.176 1 97.75 294 THR A N 1
ATOM 2250 C CA . THR A 1 294 ? -11.883 16.141 -6.102 1 97.75 294 THR A CA 1
ATOM 2251 C C . THR A 1 294 ? -13.156 16.719 -5.492 1 97.75 294 THR A C 1
ATOM 2253 O O . THR A 1 294 ? -13.367 17.922 -5.508 1 97.75 294 THR A O 1
ATOM 2256 N N . VAL A 1 295 ? -13.961 15.867 -4.953 1 98.06 295 VAL A N 1
ATOM 2257 C CA . VAL A 1 295 ? -15.227 16.281 -4.355 1 98.06 295 VAL A CA 1
ATOM 2258 C C . VAL A 1 295 ? -14.953 17.172 -3.15 1 98.06 295 VAL A C 1
ATOM 2260 O O . VAL A 1 295 ? -15.625 18.203 -2.965 1 98.06 295 VAL A O 1
ATOM 2263 N N . LEU A 1 296 ? -13.984 16.797 -2.334 1 97.94 296 LEU A N 1
ATOM 2264 C CA . LEU A 1 296 ? -13.656 17.609 -1.167 1 97.94 296 LEU A CA 1
ATOM 2265 C C . LEU A 1 296 ? -13.203 19.016 -1.584 1 97.94 296 LEU A C 1
ATOM 2267 O O . LEU A 1 296 ? -13.617 20 -0.98 1 97.94 296 LEU A O 1
ATOM 2271 N N . MET A 1 297 ? -12.367 19.078 -2.592 1 95.88 297 MET A N 1
ATOM 2272 C CA . MET A 1 297 ? -11.891 20.359 -3.088 1 95.88 297 MET A CA 1
ATOM 2273 C C . MET A 1 297 ? -13.055 21.234 -3.531 1 95.88 297 MET A C 1
ATOM 2275 O O . MET A 1 297 ? -13.094 22.422 -3.223 1 95.88 297 MET A O 1
ATOM 2279 N N . ALA A 1 298 ? -13.961 20.609 -4.234 1 95.75 298 ALA A N 1
ATOM 2280 C CA . ALA A 1 298 ? -15.148 21.344 -4.672 1 95.75 298 ALA A CA 1
ATOM 2281 C C . ALA A 1 298 ? -15.953 21.859 -3.479 1 95.75 298 ALA A C 1
ATOM 2283 O O . ALA A 1 298 ? -16.391 23 -3.461 1 95.75 298 ALA A O 1
ATOM 2284 N N . LEU A 1 299 ? -16.094 21.031 -2.512 1 94.69 299 LEU A N 1
ATOM 2285 C CA . LEU A 1 299 ? -16.859 21.375 -1.313 1 94.69 299 LEU A CA 1
ATOM 2286 C C . LEU A 1 299 ? -16.203 22.516 -0.564 1 94.69 299 LEU A C 1
ATOM 2288 O O . LEU A 1 299 ? -16.891 23.422 -0.078 1 94.69 299 LEU A O 1
ATOM 2292 N N . MET A 1 300 ? -14.891 22.484 -0.477 1 92.94 300 MET A N 1
ATOM 2293 C CA . MET A 1 300 ? -14.133 23.484 0.268 1 92.94 300 MET A CA 1
ATOM 2294 C C . MET A 1 300 ? -14.133 24.828 -0.462 1 92.94 300 MET A C 1
ATOM 2296 O O . MET A 1 300 ? -13.938 25.875 0.154 1 92.94 300 MET A O 1
ATOM 2300 N N . THR A 1 301 ? -14.258 24.797 -1.701 1 87.25 301 THR A N 1
ATOM 2301 C CA . THR A 1 301 ? -14.242 26.031 -2.479 1 87.25 301 THR A CA 1
ATOM 2302 C C . THR A 1 301 ? -15.664 26.453 -2.832 1 87.25 301 THR A C 1
ATOM 2304 O O . THR A 1 301 ? -15.859 27.297 -3.719 1 87.25 301 THR A O 1
ATOM 2307 N N . GLN A 1 302 ? -16.625 25.859 -2.328 1 83.12 302 GLN A N 1
ATOM 2308 C CA . GLN A 1 302 ? -18.047 26.172 -2.469 1 83.12 302 GLN A CA 1
ATOM 2309 C C . GLN A 1 302 ? -18.5 26 -3.914 1 83.12 302 GLN A C 1
ATOM 2311 O O . GLN A 1 302 ? -19.281 26.812 -4.422 1 83.12 302 GLN A O 1
ATOM 2316 N N . LYS A 1 303 ? -17.859 25.172 -4.578 1 85.69 303 LYS A N 1
ATOM 2317 C CA . LYS A 1 303 ? -18.344 24.719 -5.883 1 85.69 303 LYS A CA 1
ATOM 2318 C C . LYS A 1 303 ? -19.344 23.578 -5.738 1 85.69 303 LYS A C 1
ATOM 2320 O O . LYS A 1 303 ? -19.469 22.984 -4.66 1 85.69 303 LYS A O 1
ATOM 2325 N N . GLU A 1 304 ? -20.078 23.469 -6.758 1 87.44 304 GLU A N 1
ATOM 2326 C CA . GLU A 1 304 ? -21.031 22.359 -6.734 1 87.44 304 GLU A CA 1
ATOM 2327 C C . GLU A 1 304 ? -20.328 21.016 -6.539 1 87.44 304 GLU A C 1
ATOM 2329 O O . GLU A 1 304 ? -19.391 20.688 -7.273 1 87.44 304 GLU A O 1
ATOM 2334 N N . ALA A 1 305 ? -20.609 20.391 -5.43 1 90.56 305 ALA A N 1
ATOM 2335 C CA . ALA A 1 305 ? -20.109 19.062 -5.094 1 90.56 305 ALA A CA 1
ATOM 2336 C C . ALA A 1 305 ? -21.266 18.078 -4.918 1 90.56 305 ALA A C 1
ATOM 2338 O O . ALA A 1 305 ? -22.25 18.375 -4.246 1 90.56 305 ALA A O 1
ATOM 2339 N N . HIS A 1 306 ? -21.188 16.953 -5.586 1 91.75 306 HIS A N 1
ATOM 2340 C CA . HIS A 1 306 ? -22.25 15.961 -5.523 1 91.75 306 HIS A CA 1
ATOM 2341 C C . HIS A 1 306 ? -21.75 14.648 -4.926 1 91.75 306 HIS A C 1
ATOM 2343 O O . HIS A 1 306 ? -20.547 14.375 -4.941 1 91.75 306 HIS A O 1
ATOM 2349 N N . HIS A 1 307 ? -22.719 13.992 -4.352 1 94.75 307 HIS A N 1
ATOM 2350 C CA . HIS A 1 307 ? -22.422 12.602 -4.031 1 94.75 307 HIS A CA 1
ATOM 2351 C C . HIS A 1 307 ? -22.031 11.82 -5.277 1 94.75 307 HIS A C 1
ATOM 2353 O O . HIS A 1 307 ? -22.5 12.109 -6.375 1 94.75 307 HIS A O 1
ATOM 2359 N N . SER A 1 308 ? -21.109 10.938 -5.082 1 95.19 308 SER A N 1
ATOM 2360 C CA . SER A 1 308 ? -20.625 10.18 -6.23 1 95.19 308 SER A CA 1
ATOM 2361 C C . SER A 1 308 ? -20.578 8.688 -5.93 1 95.19 308 SER A C 1
ATOM 2363 O O . SER A 1 308 ? -20.469 8.289 -4.77 1 95.19 308 SER A O 1
ATOM 2365 N N . LEU A 1 309 ? -20.797 7.949 -6.977 1 96.12 309 LEU A N 1
ATOM 2366 C CA . LEU A 1 309 ? -20.688 6.496 -6.93 1 96.12 309 LEU A CA 1
ATOM 2367 C C . LEU A 1 309 ? -19.562 6 -7.844 1 96.12 309 LEU A C 1
ATOM 2369 O O . LEU A 1 309 ? -19.531 6.34 -9.031 1 96.12 309 LEU A O 1
ATOM 2373 N N . ILE A 1 310 ? -18.641 5.25 -7.27 1 97.62 310 ILE A N 1
ATOM 2374 C CA . ILE A 1 310 ? -17.562 4.664 -8.055 1 97.62 310 ILE A CA 1
ATOM 2375 C C . ILE A 1 310 ? -18.062 3.414 -8.773 1 97.62 310 ILE A C 1
ATOM 2377 O O . ILE A 1 310 ? -18.453 2.438 -8.133 1 97.62 310 ILE A O 1
ATOM 2381 N N . PRO A 1 311 ? -18 3.4 -10.055 1 97 311 PRO A N 1
ATOM 2382 C CA . PRO A 1 311 ? -18.516 2.24 -10.789 1 97 311 PRO A CA 1
ATOM 2383 C C . PRO A 1 311 ? -17.641 0.999 -10.617 1 97 311 PRO A C 1
ATOM 2385 O O . PRO A 1 311 ? -16.422 1.116 -10.406 1 97 311 PRO A O 1
ATOM 2388 N N . THR A 1 312 ? -18.297 -0.123 -10.695 1 97.88 312 THR A N 1
ATOM 2389 C CA . THR A 1 312 ? -17.609 -1.398 -10.578 1 97.88 312 THR A CA 1
ATOM 2390 C C . THR A 1 312 ? -17.828 -2.25 -11.828 1 97.88 312 THR A C 1
ATOM 2392 O O . THR A 1 312 ? -18.859 -2.113 -12.5 1 97.88 312 THR A O 1
ATOM 2395 N N . THR A 1 313 ? -16.828 -3.088 -12.156 1 97.62 313 THR A N 1
ATOM 2396 C CA . THR A 1 313 ? -16.891 -3.938 -13.344 1 97.62 313 THR A CA 1
ATOM 2397 C C . THR A 1 313 ? -16.406 -5.348 -13.023 1 97.62 313 THR A C 1
ATOM 2399 O O . THR A 1 313 ? -15.398 -5.523 -12.344 1 97.62 313 THR A O 1
ATOM 2402 N N . LEU A 1 314 ? -17.125 -6.301 -13.57 1 98 314 LEU A N 1
ATOM 2403 C CA . LEU A 1 314 ? -16.75 -7.699 -13.398 1 98 314 LEU A CA 1
ATOM 2404 C C . LEU A 1 314 ? -15.547 -8.047 -14.273 1 98 314 LEU A C 1
ATOM 2406 O O . LEU A 1 314 ? -15.539 -7.738 -15.469 1 98 314 LEU A O 1
ATOM 2410 N N . MET A 1 315 ? -14.547 -8.609 -13.672 1 97.75 315 MET A N 1
ATOM 2411 C CA . MET A 1 315 ? -13.367 -9.109 -14.367 1 97.75 315 MET A CA 1
ATOM 2412 C C . MET A 1 315 ? -13.305 -10.633 -14.297 1 97.75 315 MET A C 1
ATOM 2414 O O . MET A 1 315 ? -12.898 -11.195 -13.281 1 97.75 315 MET A O 1
ATOM 2418 N N . LYS A 1 316 ? -13.633 -11.289 -15.383 1 97.69 316 LYS A N 1
ATOM 2419 C CA . LYS A 1 316 ? -13.617 -12.742 -15.438 1 97.69 316 LYS A CA 1
ATOM 2420 C C . LYS A 1 316 ? -12.211 -13.266 -15.734 1 97.69 316 LYS A C 1
ATOM 2422 O O . LYS A 1 316 ? -11.562 -12.82 -16.688 1 97.69 316 LYS A O 1
ATOM 2427 N N . ARG A 1 317 ? -11.758 -14.18 -14.828 1 96.75 317 ARG A N 1
ATOM 2428 C CA . ARG A 1 317 ? -10.461 -14.82 -15.016 1 96.75 317 ARG A CA 1
ATOM 2429 C C . ARG A 1 317 ? -10.562 -16.328 -14.828 1 96.75 317 ARG A C 1
ATOM 2431 O O . ARG A 1 317 ? -11.664 -16.891 -14.773 1 96.75 317 ARG A O 1
ATOM 2438 N N . ALA A 1 318 ? -9.422 -17 -14.695 1 95.81 318 ALA A N 1
ATOM 2439 C CA . ALA A 1 318 ? -9.359 -18.453 -14.82 1 95.81 318 ALA A CA 1
ATOM 2440 C C . ALA A 1 318 ? -9.875 -19.141 -13.562 1 95.81 318 ALA A C 1
ATOM 2442 O O . ALA A 1 318 ? -10.172 -20.344 -13.57 1 95.81 318 ALA A O 1
ATOM 2443 N N . SER A 1 319 ? -10.039 -18.406 -12.461 1 97.81 319 SER A N 1
ATOM 2444 C CA . SER A 1 319 ? -10.484 -19.016 -11.227 1 97.81 319 SER A CA 1
ATOM 2445 C C . SER A 1 319 ? -11.961 -19.406 -11.297 1 97.81 319 SER A C 1
ATOM 2447 O O . SER A 1 319 ? -12.461 -20.156 -10.453 1 97.81 319 SER A O 1
ATOM 2449 N N . THR A 1 320 ? -12.742 -18.828 -12.234 1 97 320 THR A N 1
ATOM 2450 C CA . THR A 1 320 ? -14.125 -19.25 -12.461 1 97 320 THR A CA 1
ATOM 2451 C C . THR A 1 320 ? -14.312 -19.75 -13.891 1 97 320 THR A C 1
ATOM 2453 O O . THR A 1 320 ? -15.336 -20.359 -14.211 1 97 320 THR A O 1
ATOM 2456 N N . ASN A 1 321 ? -13.57 -19.078 -14.93 1 76.62 321 ASN A N 1
ATOM 2457 C CA . ASN A 1 321 ? -13.883 -19.328 -16.344 1 76.62 321 ASN A CA 1
ATOM 2458 C C . ASN A 1 321 ? -12.789 -20.141 -17.031 1 76.62 321 ASN A C 1
ATOM 2460 O O . ASN A 1 321 ? -11.812 -19.578 -17.531 1 76.62 321 ASN A O 1
ATOM 2464 N N . ASN A 1 322 ? -12.367 -21.406 -16.688 1 58.97 322 ASN A N 1
ATOM 2465 C CA . ASN A 1 322 ? -11.445 -22.078 -17.594 1 58.97 322 ASN A CA 1
ATOM 2466 C C . ASN A 1 322 ? -11.961 -22.047 -19.031 1 58.97 322 ASN A C 1
ATOM 2468 O O . ASN A 1 322 ? -11.32 -22.578 -19.938 1 58.97 322 ASN A O 1
ATOM 2472 N N . ASN A 1 323 ? -13.258 -21.766 -19.438 1 44.94 323 ASN A N 1
ATOM 2473 C CA . ASN A 1 323 ? -13.648 -21.969 -20.828 1 44.94 323 ASN A CA 1
ATOM 2474 C C . ASN A 1 323 ? -13.43 -20.703 -21.656 1 44.94 323 ASN A C 1
ATOM 2476 O O . ASN A 1 323 ? -13.578 -19.594 -21.156 1 44.94 323 ASN A O 1
ATOM 2480 N N . MET B 1 1 ? 1.609 46.781 25.156 1 55.84 1 MET B N 1
ATOM 2481 C CA . MET B 1 1 ? 2.529 45.688 25.484 1 55.84 1 MET B CA 1
ATOM 2482 C C . MET B 1 1 ? 3.871 45.875 24.797 1 55.84 1 MET B C 1
ATOM 2484 O O . MET B 1 1 ? 3.922 46.406 23.672 1 55.84 1 MET B O 1
ATOM 2488 N N . VAL B 1 2 ? 4.922 45.781 25.469 1 72.06 2 VAL B N 1
ATOM 2489 C CA . VAL B 1 2 ? 6.266 45.969 24.938 1 72.06 2 VAL B CA 1
ATOM 2490 C C . VAL B 1 2 ? 6.57 44.906 23.875 1 72.06 2 VAL B C 1
ATOM 2492 O O . VAL B 1 2 ? 6.336 43.719 24.109 1 72.06 2 VAL B O 1
ATOM 2495 N N . SER B 1 3 ? 6.848 45.312 22.656 1 74.75 3 SER B N 1
ATOM 2496 C CA . SER B 1 3 ? 7.16 44.406 21.562 1 74.75 3 SER B CA 1
ATOM 2497 C C . SER B 1 3 ? 8.664 44.312 21.344 1 74.75 3 SER B C 1
ATOM 2499 O O . SER B 1 3 ? 9.438 45.062 21.922 1 74.75 3 SER B O 1
ATOM 2501 N N . ILE B 1 4 ? 8.93 43.188 20.5 1 79.88 4 ILE B N 1
ATOM 2502 C CA . ILE B 1 4 ? 10.328 43.031 20.109 1 79.88 4 ILE B CA 1
ATOM 2503 C C . ILE B 1 4 ? 10.82 44.281 19.422 1 79.88 4 ILE B C 1
ATOM 2505 O O . ILE B 1 4 ? 11.984 44.688 19.562 1 79.88 4 ILE B O 1
ATOM 2509 N N . ARG B 1 5 ? 9.953 44.844 18.766 1 84.44 5 ARG B N 1
ATOM 2510 C CA . ARG B 1 5 ? 10.312 46.094 18.078 1 84.44 5 ARG B CA 1
ATOM 2511 C C . ARG B 1 5 ? 10.664 47.188 19.078 1 84.44 5 ARG B C 1
ATOM 2513 O O . ARG B 1 5 ? 11.594 47.969 18.859 1 84.44 5 ARG B O 1
ATOM 2520 N N . ASP B 1 6 ? 9.914 47.281 20.141 1 81.81 6 ASP B N 1
ATOM 2521 C CA . ASP B 1 6 ? 10.172 48.312 21.156 1 81.81 6 ASP B CA 1
ATOM 2522 C C . ASP B 1 6 ? 11.539 48.094 21.812 1 81.81 6 ASP B C 1
ATOM 2524 O O . ASP B 1 6 ? 12.25 49.062 22.078 1 81.81 6 ASP B O 1
ATOM 2528 N N . ILE B 1 7 ? 11.867 46.812 22 1 85.94 7 ILE B N 1
ATOM 2529 C CA . ILE B 1 7 ? 13.156 46.469 22.562 1 85.94 7 ILE B CA 1
ATOM 2530 C C . ILE B 1 7 ? 14.273 46.875 21.609 1 85.94 7 ILE B C 1
ATOM 2532 O O . ILE B 1 7 ? 15.289 47.438 22.031 1 85.94 7 ILE B O 1
ATOM 2536 N N . ALA B 1 8 ? 14.094 46.625 20.406 1 88.31 8 ALA B N 1
ATOM 2537 C CA . ALA B 1 8 ? 15.094 46.938 19.391 1 88.31 8 ALA B CA 1
ATOM 2538 C C . ALA B 1 8 ? 15.359 48.438 19.344 1 88.31 8 ALA B C 1
ATOM 2540 O O . ALA B 1 8 ? 16.516 48.875 19.297 1 88.31 8 ALA B O 1
ATOM 2541 N N . LYS B 1 9 ? 14.344 49.094 19.344 1 86.81 9 LYS B N 1
ATOM 2542 C CA . LYS B 1 9 ? 14.445 50.562 19.297 1 86.81 9 LYS B CA 1
ATOM 2543 C C . LYS B 1 9 ? 15.195 51.094 20.516 1 86.81 9 LYS B C 1
ATOM 2545 O O . LYS B 1 9 ? 16.078 51.938 20.375 1 86.81 9 LYS B O 1
ATOM 2550 N N . LYS B 1 10 ? 14.875 50.625 21.641 1 85.81 10 LYS B N 1
ATOM 2551 C CA . LYS B 1 10 ? 15.477 51.125 22.875 1 85.81 10 LYS B CA 1
ATOM 2552 C C . LYS B 1 10 ? 16.922 50.656 23 1 85.81 10 LYS B C 1
ATOM 2554 O O . LYS B 1 10 ? 17.781 51.375 23.484 1 85.81 10 LYS B O 1
ATOM 2559 N N . ALA B 1 11 ? 17.172 49.375 22.578 1 85.88 11 ALA B N 1
ATOM 2560 C CA . ALA B 1 11 ? 18.5 48.781 22.688 1 85.88 11 ALA B CA 1
ATOM 2561 C C . ALA B 1 11 ? 19.406 49.25 21.562 1 85.88 11 ALA B C 1
ATOM 2563 O O . ALA B 1 11 ? 20.625 49.062 21.609 1 85.88 11 ALA B O 1
ATOM 2564 N N . GLY B 1 12 ? 18.797 49.906 20.516 1 88.69 12 GLY B N 1
ATOM 2565 C CA . GLY B 1 12 ? 19.578 50.344 19.391 1 88.69 12 GLY B CA 1
ATOM 2566 C C . GLY B 1 12 ? 20.125 49.219 18.531 1 88.69 12 GLY B C 1
ATOM 2567 O O . GLY B 1 12 ? 21.234 49.312 18.031 1 88.69 12 GLY B O 1
ATOM 2568 N N . VAL B 1 13 ? 19.438 48.188 18.547 1 85.62 13 VAL B N 1
ATOM 2569 C CA . VAL B 1 13 ? 19.844 47.031 17.75 1 85.62 13 VAL B CA 1
ATOM 2570 C C . VAL B 1 13 ? 18.719 46.656 16.797 1 85.62 13 VAL B C 1
ATOM 2572 O O . VAL B 1 13 ? 17.625 47.219 16.859 1 85.62 13 VAL B O 1
ATOM 2575 N N . SER B 1 14 ? 18.969 45.812 15.844 1 82 14 SER B N 1
ATOM 2576 C CA . SER B 1 14 ? 17.953 45.344 14.922 1 82 14 SER B CA 1
ATOM 2577 C C . SER B 1 14 ? 16.969 44.406 15.633 1 82 14 SER B C 1
ATOM 2579 O O . SER B 1 14 ? 17.281 43.844 16.688 1 82 14 SER B O 1
ATOM 2581 N N . MET B 1 15 ? 15.805 44.188 15.125 1 82.12 15 MET B N 1
ATOM 2582 C CA . MET B 1 15 ? 14.812 43.25 15.656 1 82.12 15 MET B CA 1
ATOM 2583 C C . MET B 1 15 ? 15.367 41.844 15.664 1 82.12 15 MET B C 1
ATOM 2585 O O . MET B 1 15 ? 15.078 41.062 16.578 1 82.12 15 MET B O 1
ATOM 2589 N N . THR B 1 16 ? 16.219 41.469 14.688 1 80.81 16 THR B N 1
ATOM 2590 C CA . THR B 1 16 ? 16.859 40.188 14.602 1 80.81 16 THR B CA 1
ATOM 2591 C C . THR B 1 16 ? 17.781 39.969 15.789 1 80.81 16 THR B C 1
ATOM 2593 O O . THR B 1 16 ? 17.812 38.875 16.375 1 80.81 16 THR B O 1
ATOM 2596 N N . SER B 1 17 ? 18.484 41 16.125 1 82.25 17 SER B N 1
ATOM 2597 C CA . SER B 1 17 ? 19.391 40.938 17.266 1 82.25 17 SER B CA 1
ATOM 2598 C C . SER B 1 17 ? 18.625 40.75 18.562 1 82.25 17 SER B C 1
ATOM 2600 O O . SER B 1 17 ? 19.078 40 19.453 1 82.25 17 SER B O 1
ATOM 2602 N N . VAL B 1 18 ? 17.438 41.375 18.703 1 81.31 18 VAL B N 1
ATOM 2603 C CA . VAL B 1 18 ? 16.609 41.188 19.891 1 81.31 18 VAL B CA 1
ATOM 2604 C C . VAL B 1 18 ? 16.094 39.75 19.969 1 81.31 18 VAL B C 1
ATOM 2606 O O . VAL B 1 18 ? 16.156 39.125 21.016 1 81.31 18 VAL B O 1
ATOM 2609 N N . SER B 1 19 ? 15.672 39.219 18.844 1 77.69 19 SER B N 1
ATOM 2610 C CA . SER B 1 19 ? 15.203 37.844 18.781 1 77.69 19 SER B CA 1
ATOM 2611 C C . SER B 1 19 ? 16.312 36.844 19.156 1 77.69 19 SER B C 1
ATOM 2613 O O . SER B 1 19 ? 16.094 35.938 19.938 1 77.69 19 SER B O 1
ATOM 2615 N N . TYR B 1 20 ? 17.438 37.125 18.641 1 79.44 20 TYR B N 1
ATOM 2616 C CA . TYR B 1 20 ? 18.594 36.281 18.938 1 79.44 20 TYR B CA 1
ATOM 2617 C C . TYR B 1 20 ? 18.938 36.312 20.422 1 79.44 20 TYR B C 1
ATOM 2619 O O . TYR B 1 20 ? 19.188 35.281 21.031 1 79.44 20 TYR B O 1
ATOM 2627 N N . ALA B 1 21 ? 18.953 37.469 20.969 1 79.06 21 ALA B N 1
ATOM 2628 C CA . ALA B 1 21 ? 19.344 37.688 22.359 1 79.06 21 ALA B CA 1
ATOM 2629 C C . ALA B 1 21 ? 18.328 37.031 23.312 1 79.06 21 ALA B C 1
ATOM 2631 O O . ALA B 1 21 ? 18.703 36.375 24.281 1 79.06 21 ALA B O 1
ATOM 2632 N N . LEU B 1 22 ? 17.062 37.188 22.953 1 77.69 22 LEU B N 1
ATOM 2633 C CA . LEU B 1 22 ? 16.016 36.688 23.828 1 77.69 22 LEU B CA 1
ATOM 2634 C C . LEU B 1 22 ? 15.945 35.156 23.766 1 77.69 22 LEU B C 1
ATOM 2636 O O . LEU B 1 22 ? 15.531 34.5 24.734 1 77.69 22 LEU B O 1
ATOM 2640 N N . ASN B 1 23 ? 16.531 34.594 22.641 1 72.62 23 ASN B N 1
ATOM 2641 C CA . ASN B 1 23 ? 16.531 33.156 22.438 1 72.62 23 ASN B CA 1
ATOM 2642 C C . ASN B 1 23 ? 17.922 32.562 22.672 1 72.62 23 ASN B C 1
ATOM 2644 O O . ASN B 1 23 ? 18.188 31.422 22.281 1 72.62 23 ASN B O 1
ATOM 2648 N N . ASN B 1 24 ? 18.719 33.25 23.141 1 74.12 24 ASN B N 1
ATOM 2649 C CA . ASN B 1 24 ? 20.094 32.906 23.469 1 74.12 24 ASN B CA 1
ATOM 2650 C C . ASN B 1 24 ? 20.828 32.344 22.25 1 74.12 24 ASN B C 1
ATOM 2652 O O . ASN B 1 24 ? 21.531 31.328 22.359 1 74.12 24 ASN B O 1
ATOM 2656 N N . ASN B 1 25 ? 20.609 32.875 21.141 1 74.06 25 ASN B N 1
ATOM 2657 C CA . ASN B 1 25 ? 21.297 32.5 19.922 1 74.06 25 ASN B CA 1
ATOM 2658 C C . ASN B 1 25 ? 22.781 32.875 19.953 1 74.06 25 ASN B C 1
ATOM 2660 O O . ASN B 1 25 ? 23.125 34.031 20.281 1 74.06 25 ASN B O 1
ATOM 2664 N N . PRO B 1 26 ? 23.578 31.969 19.672 1 73.44 26 PRO B N 1
ATOM 2665 C CA . PRO B 1 26 ? 25.016 32.25 19.812 1 73.44 26 PRO B CA 1
ATOM 2666 C C . PRO B 1 26 ? 25.531 33.25 18.766 1 73.44 26 PRO B C 1
ATOM 2668 O O . PRO B 1 26 ? 26.672 33.688 18.859 1 73.44 26 PRO B O 1
ATOM 2671 N N . LYS B 1 27 ? 24.812 33.656 17.938 1 78.06 27 LYS B N 1
ATOM 2672 C CA . LYS B 1 27 ? 25.281 34.562 16.875 1 78.06 27 LYS B CA 1
ATOM 2673 C C . LYS B 1 27 ? 25.453 35.969 17.375 1 78.06 27 LYS B C 1
ATOM 2675 O O . LYS B 1 27 ? 26.031 36.812 16.688 1 78.06 27 LYS B O 1
ATOM 2680 N N . ILE B 1 28 ? 25 36.188 18.406 1 76.31 28 ILE B N 1
ATOM 2681 C CA . ILE B 1 28 ? 25.094 37.531 18.969 1 76.31 28 ILE B CA 1
ATOM 2682 C C . ILE B 1 28 ? 26 37.531 20.188 1 76.31 28 ILE B C 1
ATOM 2684 O O . ILE B 1 28 ? 26.062 36.531 20.922 1 76.31 28 ILE B O 1
ATOM 2688 N N . SER B 1 29 ? 26.859 38.5 20.344 1 81.19 29 SER B N 1
ATOM 2689 C CA . SER B 1 29 ? 27.859 38.562 21.406 1 81.19 29 SER B CA 1
ATOM 2690 C C . SER B 1 29 ? 27.203 38.562 22.781 1 81.19 29 SER B C 1
ATOM 2692 O O . SER B 1 29 ? 26.047 39 22.922 1 81.19 29 SER B O 1
ATOM 2694 N N . LYS B 1 30 ? 27.859 38.062 23.734 1 83.38 30 LYS B N 1
ATOM 2695 C CA . LYS B 1 30 ? 27.375 38 25.109 1 83.38 30 LYS B CA 1
ATOM 2696 C C . LYS B 1 30 ? 27.047 39.406 25.625 1 83.38 30 LYS B C 1
ATOM 2698 O O . LYS B 1 30 ? 26.062 39.594 26.328 1 83.38 30 LYS B O 1
ATOM 2703 N N . LYS B 1 31 ? 27.891 40.344 25.312 1 82.81 31 LYS B N 1
ATOM 2704 C CA . LYS B 1 31 ? 27.703 41.719 25.734 1 82.81 31 LYS B CA 1
ATOM 2705 C C . LYS B 1 31 ? 26.391 42.312 25.188 1 82.81 31 LYS B C 1
ATOM 2707 O O . LYS B 1 31 ? 25.625 42.938 25.922 1 82.81 31 LYS B O 1
ATOM 2712 N N . THR B 1 32 ? 26.094 42 23.938 1 84.38 32 THR B N 1
ATOM 2713 C CA . THR B 1 32 ? 24.875 42.5 23.297 1 84.38 32 THR B CA 1
ATOM 2714 C C . THR B 1 32 ? 23.641 41.781 23.859 1 84.38 32 THR B C 1
ATOM 2716 O O . THR B 1 32 ? 22.609 42.438 24.062 1 84.38 32 THR B O 1
ATOM 2719 N N . THR B 1 33 ? 23.766 40.531 24.031 1 87.25 33 THR B N 1
ATOM 2720 C CA . THR B 1 33 ? 22.688 39.781 24.625 1 87.25 33 THR B CA 1
ATOM 2721 C C . THR B 1 33 ? 22.297 40.344 25.984 1 87.25 33 THR B C 1
ATOM 2723 O O . THR B 1 33 ? 21.125 40.531 26.281 1 87.25 33 THR B O 1
ATOM 2726 N N . GLU B 1 34 ? 23.312 40.531 26.781 1 85.38 34 GLU B N 1
ATOM 2727 C CA . GLU B 1 34 ? 23.078 41.062 28.125 1 85.38 34 GLU B CA 1
ATOM 2728 C C . GLU B 1 34 ? 22.422 42.438 28.062 1 85.38 34 GLU B C 1
ATOM 2730 O O . GLU B 1 34 ? 21.5 42.719 28.844 1 85.38 34 GLU B O 1
ATOM 2735 N N . HIS B 1 35 ? 22.891 43.25 27.203 1 85.12 35 HIS B N 1
ATOM 2736 C CA . HIS B 1 35 ? 22.328 44.562 27.016 1 85.12 35 HIS B CA 1
ATOM 2737 C C . HIS B 1 35 ? 20.844 44.5 26.609 1 85.12 35 HIS B C 1
ATOM 2739 O O . HIS B 1 35 ? 20.016 45.219 27.172 1 85.12 35 HIS B O 1
ATOM 2745 N N . ILE B 1 36 ? 20.516 43.594 25.656 1 87.12 36 ILE B N 1
ATOM 2746 C CA . ILE B 1 36 ? 19.156 43.469 25.172 1 87.12 36 ILE B CA 1
ATOM 2747 C C . ILE B 1 36 ? 18.25 42.938 26.281 1 87.12 36 ILE B C 1
ATOM 2749 O O . ILE B 1 36 ? 17.141 43.406 26.469 1 87.12 36 ILE B O 1
ATOM 2753 N N . LYS B 1 37 ? 18.719 41.938 26.969 1 85.62 37 LYS B N 1
ATOM 2754 C CA . LYS B 1 37 ? 17.953 41.375 28.078 1 85.62 37 LYS B CA 1
ATOM 2755 C C . LYS B 1 37 ? 17.688 42.406 29.156 1 85.62 37 LYS B C 1
ATOM 2757 O O . LYS B 1 37 ? 16.594 42.438 29.734 1 85.62 37 LYS B O 1
ATOM 2762 N N . GLN B 1 38 ? 18.703 43.219 29.469 1 85.25 38 GLN B N 1
ATOM 2763 C CA . GLN B 1 38 ? 18.562 44.312 30.438 1 85.25 38 GLN B CA 1
ATOM 2764 C C . GLN B 1 38 ? 17.5 45.281 29.984 1 85.25 38 GLN B C 1
ATOM 2766 O O . GLN B 1 38 ? 16.656 45.719 30.781 1 85.25 38 GLN B O 1
ATOM 2771 N N . VAL B 1 39 ? 17.516 45.688 28.703 1 85.31 39 VAL B N 1
ATOM 2772 C CA . VAL B 1 39 ? 16.547 46.625 28.156 1 85.31 39 VAL B CA 1
ATOM 2773 C C . VAL B 1 39 ? 15.148 46 28.203 1 85.31 39 VAL B C 1
ATOM 2775 O O . VAL B 1 39 ? 14.172 46.656 28.547 1 85.31 39 VAL B O 1
ATOM 2778 N N . ALA B 1 40 ? 15.094 44.75 27.859 1 83.31 40 ALA B N 1
ATOM 2779 C CA . ALA B 1 40 ? 13.828 44.031 27.938 1 83.31 40 ALA B CA 1
ATOM 2780 C C . ALA B 1 40 ? 13.258 44.062 29.359 1 83.31 40 ALA B C 1
ATOM 2782 O O . ALA B 1 40 ? 12.062 44.25 29.547 1 83.31 40 ALA B O 1
ATOM 2783 N N . ALA B 1 41 ? 14.086 43.75 30.234 1 80.06 41 ALA B N 1
ATOM 2784 C CA . ALA B 1 41 ? 13.703 43.781 31.641 1 80.06 41 ALA B CA 1
ATOM 2785 C C . ALA B 1 41 ? 13.219 45.156 32.031 1 80.06 41 ALA B C 1
ATOM 2787 O O . ALA B 1 41 ? 12.227 45.281 32.75 1 80.06 41 ALA B O 1
ATOM 2788 N N . GLU B 1 42 ? 13.875 46.156 31.641 1 82.12 42 GLU B N 1
ATOM 2789 C CA . GLU B 1 42 ? 13.531 47.531 31.953 1 82.12 42 GLU B CA 1
ATOM 2790 C C . GLU B 1 42 ? 12.156 47.906 31.406 1 82.12 42 GLU B C 1
ATOM 2792 O O . GLU B 1 42 ? 11.422 48.688 32.031 1 82.12 42 GLU B O 1
ATOM 2797 N N . LEU B 1 43 ? 11.945 47.375 30.203 1 80.94 43 LEU B N 1
ATOM 2798 C CA . LEU B 1 43 ? 10.68 47.656 29.562 1 80.94 43 LEU B CA 1
ATOM 2799 C C . LEU B 1 43 ? 9.586 46.719 30.016 1 80.94 43 LEU B C 1
ATOM 2801 O O . LEU B 1 43 ? 8.461 46.75 29.516 1 80.94 43 LEU B O 1
ATOM 2805 N N . ASN B 1 44 ? 9.984 45.906 31.078 1 75.38 44 ASN B N 1
ATOM 2806 C CA . ASN B 1 44 ? 9.078 44.875 31.578 1 75.38 44 ASN B CA 1
ATOM 2807 C C . ASN B 1 44 ? 8.531 44.031 30.438 1 75.38 44 ASN B C 1
ATOM 2809 O O . ASN B 1 44 ? 7.328 43.75 30.406 1 75.38 44 ASN B O 1
ATOM 2813 N N . TYR B 1 45 ? 9.414 44.062 29.516 1 66.5 45 TYR B N 1
ATOM 2814 C CA . TYR B 1 45 ? 9.047 43.188 28.422 1 66.5 45 TYR B CA 1
ATOM 2815 C C . TYR B 1 45 ? 8.945 41.719 28.891 1 66.5 45 TYR B C 1
ATOM 2817 O O . TYR B 1 45 ? 9.859 41.219 29.547 1 66.5 45 TYR B O 1
ATOM 2825 N N . ARG B 1 46 ? 7.824 41.281 28.984 1 56.31 46 ARG B N 1
ATOM 2826 C CA . ARG B 1 46 ? 7.621 39.844 29.156 1 56.31 46 ARG B CA 1
ATOM 2827 C C . ARG B 1 46 ? 7.52 39.125 27.797 1 56.31 46 ARG B C 1
ATOM 2829 O O . ARG B 1 46 ? 6.688 39.5 26.969 1 56.31 46 ARG B O 1
ATOM 2836 N N . PRO B 1 47 ? 8.625 38.5 27.547 1 49.44 47 PRO B N 1
ATOM 2837 C CA . PRO B 1 47 ? 8.391 37.812 26.281 1 49.44 47 PRO B CA 1
ATOM 2838 C C . PRO B 1 47 ? 6.984 37.219 26.172 1 49.44 47 PRO B C 1
ATOM 2840 O O . PRO B 1 47 ? 6.461 36.688 27.141 1 49.44 47 PRO B O 1
ATOM 2843 N N . ASN B 1 48 ? 6.113 38.031 25.75 1 40.66 48 ASN B N 1
ATOM 2844 C CA . ASN B 1 48 ? 4.809 37.406 25.625 1 40.66 48 ASN B CA 1
ATOM 2845 C C . ASN B 1 48 ? 4.941 35.906 25.453 1 40.66 48 ASN B C 1
ATOM 2847 O O . ASN B 1 48 ? 5.711 35.406 24.625 1 40.66 48 ASN B O 1
ATOM 2851 N N . ALA B 1 49 ? 4.762 35.219 26.547 1 38.12 49 ALA B N 1
ATOM 2852 C CA . ALA B 1 49 ? 4.73 33.75 26.422 1 38.12 49 ALA B CA 1
ATOM 2853 C C . ALA B 1 49 ? 4.148 33.344 25.078 1 38.12 49 ALA B C 1
ATOM 2855 O O . ALA B 1 49 ? 4.414 32.25 24.594 1 38.12 49 ALA B O 1
ATOM 2856 N N . ALA B 1 50 ? 3.236 34.062 24.578 1 36 50 ALA B N 1
ATOM 2857 C CA . ALA B 1 50 ? 2.6 33.75 23.297 1 36 50 ALA B CA 1
ATOM 2858 C C . ALA B 1 50 ? 3.586 33.906 22.141 1 36 50 ALA B C 1
ATOM 2860 O O . ALA B 1 50 ? 3.539 33.125 21.172 1 36 50 ALA B O 1
ATOM 2861 N N . ALA B 1 51 ? 4.449 34.906 22.031 1 39.81 51 ALA B N 1
ATOM 2862 C CA . ALA B 1 51 ? 5.508 35.094 21.047 1 39.81 51 ALA B CA 1
ATOM 2863 C C . ALA B 1 51 ? 6.703 34.219 21.328 1 39.81 51 ALA B C 1
ATOM 2865 O O . ALA B 1 51 ? 7.348 33.688 20.422 1 39.81 51 ALA B O 1
ATOM 2866 N N . ARG B 1 52 ? 7.18 34.281 22.469 1 37.5 52 ARG B N 1
ATOM 2867 C CA . ARG B 1 52 ? 8.25 33.375 22.859 1 37.5 52 ARG B CA 1
ATOM 2868 C C . ARG B 1 52 ? 7.754 31.938 22.859 1 37.5 52 ARG B C 1
ATOM 2870 O O . ARG B 1 52 ? 8.547 31 22.75 1 37.5 52 ARG B O 1
ATOM 2877 N N . THR B 1 53 ? 6.688 31.875 23.609 1 33.28 53 THR B N 1
ATOM 2878 C CA . THR B 1 53 ? 6.086 30.547 23.516 1 33.28 53 THR B CA 1
ATOM 2879 C C . THR B 1 53 ? 5.715 30.203 22.078 1 33.28 53 THR B C 1
ATOM 2881 O O . THR B 1 53 ? 4.98 29.25 21.828 1 33.28 53 THR B O 1
ATOM 2884 N N . LEU B 1 54 ? 5.688 31.25 21.344 1 36.12 54 LEU B N 1
ATOM 2885 C CA . LEU B 1 54 ? 5.855 30.859 19.953 1 36.12 54 LEU B CA 1
ATOM 2886 C C . LEU B 1 54 ? 6.992 29.859 19.797 1 36.12 54 LEU B C 1
ATOM 2888 O O . LEU B 1 54 ? 7.773 29.938 18.844 1 36.12 54 LEU B O 1
ATOM 2892 N N . LYS B 1 55 ? 7.754 29.828 20.828 1 40.78 55 LYS B N 1
ATOM 2893 C CA . LYS B 1 55 ? 8.555 28.609 20.906 1 40.78 55 LYS B CA 1
ATOM 2894 C C . LYS B 1 55 ? 8.125 27.594 19.859 1 40.78 55 LYS B C 1
ATOM 2896 O O . LYS B 1 55 ? 6.926 27.422 19.609 1 40.78 55 LYS B O 1
ATOM 2901 N N . ALA B 1 56 ? 9.125 27.344 19.094 1 45.47 56 ALA B N 1
ATOM 2902 C CA . ALA B 1 56 ? 8.969 26.453 17.938 1 45.47 56 ALA B CA 1
ATOM 2903 C C . ALA B 1 56 ? 7.805 25.5 18.125 1 45.47 56 ALA B C 1
ATOM 2905 O O . ALA B 1 56 ? 7.906 24.531 18.891 1 45.47 56 ALA B O 1
ATOM 2906 N N . ARG B 1 57 ? 6.617 26.016 18.438 1 54.88 57 ARG B N 1
ATOM 2907 C CA . ARG B 1 57 ? 5.363 25.281 18.594 1 54.88 57 ARG B CA 1
ATOM 2908 C C . ARG B 1 57 ? 5.383 24 17.781 1 54.88 57 ARG B C 1
ATOM 2910 O O . ARG B 1 57 ? 5.469 24.016 16.562 1 54.88 57 ARG B O 1
ATOM 2917 N N . LYS B 1 58 ? 5.879 23.109 18.594 1 74.31 58 LYS B N 1
ATOM 2918 C CA . LYS B 1 58 ? 5.824 21.781 18 1 74.31 58 LYS B CA 1
ATOM 2919 C C . LYS B 1 58 ? 4.449 21.5 17.391 1 74.31 58 LYS B C 1
ATOM 2921 O O . LYS B 1 58 ? 3.424 21.719 18.047 1 74.31 58 LYS B O 1
ATOM 2926 N N . THR B 1 59 ? 4.477 21.625 16.203 1 81.69 59 THR B N 1
ATOM 2927 C CA . THR B 1 59 ? 3.25 21.328 15.477 1 81.69 59 THR B CA 1
ATOM 2928 C C . THR B 1 59 ? 2.768 19.906 15.789 1 81.69 59 THR B C 1
ATOM 2930 O O . THR B 1 59 ? 1.604 19.578 15.555 1 81.69 59 THR B O 1
ATOM 2933 N N . LYS B 1 60 ? 3.729 19.094 16.375 1 87.5 60 LYS B N 1
ATOM 2934 C CA . LYS B 1 60 ? 3.492 17.672 16.578 1 87.5 60 LYS B CA 1
ATOM 2935 C C . LYS B 1 60 ? 3.123 16.984 15.266 1 87.5 60 LYS B C 1
ATOM 2937 O O . LYS B 1 60 ? 2.191 16.172 15.227 1 87.5 60 LYS B O 1
ATOM 2942 N N . LYS B 1 61 ? 3.84 17.375 14.234 1 88.81 61 LYS B N 1
ATOM 2943 C CA . LYS B 1 61 ? 3.684 16.766 12.906 1 88.81 61 LYS B CA 1
ATOM 2944 C C . LYS B 1 61 ? 5.027 16.312 12.352 1 88.81 61 LYS B C 1
ATOM 2946 O O . LYS B 1 61 ? 6.031 17.016 12.484 1 88.81 61 LYS B O 1
ATOM 2951 N N . VAL B 1 62 ? 4.957 15.133 11.828 1 94.06 62 VAL B N 1
ATOM 2952 C CA . VAL B 1 62 ? 6.113 14.609 11.109 1 94.06 62 VAL B CA 1
ATOM 2953 C C . VAL B 1 62 ? 5.848 14.625 9.609 1 94.06 62 VAL B C 1
ATOM 2955 O O . VAL B 1 62 ? 4.801 14.164 9.148 1 94.06 62 VAL B O 1
ATOM 2958 N N . GLY B 1 63 ? 6.816 15.234 8.836 1 94.38 63 GLY B N 1
ATOM 2959 C CA . GLY B 1 63 ? 6.727 15.203 7.387 1 94.38 63 GLY B CA 1
ATOM 2960 C C . GLY B 1 63 ? 7.371 13.977 6.777 1 94.38 63 GLY B C 1
ATOM 2961 O O . GLY B 1 63 ? 8.453 13.555 7.199 1 94.38 63 GLY B O 1
ATOM 2962 N N . VAL B 1 64 ? 6.645 13.383 5.852 1 94.62 64 VAL B N 1
ATOM 2963 C CA . VAL B 1 64 ? 7.16 12.242 5.105 1 94.62 64 VAL B CA 1
ATOM 2964 C C . VAL B 1 64 ? 7.305 12.609 3.629 1 94.62 64 VAL B C 1
ATOM 2966 O O . VAL B 1 64 ? 6.336 13.023 2.988 1 94.62 64 VAL B O 1
ATOM 2969 N N . PHE B 1 65 ? 8.539 12.445 3.148 1 92.88 65 PHE B N 1
ATOM 2970 C CA . PHE B 1 65 ? 8.891 12.797 1.777 1 92.88 65 PHE B CA 1
ATOM 2971 C C . PHE B 1 65 ? 9.305 11.562 0.991 1 92.88 65 PHE B C 1
ATOM 2973 O O . PHE B 1 65 ? 10.453 11.125 1.072 1 92.88 65 PHE B O 1
ATOM 2980 N N . ILE B 1 66 ? 8.305 11.039 0.305 1 86.69 66 ILE B N 1
ATOM 2981 C CA . ILE B 1 66 ? 8.555 9.828 -0.466 1 86.69 66 ILE B CA 1
ATOM 2982 C C . ILE B 1 66 ? 8.242 10.078 -1.94 1 86.69 66 ILE B C 1
ATOM 2984 O O . ILE B 1 66 ? 7.172 10.586 -2.279 1 86.69 66 ILE B O 1
ATOM 2988 N N . LYS B 1 67 ? 9.172 9.75 -2.766 1 80 67 LYS B N 1
ATOM 2989 C CA . LYS B 1 67 ? 9.039 10 -4.199 1 80 67 LYS B CA 1
ATOM 2990 C C . LYS B 1 67 ? 7.855 9.234 -4.785 1 80 67 LYS B C 1
ATOM 2992 O O . LYS B 1 67 ? 7.074 9.789 -5.562 1 80 67 LYS B O 1
ATOM 2997 N N . GLU B 1 68 ? 7.805 7.934 -4.438 1 73.44 68 GLU B N 1
ATOM 2998 C CA . GLU B 1 68 ? 6.738 7.074 -4.941 1 73.44 68 GLU B CA 1
ATOM 2999 C C . GLU B 1 68 ? 5.613 6.938 -3.918 1 73.44 68 GLU B C 1
ATOM 3001 O O . GLU B 1 68 ? 5.809 6.348 -2.852 1 73.44 68 GLU B O 1
ATOM 3006 N N . ASN B 1 69 ? 4.461 7.371 -4.359 1 67.81 69 ASN B N 1
ATOM 3007 C CA . ASN B 1 69 ? 3.373 7.371 -3.389 1 67.81 69 ASN B CA 1
ATOM 3008 C C . ASN B 1 69 ? 2.355 6.273 -3.688 1 67.81 69 ASN B C 1
ATOM 3010 O O . ASN B 1 69 ? 1.163 6.438 -3.426 1 67.81 69 ASN B O 1
ATOM 3014 N N . LYS B 1 70 ? 2.92 5.285 -4.395 1 70 70 LYS B N 1
ATOM 3015 C CA . LYS B 1 70 ? 1.995 4.199 -4.707 1 70 70 LYS B CA 1
ATOM 3016 C C . LYS B 1 70 ? 2.65 2.838 -4.488 1 70 70 LYS B C 1
ATOM 3018 O O . LYS B 1 70 ? 3.877 2.74 -4.402 1 70 70 LYS B O 1
ATOM 3023 N N . GLY B 1 71 ? 1.783 1.892 -4.305 1 73.5 71 GLY B N 1
ATOM 3024 C CA . GLY B 1 71 ? 2.221 0.508 -4.211 1 73.5 71 GLY B CA 1
ATOM 3025 C C . GLY B 1 71 ? 2.35 0.02 -2.781 1 73.5 71 GLY B C 1
ATOM 3026 O O . GLY B 1 71 ? 2.188 0.796 -1.837 1 73.5 71 GLY B O 1
ATOM 3027 N N . ILE B 1 72 ? 2.594 -1.232 -2.713 1 75.25 72 ILE B N 1
ATOM 3028 C CA . ILE B 1 72 ? 2.633 -1.94 -1.438 1 75.25 72 ILE B CA 1
ATOM 3029 C C . ILE B 1 72 ? 3.789 -1.416 -0.59 1 75.25 72 ILE B C 1
ATOM 3031 O O . ILE B 1 72 ? 3.637 -1.203 0.615 1 75.25 72 ILE B O 1
ATOM 3035 N N . PHE B 1 73 ? 4.867 -1.095 -1.249 1 81.19 73 PHE B N 1
ATOM 3036 C CA . PHE B 1 73 ? 6.043 -0.598 -0.544 1 81.19 73 PHE B CA 1
ATOM 3037 C C . PHE B 1 73 ? 5.727 0.703 0.185 1 81.19 73 PHE B C 1
ATOM 3039 O O . PHE B 1 73 ? 5.969 0.82 1.388 1 81.19 73 PHE B O 1
ATOM 3046 N N . PHE B 1 74 ? 5.141 1.589 -0.506 1 82.31 74 PHE B N 1
ATOM 3047 C CA . PHE B 1 74 ? 4.797 2.895 0.045 1 82.31 74 PHE B CA 1
ATOM 3048 C C . PHE B 1 74 ? 3.826 2.75 1.212 1 82.31 74 PHE B C 1
ATOM 3050 O O . PHE B 1 74 ? 4.039 3.332 2.277 1 82.31 74 PHE B O 1
ATOM 3057 N N . GLY B 1 75 ? 2.832 1.994 1.016 1 84.81 75 GLY B N 1
ATOM 3058 C CA . GLY B 1 75 ? 1.837 1.809 2.059 1 84.81 75 GLY B CA 1
ATOM 3059 C C . GLY B 1 75 ? 2.416 1.24 3.342 1 84.81 75 GLY B C 1
ATOM 3060 O O . GLY B 1 75 ? 2.076 1.693 4.438 1 84.81 75 GLY B O 1
ATOM 3061 N N . ASP B 1 76 ? 3.287 0.312 3.221 1 88.69 76 ASP B N 1
ATOM 3062 C CA . ASP B 1 76 ? 3.828 -0.386 4.383 1 88.69 76 ASP B CA 1
ATOM 3063 C C . ASP B 1 76 ? 4.797 0.506 5.16 1 88.69 76 ASP B C 1
ATOM 3065 O O . ASP B 1 76 ? 4.777 0.527 6.391 1 88.69 76 ASP B O 1
ATOM 3069 N N . ILE B 1 77 ? 5.672 1.159 4.426 1 92.12 77 ILE B N 1
ATOM 3070 C CA . ILE B 1 77 ? 6.617 2.027 5.117 1 92.12 77 ILE B CA 1
ATOM 3071 C C . ILE B 1 77 ? 5.867 3.15 5.828 1 92.12 77 ILE B C 1
ATOM 3073 O O . ILE B 1 77 ? 6.195 3.504 6.961 1 92.12 77 ILE B O 1
ATOM 3077 N N . LEU B 1 78 ? 4.906 3.705 5.176 1 91 78 LEU B N 1
ATOM 3078 C CA . LEU B 1 78 ? 4.102 4.773 5.762 1 91 78 LEU B CA 1
ATOM 3079 C C . LEU B 1 78 ? 3.357 4.281 6.996 1 91 78 LEU B C 1
ATOM 3081 O O . LEU B 1 78 ? 3.273 4.988 8 1 91 78 LEU B O 1
ATOM 3085 N N . ALA B 1 79 ? 2.822 3.1 6.887 1 90.75 79 ALA B N 1
ATOM 3086 C CA . ALA B 1 79 ? 2.117 2.523 8.031 1 90.75 79 ALA B CA 1
ATOM 3087 C C . ALA B 1 79 ? 3.023 2.455 9.25 1 90.75 79 ALA B C 1
ATOM 3089 O O . ALA B 1 79 ? 2.602 2.779 10.367 1 90.75 79 ALA B O 1
ATOM 3090 N N . GLY B 1 80 ? 4.219 2.01 9.07 1 93.75 80 GLY B N 1
ATOM 3091 C CA . GLY B 1 80 ? 5.176 1.973 10.164 1 93.75 80 GLY B CA 1
ATOM 3092 C C . GLY B 1 80 ? 5.469 3.342 10.75 1 93.75 80 GLY B C 1
ATOM 3093 O O . GLY B 1 80 ? 5.52 3.502 11.977 1 93.75 80 GLY B O 1
ATOM 3094 N N . ILE B 1 81 ? 5.602 4.305 9.859 1 95 81 ILE B N 1
ATOM 3095 C CA . ILE B 1 81 ? 5.875 5.672 10.289 1 95 81 ILE B CA 1
ATOM 3096 C C . ILE B 1 81 ? 4.688 6.211 11.086 1 95 81 ILE B C 1
ATOM 3098 O O . ILE B 1 81 ? 4.863 6.777 12.164 1 95 81 ILE B O 1
ATOM 3102 N N . ILE B 1 82 ? 3.535 6.043 10.555 1 91.31 82 ILE B N 1
ATOM 3103 C CA . ILE B 1 82 ? 2.314 6.543 11.172 1 91.31 82 ILE B CA 1
ATOM 3104 C C . ILE B 1 82 ? 2.154 5.938 12.562 1 91.31 82 ILE B C 1
ATOM 3106 O O . ILE B 1 82 ? 1.913 6.656 13.539 1 91.31 82 ILE B O 1
ATOM 3110 N N . GLU B 1 83 ? 2.285 4.668 12.648 1 90.88 83 GLU B N 1
ATOM 3111 C CA . GLU B 1 83 ? 2.1 3.949 13.906 1 90.88 83 GLU B CA 1
ATOM 3112 C C . GLU B 1 83 ? 3.037 4.477 14.992 1 90.88 83 GLU B C 1
ATOM 3114 O O . GLU B 1 83 ? 2.596 4.832 16.078 1 90.88 83 GLU B O 1
ATOM 3119 N N . THR B 1 84 ? 4.262 4.547 14.695 1 94.25 84 THR B N 1
ATOM 3120 C CA . THR B 1 84 ? 5.273 4.969 15.656 1 94.25 84 THR B CA 1
ATOM 3121 C C . THR B 1 84 ? 5.117 6.445 16 1 94.25 84 THR B C 1
ATOM 3123 O O . THR B 1 84 ? 5.254 6.84 17.156 1 94.25 84 THR B O 1
ATOM 3126 N N . SER B 1 85 ? 4.824 7.266 14.984 1 92.19 85 SER B N 1
ATOM 3127 C CA . SER B 1 85 ? 4.617 8.688 15.211 1 92.19 85 SER B CA 1
ATOM 3128 C C . SER B 1 85 ? 3.4 8.938 16.094 1 92.19 85 SER B C 1
ATOM 3130 O O . SER B 1 85 ? 3.443 9.766 17 1 92.19 85 SER B O 1
ATOM 3132 N N . ALA B 1 86 ? 2.359 8.234 15.828 1 87.62 86 ALA B N 1
ATOM 3133 C CA . ALA B 1 86 ? 1.134 8.375 16.609 1 87.62 86 ALA B CA 1
ATOM 3134 C C . ALA B 1 86 ? 1.372 8.016 18.078 1 87.62 86 ALA B C 1
ATOM 3136 O O . ALA B 1 86 ? 0.861 8.688 18.969 1 87.62 86 ALA B O 1
ATOM 3137 N N . GLU B 1 87 ? 2.094 7 18.281 1 89.75 87 GLU B N 1
ATOM 3138 C CA . GLU B 1 87 ? 2.42 6.574 19.641 1 89.75 87 GLU B CA 1
ATOM 3139 C C . GLU B 1 87 ? 3.158 7.672 20.391 1 89.75 87 GLU B C 1
ATOM 3141 O O . GLU B 1 87 ? 3.033 7.781 21.609 1 89.75 87 GLU B O 1
ATOM 3146 N N . ALA B 1 88 ? 3.869 8.484 19.688 1 89.69 88 ALA B N 1
ATOM 3147 C CA . ALA B 1 88 ? 4.633 9.578 20.297 1 89.69 88 ALA B CA 1
ATOM 3148 C C . ALA B 1 88 ? 3.82 10.867 20.312 1 89.69 88 ALA B C 1
ATOM 3150 O O . ALA B 1 88 ? 4.32 11.914 20.734 1 89.69 88 ALA B O 1
ATOM 3151 N N . GLY B 1 89 ? 2.574 10.766 19.766 1 84.94 89 GLY B N 1
ATOM 3152 C CA . GLY B 1 89 ? 1.685 11.914 19.812 1 84.94 89 GLY B CA 1
ATOM 3153 C C . GLY B 1 89 ? 1.833 12.828 18.609 1 84.94 89 GLY B C 1
ATOM 3154 O O . GLY B 1 89 ? 1.473 14.008 18.672 1 84.94 89 GLY B O 1
ATOM 3155 N N . PHE B 1 90 ? 2.467 12.328 17.531 1 87.94 90 PHE B N 1
ATOM 3156 C CA . PHE B 1 90 ? 2.678 13.125 16.328 1 87.94 90 PHE B CA 1
ATOM 3157 C C . PHE B 1 90 ? 1.744 12.672 15.211 1 87.94 90 PHE B C 1
ATOM 3159 O O . PHE B 1 90 ? 1.517 11.477 15.031 1 87.94 90 PHE B O 1
ATOM 3166 N N . ASP B 1 91 ? 1.267 13.641 14.43 1 85.94 91 ASP B N 1
ATOM 3167 C CA . ASP B 1 91 ? 0.593 13.344 13.172 1 85.94 91 ASP B CA 1
ATOM 3168 C C . ASP B 1 91 ? 1.595 13.234 12.023 1 85.94 91 ASP B C 1
ATOM 3170 O O . ASP B 1 91 ? 2.68 13.812 12.086 1 85.94 91 ASP B O 1
ATOM 3174 N N . THR B 1 92 ? 1.159 12.445 11.047 1 91.69 92 THR B N 1
ATOM 3175 C CA . THR B 1 92 ? 2.025 12.281 9.891 1 91.69 92 THR B CA 1
ATOM 3176 C C . THR B 1 92 ? 1.497 13.078 8.695 1 91.69 92 THR B C 1
ATOM 3178 O O . THR B 1 92 ? 0.31 13.008 8.375 1 91.69 92 THR B O 1
ATOM 3181 N N . VAL B 1 93 ? 2.402 13.844 8.062 1 90.25 93 VAL B N 1
ATOM 3182 C CA . VAL B 1 93 ? 2.07 14.633 6.875 1 90.25 93 VAL B CA 1
ATOM 3183 C C . VAL B 1 93 ? 2.842 14.102 5.668 1 90.25 93 VAL B C 1
ATOM 3185 O O . VAL B 1 93 ? 4.074 14.086 5.672 1 90.25 93 VAL B O 1
ATOM 3188 N N . VAL B 1 94 ? 2.107 13.672 4.75 1 89.62 94 VAL B N 1
ATOM 3189 C CA . VAL B 1 94 ? 2.756 13.258 3.514 1 89.62 94 VAL B CA 1
ATOM 3190 C C . VAL B 1 94 ? 2.941 14.461 2.592 1 89.62 94 VAL B C 1
ATOM 3192 O O . VAL B 1 94 ? 1.962 15.07 2.158 1 89.62 94 VAL B O 1
ATOM 3195 N N . CYS B 1 95 ? 4.18 14.719 2.338 1 83.5 95 CYS B N 1
ATOM 3196 C CA . CYS B 1 95 ? 4.527 15.906 1.568 1 83.5 95 CYS B CA 1
ATOM 3197 C C . CYS B 1 95 ? 4.988 15.531 0.164 1 83.5 95 CYS B C 1
ATOM 3199 O O . CYS B 1 95 ? 5.934 14.758 0.002 1 83.5 95 CYS B O 1
ATOM 3201 N N . THR B 1 96 ? 4.258 15.953 -0.772 1 76 96 THR B N 1
ATOM 3202 C CA . THR B 1 96 ? 4.617 15.617 -2.145 1 76 96 THR B CA 1
ATOM 3203 C C . THR B 1 96 ? 4.699 16.875 -3.008 1 76 96 THR B C 1
ATOM 3205 O O . THR B 1 96 ? 4.23 17.938 -2.607 1 76 96 THR B O 1
ATOM 3208 N N . GLY B 1 97 ? 5.414 16.797 -4.137 1 69.56 97 GLY B N 1
ATOM 3209 C CA . GLY B 1 97 ? 5.422 17.859 -5.125 1 69.56 97 GLY B CA 1
ATOM 3210 C C . GLY B 1 97 ? 6.676 18.719 -5.078 1 69.56 97 GLY B C 1
ATOM 3211 O O . GLY B 1 97 ? 7.629 18.391 -4.371 1 69.56 97 GLY B O 1
ATOM 3212 N N . GLU B 1 98 ? 6.785 19.781 -5.852 1 66.94 98 GLU B N 1
ATOM 3213 C CA . GLU B 1 98 ? 7.969 20.609 -6.074 1 66.94 98 GLU B CA 1
ATOM 3214 C C . GLU B 1 98 ? 8.352 21.375 -4.812 1 66.94 98 GLU B C 1
ATOM 3216 O O . GLU B 1 98 ? 9.531 21.609 -4.555 1 66.94 98 GLU B O 1
ATOM 3221 N N . ASN B 1 99 ? 7.438 21.625 -3.963 1 73.31 99 ASN B N 1
ATOM 3222 C CA . ASN B 1 99 ? 7.723 22.422 -2.777 1 73.31 99 ASN B CA 1
ATOM 3223 C C . ASN B 1 99 ? 7.438 21.641 -1.495 1 73.31 99 ASN B C 1
ATOM 3225 O O . ASN B 1 99 ? 7.043 22.234 -0.485 1 73.31 99 ASN B O 1
ATOM 3229 N N . ALA B 1 100 ? 7.863 20.406 -1.687 1 76.81 100 ALA B N 1
ATOM 3230 C CA . ALA B 1 100 ? 7.496 19.547 -0.567 1 76.81 100 ALA B CA 1
ATOM 3231 C C . ALA B 1 100 ? 8.258 19.922 0.696 1 76.81 100 ALA B C 1
ATOM 3233 O O . ALA B 1 100 ? 7.699 19.922 1.795 1 76.81 100 ALA B O 1
ATOM 3234 N N . THR B 1 101 ? 9.508 20.391 0.516 1 85.56 101 THR B N 1
ATOM 3235 C CA . THR B 1 101 ? 10.344 20.594 1.689 1 85.56 101 THR B CA 1
ATOM 3236 C C . THR B 1 101 ? 10.031 21.938 2.354 1 85.56 101 THR B C 1
ATOM 3238 O O . THR B 1 101 ? 10.578 22.25 3.412 1 85.56 101 THR B O 1
ATOM 3241 N N . ASP B 1 102 ? 9.156 22.688 1.75 1 84.38 102 ASP B N 1
ATOM 3242 C CA . ASP B 1 102 ? 8.75 23.953 2.359 1 84.38 102 ASP B CA 1
ATOM 3243 C C . ASP B 1 102 ? 8.164 23.719 3.75 1 84.38 102 ASP B C 1
ATOM 3245 O O . ASP B 1 102 ? 8.336 24.547 4.648 1 84.38 102 ASP B O 1
ATOM 3249 N N . SER B 1 103 ? 7.512 22.641 3.855 1 85.56 103 SER B N 1
ATOM 3250 C CA . SER B 1 103 ? 6.883 22.344 5.137 1 85.56 103 SER B CA 1
ATOM 3251 C C . SER B 1 103 ? 7.922 22.172 6.238 1 85.56 103 SER B C 1
ATOM 3253 O O . SER B 1 103 ? 7.672 22.5 7.398 1 85.56 103 SER B O 1
ATOM 3255 N N . LEU B 1 104 ? 9.023 21.625 5.906 1 89 104 LEU B N 1
ATOM 3256 C CA . LEU B 1 104 ? 10.117 21.516 6.859 1 89 104 LEU B CA 1
ATOM 3257 C C . LEU B 1 104 ? 10.766 22.875 7.098 1 89 104 LEU B C 1
ATOM 3259 O O . LEU B 1 104 ? 11.039 23.25 8.242 1 89 104 LEU B O 1
ATOM 3263 N N . ALA B 1 105 ? 10.953 23.594 6.031 1 89.19 105 ALA B N 1
ATOM 3264 C CA . ALA B 1 105 ? 11.633 24.891 6.09 1 89.19 105 ALA B CA 1
ATOM 3265 C C . ALA B 1 105 ? 10.828 25.891 6.918 1 89.19 105 ALA B C 1
ATOM 3267 O O . ALA B 1 105 ? 11.398 26.625 7.73 1 89.19 105 ALA B O 1
ATOM 3268 N N . ASP B 1 106 ? 9.516 25.875 6.758 1 84.88 106 ASP B N 1
ATOM 3269 C CA . ASP B 1 106 ? 8.688 26.906 7.391 1 84.88 106 ASP B CA 1
ATOM 3270 C C . ASP B 1 106 ? 8.195 26.438 8.758 1 84.88 106 ASP B C 1
ATOM 3272 O O . ASP B 1 106 ? 7.516 27.188 9.461 1 84.88 106 ASP B O 1
ATOM 3276 N N . GLY B 1 107 ? 8.461 25.25 9.078 1 86.81 107 GLY B N 1
ATOM 3277 C CA . GLY B 1 107 ? 8.148 24.766 10.414 1 86.81 107 GLY B CA 1
ATOM 3278 C C . GLY B 1 107 ? 6.75 24.203 10.539 1 86.81 107 GLY B C 1
ATOM 3279 O O . GLY B 1 107 ? 6.242 24.031 11.648 1 86.81 107 GLY B O 1
ATOM 3280 N N . SER B 1 108 ? 6.176 23.969 9.383 1 84.31 108 SER B N 1
ATOM 3281 C CA . SER B 1 108 ? 4.848 23.359 9.391 1 84.31 108 SER B CA 1
ATOM 3282 C C . SER B 1 108 ? 4.902 21.922 9.867 1 84.31 108 SER B C 1
ATOM 3284 O O . SER B 1 108 ? 3.879 21.344 10.234 1 84.31 108 SER B O 1
ATOM 3286 N N . VAL B 1 109 ? 6.07 21.344 9.781 1 90.81 109 VAL B N 1
ATOM 3287 C CA . VAL B 1 109 ? 6.344 20.047 10.414 1 90.81 109 VAL B CA 1
ATOM 3288 C C . VAL B 1 109 ? 7.594 20.156 11.281 1 90.81 109 VAL B C 1
ATOM 3290 O O . VAL B 1 109 ? 8.484 20.953 11.008 1 90.81 109 VAL B O 1
ATOM 3293 N N . ASP B 1 110 ? 7.633 19.344 12.305 1 93.38 110 ASP B N 1
ATOM 3294 C CA . ASP B 1 110 ? 8.711 19.438 13.281 1 93.38 110 ASP B CA 1
ATOM 3295 C C . ASP B 1 110 ? 9.953 18.672 12.812 1 93.38 110 ASP B C 1
ATOM 3297 O O . ASP B 1 110 ? 11.07 18.984 13.227 1 93.38 110 ASP B O 1
ATOM 3301 N N . GLY B 1 111 ? 9.82 17.688 12.023 1 96.25 111 GLY B N 1
ATOM 3302 C CA . GLY B 1 111 ? 10.875 16.859 11.469 1 96.25 111 GLY B CA 1
ATOM 3303 C C . GLY B 1 111 ? 10.445 16.094 10.219 1 96.25 111 GLY B C 1
ATOM 3304 O O . GLY B 1 111 ? 9.273 16.125 9.852 1 96.25 111 GLY B O 1
ATOM 3305 N N . GLY B 1 112 ? 11.469 15.523 9.57 1 96.94 112 GLY B N 1
ATOM 3306 C CA . GLY B 1 112 ? 11.133 14.898 8.297 1 96.94 112 GLY B CA 1
ATOM 3307 C C . GLY B 1 112 ? 11.797 13.539 8.109 1 96.94 112 GLY B C 1
ATOM 3308 O O . GLY B 1 112 ? 12.922 13.328 8.555 1 96.94 112 GLY B O 1
ATOM 3309 N N . ILE B 1 113 ? 11.102 12.664 7.496 1 97.56 113 ILE B N 1
ATOM 3310 C CA . ILE B 1 113 ? 11.633 11.406 6.988 1 97.56 113 ILE B CA 1
ATOM 3311 C C . ILE B 1 113 ? 11.703 11.453 5.461 1 97.56 113 ILE B C 1
ATOM 3313 O O . ILE B 1 113 ? 10.688 11.664 4.797 1 97.56 113 ILE B O 1
ATOM 3317 N N . ILE B 1 114 ? 12.883 11.211 4.949 1 96.06 114 ILE B N 1
ATOM 3318 C CA . ILE B 1 114 ? 13.117 11.508 3.537 1 96.06 114 ILE B CA 1
ATOM 3319 C C . ILE B 1 114 ? 13.508 10.227 2.803 1 96.06 114 ILE B C 1
ATOM 3321 O O . ILE B 1 114 ? 14.5 9.578 3.154 1 96.06 114 ILE B O 1
ATOM 3325 N N . MET B 1 115 ? 12.719 9.891 1.873 1 93.81 115 MET B N 1
ATOM 3326 C CA . MET B 1 115 ? 13.023 8.875 0.868 1 93.81 115 MET B CA 1
ATOM 3327 C C . MET B 1 115 ? 12.641 9.359 -0.527 1 93.81 115 MET B C 1
ATOM 3329 O O . MET B 1 115 ? 11.758 8.789 -1.17 1 93.81 115 MET B O 1
ATOM 3333 N N . ASP B 1 116 ? 13.266 10.414 -0.936 1 91.19 116 ASP B N 1
ATOM 3334 C CA . ASP B 1 116 ? 12.969 11.133 -2.172 1 91.19 116 ASP B CA 1
ATOM 3335 C C . ASP B 1 116 ? 14.234 11.711 -2.791 1 91.19 116 ASP B C 1
ATOM 3337 O O . ASP B 1 116 ? 14.742 12.742 -2.334 1 91.19 116 ASP B O 1
ATOM 3341 N N . ASP B 1 117 ? 14.555 11.164 -3.85 1 85.69 117 ASP B N 1
ATOM 3342 C CA . ASP B 1 117 ? 15.82 11.555 -4.461 1 85.69 117 ASP B CA 1
ATOM 3343 C C . ASP B 1 117 ? 15.695 12.898 -5.184 1 85.69 117 ASP B C 1
ATOM 3345 O O . ASP B 1 117 ? 16.688 13.445 -5.664 1 85.69 117 ASP B O 1
ATOM 3349 N N . LEU B 1 118 ? 14.516 13.469 -5.227 1 85.62 118 LEU B N 1
ATOM 3350 C CA . LEU B 1 118 ? 14.336 14.797 -5.793 1 85.62 118 LEU B CA 1
ATOM 3351 C C . LEU B 1 118 ? 14.797 15.875 -4.812 1 85.62 118 LEU B C 1
ATOM 3353 O O . LEU B 1 118 ? 15.039 17.016 -5.207 1 85.62 118 LEU B O 1
ATOM 3357 N N . ILE B 1 119 ? 14.797 15.516 -3.623 1 91.38 119 ILE B N 1
ATOM 3358 C CA . ILE B 1 119 ? 15.375 16.406 -2.625 1 91.38 119 ILE B CA 1
ATOM 3359 C C . ILE B 1 119 ? 16.891 16.297 -2.645 1 91.38 119 ILE B C 1
ATOM 3361 O O . ILE B 1 119 ? 17.453 15.281 -2.195 1 91.38 119 ILE B O 1
ATOM 3365 N N . THR B 1 120 ? 17.5 17.312 -3.051 1 91.94 120 THR B N 1
ATOM 3366 C CA . THR B 1 120 ? 18.938 17.25 -3.293 1 91.94 120 THR B CA 1
ATOM 3367 C C . THR B 1 120 ? 19.719 17.281 -1.976 1 91.94 120 THR B C 1
ATOM 3369 O O . THR B 1 120 ? 19.188 17.734 -0.955 1 91.94 120 THR B O 1
ATOM 3372 N N . SER B 1 121 ? 20.953 16.828 -2.086 1 93.5 121 SER B N 1
ATOM 3373 C CA . SER B 1 121 ? 21.828 16.891 -0.92 1 93.5 121 SER B CA 1
ATOM 3374 C C . SER B 1 121 ? 22.031 18.344 -0.467 1 93.5 121 SER B C 1
ATOM 3376 O O . SER B 1 121 ? 22.141 18.609 0.73 1 93.5 121 SER B O 1
ATOM 3378 N N . ASP B 1 122 ? 22.047 19.219 -1.425 1 94.56 122 ASP B N 1
ATOM 3379 C CA . ASP B 1 122 ? 22.203 20.641 -1.096 1 94.56 122 ASP B CA 1
ATOM 3380 C C . ASP B 1 122 ? 21 21.156 -0.313 1 94.56 122 ASP B C 1
ATOM 3382 O O . ASP B 1 122 ? 21.156 21.875 0.677 1 94.56 122 ASP B O 1
ATOM 3386 N N . GLU B 1 123 ? 19.891 20.781 -0.804 1 94 123 GLU B N 1
ATOM 3387 C CA . GLU B 1 123 ? 18.672 21.188 -0.102 1 94 123 GLU B CA 1
ATOM 3388 C C . GLU B 1 123 ? 18.641 20.609 1.31 1 94 123 GLU B C 1
ATOM 3390 O O . GLU B 1 123 ? 18.281 21.312 2.264 1 94 123 GLU B O 1
ATOM 3395 N N . MET B 1 124 ? 19 19.406 1.419 1 95.5 124 MET B N 1
ATOM 3396 C CA . MET B 1 124 ? 19.031 18.734 2.721 1 95.5 124 MET B CA 1
ATOM 3397 C C . MET B 1 124 ? 20.031 19.422 3.652 1 95.5 124 MET B C 1
ATOM 3399 O O . MET B 1 124 ? 19.766 19.594 4.84 1 95.5 124 MET B O 1
ATOM 3403 N N . MET B 1 125 ? 21.156 19.766 3.076 1 96.88 125 MET B N 1
ATOM 3404 C CA . MET B 1 125 ? 22.188 20.438 3.863 1 96.88 125 MET B CA 1
ATOM 3405 C C . MET B 1 125 ? 21.688 21.781 4.391 1 96.88 125 MET B C 1
ATOM 3407 O O . MET B 1 125 ? 21.891 22.109 5.559 1 96.88 125 MET B O 1
ATOM 3411 N N . GLN B 1 126 ? 21.016 22.531 3.539 1 95.94 126 GLN B N 1
ATOM 3412 C CA . GLN B 1 126 ? 20.453 23.812 3.934 1 95.94 126 GLN B CA 1
ATOM 3413 C C . GLN B 1 126 ? 19.453 23.656 5.07 1 95.94 126 GLN B C 1
ATOM 3415 O O . GLN B 1 126 ? 19.484 24.406 6.047 1 95.94 126 GLN B O 1
ATOM 3420 N N . LEU B 1 127 ? 18.609 22.703 4.941 1 95.94 127 LEU B N 1
ATOM 3421 C CA . LEU B 1 127 ? 17.609 22.438 5.965 1 95.94 127 LEU B CA 1
ATOM 3422 C C . LEU B 1 127 ? 18.25 21.984 7.266 1 95.94 127 LEU B C 1
ATOM 3424 O O . LEU B 1 127 ? 17.875 22.453 8.344 1 95.94 127 LEU B O 1
ATOM 3428 N N . ALA B 1 128 ? 19.203 21.125 7.152 1 96.75 128 ALA B N 1
ATOM 3429 C CA . ALA B 1 128 ? 19.922 20.625 8.32 1 96.75 128 ALA B CA 1
ATOM 3430 C C . ALA B 1 128 ? 20.672 21.734 9.031 1 96.75 128 ALA B C 1
ATOM 3432 O O . ALA B 1 128 ? 20.656 21.828 10.266 1 96.75 128 ALA B O 1
ATOM 3433 N N . ASP B 1 129 ? 21.281 22.578 8.25 1 96.19 129 ASP B N 1
ATOM 3434 C CA . ASP B 1 129 ? 22.016 23.719 8.812 1 96.19 129 ASP B CA 1
ATOM 3435 C C . ASP B 1 129 ? 21.078 24.656 9.555 1 96.19 129 ASP B C 1
ATOM 3437 O O . ASP B 1 129 ? 21.469 25.297 10.531 1 96.19 129 ASP B O 1
ATOM 3441 N N . ALA B 1 130 ? 19.891 24.703 9.086 1 94.75 130 ALA B N 1
ATOM 3442 C CA . ALA B 1 130 ? 18.875 25.562 9.711 1 94.75 130 ALA B CA 1
ATOM 3443 C C . ALA B 1 130 ? 18.297 24.906 10.961 1 94.75 130 ALA B C 1
ATOM 3445 O O . ALA B 1 130 ? 17.359 25.406 11.562 1 94.75 130 ALA B O 1
ATOM 3446 N N . GLY B 1 131 ? 18.812 23.734 11.219 1 94.75 131 GLY B N 1
ATOM 3447 C CA . GLY B 1 131 ? 18.453 23.094 12.469 1 94.75 131 GLY B CA 1
ATOM 3448 C C . GLY B 1 131 ? 17.328 22.094 12.32 1 94.75 131 GLY B C 1
ATOM 3449 O O . GLY B 1 131 ? 16.828 21.547 13.312 1 94.75 131 GLY B O 1
ATOM 3450 N N . LYS B 1 132 ? 16.891 21.828 11.102 1 95.88 132 LYS B N 1
ATOM 3451 C CA . LYS B 1 132 ? 15.805 20.875 10.867 1 95.88 132 LYS B CA 1
ATOM 3452 C C . LYS B 1 132 ? 16.281 19.438 11.078 1 95.88 132 LYS B C 1
ATOM 3454 O O . LYS B 1 132 ? 17.344 19.062 10.594 1 95.88 132 LYS B O 1
ATOM 3459 N N . LYS B 1 133 ? 15.516 18.688 11.875 1 97.44 133 LYS B N 1
ATOM 3460 C CA . LYS B 1 133 ? 15.828 17.281 12.156 1 97.44 133 LYS B CA 1
ATOM 3461 C C . LYS B 1 133 ? 15.266 16.375 11.07 1 97.44 133 LYS B C 1
ATOM 3463 O O . LYS B 1 133 ? 14.086 16.469 10.711 1 97.44 133 LYS B O 1
ATOM 3468 N N . MET B 1 134 ? 16.141 15.492 10.547 1 97.94 134 MET B N 1
ATOM 3469 C CA . MET B 1 134 ? 15.711 14.648 9.438 1 97.94 134 MET B CA 1
ATOM 3470 C C . MET B 1 134 ? 16.266 13.234 9.578 1 97.94 134 MET B C 1
ATOM 3472 O O . MET B 1 134 ? 17.359 13.055 10.141 1 97.94 134 MET B O 1
ATOM 3476 N N . VAL B 1 135 ? 15.562 12.305 9.086 1 98.44 135 VAL B N 1
ATOM 3477 C CA . VAL B 1 135 ? 16.016 10.938 8.883 1 98.44 135 VAL B CA 1
ATOM 3478 C C . VAL B 1 135 ? 15.953 10.586 7.402 1 98.44 135 VAL B C 1
ATOM 3480 O O . VAL B 1 135 ? 14.938 10.812 6.746 1 98.44 135 VAL B O 1
ATOM 3483 N N . VAL B 1 136 ? 17.062 10.117 6.891 1 97.94 136 VAL B N 1
ATOM 3484 C CA . VAL B 1 136 ? 17.109 9.781 5.469 1 97.94 136 VAL B CA 1
ATOM 3485 C C . VAL B 1 136 ? 17.156 8.266 5.301 1 97.94 136 VAL B C 1
ATOM 3487 O O . VAL B 1 136 ? 17.828 7.57 6.055 1 97.94 136 VAL B O 1
ATOM 3490 N N . LEU B 1 137 ? 16.469 7.781 4.27 1 97.25 137 LEU B N 1
ATOM 3491 C CA . LEU B 1 137 ? 16.297 6.34 4.105 1 97.25 137 LEU B CA 1
ATOM 3492 C C . LEU B 1 137 ? 16.969 5.859 2.82 1 97.25 137 LEU B C 1
ATOM 3494 O O . LEU B 1 137 ? 17.062 4.652 2.584 1 97.25 137 LEU B O 1
ATOM 3498 N N . ASP B 1 138 ? 17.5 6.77 1.964 1 94.81 138 ASP B N 1
ATOM 3499 C CA . ASP B 1 138 ? 17.812 6.32 0.611 1 94.81 138 ASP B CA 1
ATOM 3500 C C . ASP B 1 138 ? 19.203 6.789 0.185 1 94.81 138 ASP B C 1
ATOM 3502 O O . ASP B 1 138 ? 19.516 6.824 -1.007 1 94.81 138 ASP B O 1
ATOM 3506 N N . ARG B 1 139 ? 19.969 7.297 1.166 1 95.75 139 ARG B N 1
ATOM 3507 C CA . ARG B 1 139 ? 21.312 7.738 0.818 1 95.75 139 ARG B CA 1
ATOM 3508 C C . ARG B 1 139 ? 22.156 7.938 2.068 1 95.75 139 ARG B C 1
ATOM 3510 O O . ARG B 1 139 ? 21.625 8.008 3.18 1 95.75 139 ARG B O 1
ATOM 3517 N N . LEU B 1 140 ? 23.438 7.996 1.781 1 95.38 140 LEU B N 1
ATOM 3518 C CA . LEU B 1 140 ? 24.359 8.422 2.834 1 95.38 140 LEU B CA 1
ATOM 3519 C C . LEU B 1 140 ? 24.359 9.938 2.975 1 95.38 140 LEU B C 1
ATOM 3521 O O . LEU B 1 140 ? 24.344 10.656 1.974 1 95.38 140 LEU B O 1
ATOM 3525 N N . PHE B 1 141 ? 24.203 10.367 4.184 1 95.81 141 PHE B N 1
ATOM 3526 C CA . PHE B 1 141 ? 24.219 11.797 4.473 1 95.81 141 PHE B CA 1
ATOM 3527 C C . PHE B 1 141 ? 24.672 12.047 5.91 1 95.81 141 PHE B C 1
ATOM 3529 O O . PHE B 1 141 ? 24.031 11.57 6.855 1 95.81 141 PHE B O 1
ATOM 3536 N N . TYR B 1 142 ? 25.703 12.828 6.043 1 95.31 142 TYR B N 1
ATOM 3537 C CA . TYR B 1 142 ? 26.25 13.039 7.379 1 95.31 142 TYR B CA 1
ATOM 3538 C C . TYR B 1 142 ? 26.062 14.492 7.816 1 95.31 142 TYR B C 1
ATOM 3540 O O . TYR B 1 142 ? 26.531 15.414 7.145 1 95.31 142 TYR B O 1
ATOM 3548 N N . HIS B 1 143 ? 25.438 14.68 8.844 1 96.56 143 HIS B N 1
ATOM 3549 C CA . HIS B 1 143 ? 25.172 15.945 9.516 1 96.56 143 HIS B CA 1
ATOM 3550 C C . HIS B 1 143 ? 24.656 15.727 10.93 1 96.56 143 HIS B C 1
ATOM 3552 O O . HIS B 1 143 ? 23.969 14.734 11.203 1 96.56 143 HIS B O 1
ATOM 3558 N N . LYS B 1 144 ? 24.938 16.578 11.844 1 95.06 144 LYS B N 1
ATOM 3559 C CA . LYS B 1 144 ? 24.562 16.406 13.242 1 95.06 144 LYS B CA 1
ATOM 3560 C C . LYS B 1 144 ? 23.047 16.344 13.398 1 95.06 144 LYS B C 1
ATOM 3562 O O . LYS B 1 144 ? 22.531 15.719 14.328 1 95.06 144 LYS B O 1
ATOM 3567 N N . ASN B 1 145 ? 22.281 16.953 12.469 1 96.81 145 ASN B N 1
ATOM 3568 C CA . ASN B 1 145 ? 20.812 17.016 12.555 1 96.81 145 ASN B CA 1
ATOM 3569 C C . ASN B 1 145 ? 20.156 15.961 11.68 1 96.81 145 ASN B C 1
ATOM 3571 O O . ASN B 1 145 ? 18.938 15.969 11.5 1 96.81 145 ASN B O 1
ATOM 3575 N N . VAL B 1 146 ? 20.953 15.055 11.125 1 97.81 146 VAL B N 1
ATOM 3576 C CA . VAL B 1 146 ? 20.438 14.047 10.211 1 97.81 146 VAL B CA 1
ATOM 3577 C C . VAL B 1 146 ? 20.938 12.664 10.609 1 97.81 146 VAL B C 1
ATOM 3579 O O . VAL B 1 146 ? 22.109 12.5 10.969 1 97.81 146 VAL B O 1
ATOM 3582 N N . ARG B 1 147 ? 20.047 11.742 10.641 1 98.06 147 ARG B N 1
ATOM 3583 C CA . ARG B 1 147 ? 20.422 10.336 10.781 1 98.06 147 ARG B CA 1
ATOM 3584 C C . ARG B 1 147 ? 19.922 9.523 9.586 1 98.06 147 ARG B C 1
ATOM 3586 O O . ARG B 1 147 ? 19.016 9.938 8.875 1 98.06 147 ARG B O 1
ATOM 3593 N N . GLN B 1 148 ? 20.625 8.508 9.398 1 97.56 148 GLN B N 1
ATOM 3594 C CA . GLN B 1 148 ? 20.234 7.586 8.328 1 97.56 148 GLN B CA 1
ATOM 3595 C C . GLN B 1 148 ? 19.688 6.281 8.898 1 97.56 148 GLN B C 1
ATOM 3597 O O . GLN B 1 148 ? 20.203 5.777 9.906 1 97.56 148 GLN B O 1
ATOM 3602 N N . VAL B 1 149 ? 18.641 5.789 8.344 1 98.25 149 VAL B N 1
ATOM 3603 C CA . VAL B 1 149 ? 18.125 4.434 8.531 1 98.25 149 VAL B CA 1
ATOM 3604 C C . VAL B 1 149 ? 18.078 3.709 7.191 1 98.25 149 VAL B C 1
ATOM 3606 O O . VAL B 1 149 ? 17.141 3.902 6.41 1 98.25 149 VAL B O 1
ATOM 3609 N N . LEU B 1 150 ? 19.094 2.93 6.934 1 98 150 LEU B N 1
ATOM 3610 C CA . LEU B 1 150 ? 19.266 2.338 5.609 1 98 150 LEU B CA 1
ATOM 3611 C C . LEU B 1 150 ? 19.094 0.824 5.664 1 98 150 LEU B C 1
ATOM 3613 O O . LEU B 1 150 ? 19.188 0.223 6.738 1 98 150 LEU B O 1
ATOM 3617 N N . LEU B 1 151 ? 18.797 0.271 4.551 1 97.19 151 LEU B N 1
ATOM 3618 C CA . LEU B 1 151 ? 18.703 -1.179 4.418 1 97.19 151 LEU B CA 1
ATOM 3619 C C . LEU B 1 151 ? 20.078 -1.811 4.297 1 97.19 151 LEU B C 1
ATOM 3621 O O . LEU B 1 151 ? 20.969 -1.263 3.635 1 97.19 151 LEU B O 1
ATOM 3625 N N . ASP B 1 152 ? 20.234 -2.951 4.898 1 97.81 152 ASP B N 1
ATOM 3626 C CA . ASP B 1 152 ? 21.469 -3.701 4.703 1 97.81 152 ASP B CA 1
ATOM 3627 C C . ASP B 1 152 ? 21.469 -4.438 3.367 1 97.81 152 ASP B C 1
ATOM 3629 O O . ASP B 1 152 ? 21.422 -5.668 3.328 1 97.81 152 ASP B O 1
ATOM 3633 N N . ASN B 1 153 ? 21.531 -3.689 2.359 1 98 153 ASN B N 1
ATOM 3634 C CA . ASN B 1 153 ? 21.531 -4.211 0.997 1 98 153 ASN B CA 1
ATOM 3635 C C . ASN B 1 153 ? 22.688 -5.188 0.775 1 98 153 ASN B C 1
ATOM 3637 O O . ASN B 1 153 ? 22.516 -6.195 0.089 1 98 153 ASN B O 1
ATOM 3641 N N . GLN B 1 154 ? 23.797 -4.836 1.323 1 97.81 154 GLN B N 1
ATOM 3642 C CA . GLN B 1 154 ? 24.984 -5.648 1.132 1 97.81 154 GLN B CA 1
ATOM 3643 C C . GLN B 1 154 ? 24.781 -7.07 1.645 1 97.81 154 GLN B C 1
ATOM 3645 O O . GLN B 1 154 ? 25.047 -8.039 0.934 1 97.81 154 GLN B O 1
ATOM 3650 N N . ARG B 1 155 ? 24.25 -7.18 2.789 1 97.94 155 ARG B N 1
ATOM 3651 C CA . ARG B 1 155 ? 24.016 -8.492 3.385 1 97.94 155 ARG B CA 1
ATOM 3652 C C . ARG B 1 155 ? 23.016 -9.297 2.566 1 97.94 155 ARG B C 1
ATOM 3654 O O . ARG B 1 155 ? 23.281 -10.445 2.201 1 97.94 155 ARG B O 1
ATOM 3661 N N . GLY B 1 156 ? 21.891 -8.695 2.281 1 98.5 156 GLY B N 1
ATOM 3662 C CA . GLY B 1 156 ? 20.844 -9.383 1.555 1 98.5 156 GLY B CA 1
ATOM 3663 C C . GLY B 1 156 ? 21.266 -9.828 0.166 1 98.5 156 GLY B C 1
ATOM 3664 O O . GLY B 1 156 ? 21.016 -10.969 -0.231 1 98.5 156 GLY B O 1
ATOM 3665 N N . ALA B 1 157 ? 21.938 -8.914 -0.53 1 98.5 157 ALA B N 1
ATOM 3666 C CA . ALA B 1 157 ? 22.359 -9.219 -1.894 1 98.5 157 ALA B CA 1
ATOM 3667 C C . ALA B 1 157 ? 23.469 -10.273 -1.901 1 98.5 157 ALA B C 1
ATOM 3669 O O . ALA B 1 157 ? 23.484 -11.156 -2.77 1 98.5 157 ALA B O 1
ATOM 3670 N N . THR B 1 158 ? 24.328 -10.203 -0.961 1 98.12 158 THR B N 1
ATOM 3671 C CA . THR B 1 158 ? 25.391 -11.188 -0.838 1 98.12 158 THR B CA 1
ATOM 3672 C C . THR B 1 158 ? 24.828 -12.578 -0.59 1 98.12 158 THR B C 1
ATOM 3674 O O . THR B 1 158 ? 25.172 -13.531 -1.293 1 98.12 158 THR B O 1
ATOM 3677 N N . GLN B 1 159 ? 23.922 -12.695 0.333 1 97.69 159 GLN B N 1
ATOM 3678 C CA . GLN B 1 159 ? 23.328 -13.984 0.668 1 97.69 159 GLN B CA 1
ATOM 3679 C C . GLN B 1 159 ? 22.594 -14.578 -0.534 1 97.69 159 GLN B C 1
ATOM 3681 O O . GLN B 1 159 ? 22.703 -15.773 -0.8 1 97.69 159 GLN B O 1
ATOM 3686 N N . MET B 1 160 ? 21.922 -13.742 -1.256 1 98.31 160 MET B N 1
ATOM 3687 C CA . MET B 1 160 ? 21.125 -14.227 -2.379 1 98.31 160 MET B CA 1
ATOM 3688 C C . MET B 1 160 ? 22.016 -14.703 -3.518 1 98.31 160 MET B C 1
ATOM 3690 O O . MET B 1 160 ? 21.797 -15.789 -4.066 1 98.31 160 MET B O 1
ATOM 3694 N N . ILE B 1 161 ? 22.984 -13.914 -3.859 1 97 161 ILE B N 1
ATOM 3695 C CA . ILE B 1 161 ? 23.828 -14.289 -4.992 1 97 161 ILE B CA 1
ATOM 3696 C C . ILE B 1 161 ? 24.625 -15.539 -4.645 1 97 161 ILE B C 1
ATOM 3698 O O . ILE B 1 161 ? 24.828 -16.406 -5.488 1 97 161 ILE B O 1
ATOM 3702 N N . GLU B 1 162 ? 25.109 -15.648 -3.438 1 95.5 162 GLU B N 1
ATOM 3703 C CA . GLU B 1 162 ? 25.797 -16.859 -2.996 1 95.5 162 GLU B CA 1
ATOM 3704 C C . GLU B 1 162 ? 24.875 -18.078 -3.102 1 95.5 162 GLU B C 1
ATOM 3706 O O . GLU B 1 162 ? 25.312 -19.156 -3.531 1 95.5 162 GLU B O 1
ATOM 3711 N N . HIS B 1 163 ? 23.656 -17.891 -2.75 1 96.19 163 HIS B N 1
ATOM 3712 C CA . HIS B 1 163 ? 22.672 -18.953 -2.861 1 96.19 163 HIS B CA 1
ATOM 3713 C C . HIS B 1 163 ? 22.469 -19.375 -4.312 1 96.19 163 HIS B C 1
ATOM 3715 O O . HIS B 1 163 ? 22.531 -20.562 -4.633 1 96.19 163 HIS B O 1
ATOM 3721 N N . LEU B 1 164 ? 22.312 -18.422 -5.168 1 95.94 164 LEU B N 1
ATOM 3722 C CA . LEU B 1 164 ? 22.047 -18.703 -6.574 1 95.94 164 LEU B CA 1
ATOM 3723 C C . LEU B 1 164 ? 23.25 -19.391 -7.219 1 95.94 164 LEU B C 1
ATOM 3725 O O . LEU B 1 164 ? 23.094 -20.266 -8.062 1 95.94 164 LEU B O 1
ATOM 3729 N N . LEU B 1 165 ? 24.391 -19.078 -6.832 1 92.75 165 LEU B N 1
ATOM 3730 C CA . LEU B 1 165 ? 25.609 -19.594 -7.449 1 92.75 165 LEU B CA 1
ATOM 3731 C C . LEU B 1 165 ? 25.859 -21.031 -7.035 1 92.75 165 LEU B C 1
ATOM 3733 O O . LEU B 1 165 ? 26.719 -21.703 -7.605 1 92.75 165 LEU B O 1
ATOM 3737 N N . THR B 1 166 ? 25.125 -21.531 -6.035 1 92.38 166 THR B N 1
ATOM 3738 C CA . THR B 1 166 ? 25.25 -22.938 -5.652 1 92.38 166 THR B CA 1
ATOM 3739 C C . THR B 1 166 ? 24.609 -23.844 -6.695 1 92.38 166 THR B C 1
ATOM 3741 O O . THR B 1 166 ? 24.844 -25.047 -6.715 1 92.38 166 THR B O 1
ATOM 3744 N N . PHE B 1 167 ? 23.781 -23.25 -7.523 1 92.62 167 PHE B N 1
ATOM 3745 C CA . PHE B 1 167 ? 23.094 -24.016 -8.555 1 92.62 167 PHE B CA 1
ATOM 3746 C C . PHE B 1 167 ? 23.875 -23.984 -9.867 1 92.62 167 PHE B C 1
ATOM 3748 O O . PHE B 1 167 ? 24.312 -22.906 -10.289 1 92.62 167 PHE B O 1
ATOM 3755 N N . PRO B 1 168 ? 24.047 -25.125 -10.484 1 91.44 168 PRO B N 1
ATOM 3756 C CA . PRO B 1 168 ? 24.641 -25.078 -11.82 1 91.44 168 PRO B CA 1
ATOM 3757 C C . PRO B 1 168 ? 23.797 -24.297 -12.82 1 91.44 168 PRO B C 1
ATOM 3759 O O . PRO B 1 168 ? 22.578 -24.469 -12.883 1 91.44 168 PRO B O 1
ATOM 3762 N N . ALA B 1 169 ? 24.391 -23.344 -13.555 1 92.94 169 ALA B N 1
ATOM 3763 C CA . ALA B 1 169 ? 23.703 -22.516 -14.539 1 92.94 169 ALA B CA 1
ATOM 3764 C C . ALA B 1 169 ? 24.641 -22.094 -15.664 1 92.94 169 ALA B C 1
ATOM 3766 O O . ALA B 1 169 ? 25.828 -21.828 -15.43 1 92.94 169 ALA B O 1
ATOM 3767 N N . ALA B 1 170 ? 24.047 -22.094 -16.828 1 92 170 ALA B N 1
ATOM 3768 C CA . ALA B 1 170 ? 24.812 -21.641 -17.984 1 92 170 ALA B CA 1
ATOM 3769 C C . ALA B 1 170 ? 25.172 -20.156 -17.844 1 92 170 ALA B C 1
ATOM 3771 O O . ALA B 1 170 ? 26.234 -19.734 -18.281 1 92 170 ALA B O 1
ATOM 3772 N N . LYS B 1 171 ? 24.219 -19.453 -17.312 1 94.81 171 LYS B N 1
ATOM 3773 C CA . LYS B 1 171 ? 24.375 -18.016 -17.172 1 94.81 171 LYS B CA 1
ATOM 3774 C C . LYS B 1 171 ? 23.609 -17.516 -15.938 1 94.81 171 LYS B C 1
ATOM 3776 O O . LYS B 1 171 ? 22.594 -18.078 -15.555 1 94.81 171 LYS B O 1
ATOM 3781 N N . THR B 1 172 ? 24.188 -16.469 -15.352 1 95.69 172 THR B N 1
ATOM 3782 C CA . THR B 1 172 ? 23.5 -15.766 -14.273 1 95.69 172 THR B CA 1
ATOM 3783 C C . THR B 1 172 ? 23.141 -14.344 -14.688 1 95.69 172 THR B C 1
ATOM 3785 O O . THR B 1 172 ? 24 -13.594 -15.164 1 95.69 172 THR B O 1
ATOM 3788 N N . TYR B 1 173 ? 21.844 -14.031 -14.531 1 97.44 173 TYR B N 1
ATOM 3789 C CA . TYR B 1 173 ? 21.359 -12.703 -14.875 1 97.44 173 TYR B CA 1
ATOM 3790 C C . TYR B 1 173 ? 21.047 -11.891 -13.617 1 97.44 173 TYR B C 1
ATOM 3792 O O . TYR B 1 173 ? 20.422 -12.406 -12.688 1 97.44 173 TYR B O 1
ATOM 3800 N N . ILE B 1 174 ? 21.531 -10.672 -13.633 1 97.75 174 ILE B N 1
ATOM 3801 C CA . ILE B 1 174 ? 21.156 -9.695 -12.609 1 97.75 174 ILE B CA 1
ATOM 3802 C C . ILE B 1 174 ? 20.281 -8.602 -13.234 1 97.75 174 ILE B C 1
ATOM 3804 O O . ILE B 1 174 ? 20.703 -7.941 -14.188 1 97.75 174 ILE B O 1
ATOM 3808 N N . VAL B 1 175 ? 19.062 -8.477 -12.656 1 98.06 175 VAL B N 1
ATOM 3809 C CA . VAL B 1 175 ? 18.156 -7.453 -13.188 1 98.06 175 VAL B CA 1
ATOM 3810 C C . VAL B 1 175 ? 18.031 -6.309 -12.188 1 98.06 175 VAL B C 1
ATOM 3812 O O . VAL B 1 175 ? 17.344 -6.438 -11.172 1 98.06 175 VAL B O 1
ATOM 3815 N N . THR B 1 176 ? 18.609 -5.168 -12.508 1 97 176 THR B N 1
ATOM 3816 C CA . THR B 1 176 ? 18.797 -4.078 -11.555 1 97 176 THR B CA 1
ATOM 3817 C C . THR 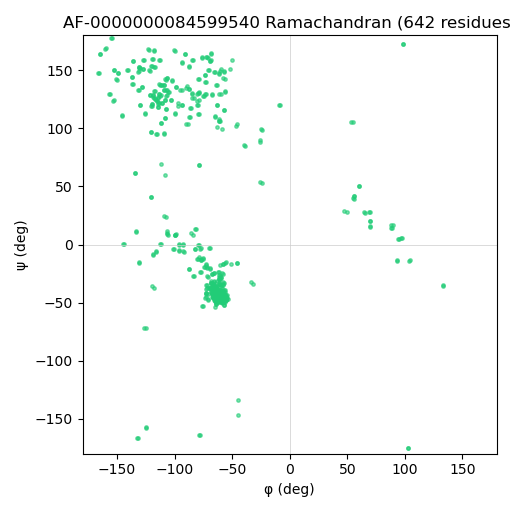B 1 176 ? 17.609 -3.115 -11.594 1 97 176 THR B C 1
ATOM 3819 O O . THR B 1 176 ? 16.766 -3.199 -12.492 1 97 176 THR B O 1
ATOM 3822 N N . GLY B 1 177 ? 17.531 -2.311 -10.547 1 93.44 177 GLY B N 1
ATOM 3823 C CA . GLY B 1 177 ? 16.672 -1.139 -10.586 1 93.44 177 GLY B CA 1
ATOM 3824 C C . GLY B 1 177 ? 17.281 0.019 -11.359 1 93.44 177 GLY B C 1
ATOM 3825 O O . GLY B 1 177 ? 18.219 -0.167 -12.133 1 93.44 177 GLY B O 1
ATOM 3826 N N . ASN B 1 178 ? 16.688 1.152 -11.117 1 88 178 ASN B N 1
ATOM 3827 C CA . ASN B 1 178 ? 17.25 2.342 -11.75 1 88 178 ASN B CA 1
ATOM 3828 C C . ASN B 1 178 ? 18.672 2.605 -11.305 1 88 178 ASN B C 1
ATOM 3830 O O . ASN B 1 178 ? 19.016 2.402 -10.133 1 88 178 ASN B O 1
ATOM 3834 N N . GLN B 1 179 ? 19.438 3.141 -12.219 1 86.25 179 GLN B N 1
ATOM 3835 C CA . GLN B 1 179 ? 20.875 3.34 -11.984 1 86.25 179 GLN B CA 1
ATOM 3836 C C . GLN B 1 179 ? 21.109 4.359 -10.867 1 86.25 179 GLN B C 1
ATOM 3838 O O . GLN B 1 179 ? 22.109 4.293 -10.164 1 86.25 179 GLN B O 1
ATOM 3843 N N . ASP B 1 180 ? 20.188 5.164 -10.688 1 87.12 180 ASP B N 1
ATOM 3844 C CA . ASP B 1 180 ? 20.375 6.23 -9.711 1 87.12 180 ASP B CA 1
ATOM 3845 C C . ASP B 1 180 ? 19.781 5.859 -8.359 1 87.12 180 ASP B C 1
ATOM 3847 O O . ASP B 1 180 ? 19.859 6.633 -7.402 1 87.12 180 ASP B O 1
ATOM 3851 N N . ASN B 1 181 ? 19.266 4.762 -8.281 1 91.31 181 ASN B N 1
ATOM 3852 C CA . ASN B 1 181 ? 18.688 4.305 -7.02 1 91.31 181 ASN B CA 1
ATOM 3853 C C . ASN B 1 181 ? 19.75 3.773 -6.07 1 91.31 181 ASN B C 1
ATOM 3855 O O . ASN B 1 181 ? 20.516 2.873 -6.426 1 91.31 181 ASN B O 1
ATOM 3859 N N . PHE B 1 182 ? 19.828 4.297 -4.934 1 94.06 182 PHE B N 1
ATOM 3860 C CA . PHE B 1 182 ? 20.844 3.98 -3.945 1 94.06 182 PHE B CA 1
ATOM 3861 C C . PHE B 1 182 ? 20.828 2.498 -3.598 1 94.06 182 PHE B C 1
ATOM 3863 O O . PHE B 1 182 ? 21.859 1.844 -3.576 1 94.06 182 PHE B O 1
ATOM 3870 N N . ASP B 1 183 ? 19.703 1.925 -3.299 1 95.25 183 ASP B N 1
ATOM 3871 C CA . ASP B 1 183 ? 19.578 0.526 -2.898 1 95.25 183 ASP B CA 1
ATOM 3872 C C . ASP B 1 183 ? 20.031 -0.407 -4.02 1 95.25 183 ASP B C 1
ATOM 3874 O O . ASP B 1 183 ? 20.719 -1.392 -3.775 1 95.25 183 ASP B O 1
ATOM 3878 N N . SER B 1 184 ? 19.578 -0.09 -5.219 1 95.88 184 SER B N 1
ATOM 3879 C CA . SER B 1 184 ? 19.984 -0.89 -6.367 1 95.88 184 SER B CA 1
ATOM 3880 C C . SER B 1 184 ? 21.5 -0.899 -6.516 1 95.88 184 SER B C 1
ATOM 3882 O O . SER B 1 184 ? 22.094 -1.948 -6.758 1 95.88 184 SER B O 1
ATOM 3884 N N . GLN B 1 185 ? 22.125 0.236 -6.363 1 96.44 185 GLN B N 1
ATOM 3885 C CA . GLN B 1 185 ? 23.578 0.355 -6.48 1 96.44 185 GLN B CA 1
ATOM 3886 C C . GLN B 1 185 ? 24.281 -0.473 -5.41 1 96.44 185 GLN B C 1
ATOM 3888 O O . GLN B 1 185 ? 25.25 -1.179 -5.703 1 96.44 185 GLN B O 1
ATOM 3893 N N . GLU B 1 186 ? 23.812 -0.368 -4.254 1 97.38 186 GLU B N 1
ATOM 3894 C CA . GLU B 1 186 ? 24.422 -1.096 -3.145 1 97.38 186 GLU B CA 1
ATOM 3895 C C . GLU B 1 186 ? 24.297 -2.604 -3.338 1 97.38 186 GLU B C 1
ATOM 3897 O O . GLU B 1 186 ? 25.219 -3.357 -3.035 1 97.38 186 GLU B O 1
ATOM 3902 N N . ARG B 1 187 ? 23.141 -3.045 -3.775 1 98.06 187 ARG B N 1
ATOM 3903 C CA . ARG B 1 187 ? 22.938 -4.465 -4.051 1 98.06 187 ARG B CA 1
ATOM 3904 C C . ARG B 1 187 ? 23.891 -4.949 -5.141 1 98.06 187 ARG B C 1
ATOM 3906 O O . ARG B 1 187 ? 24.531 -5.988 -4.996 1 98.06 187 ARG B O 1
ATOM 3913 N N . LEU B 1 188 ? 23.938 -4.16 -6.191 1 97.38 188 LEU B N 1
ATOM 3914 C CA . LEU B 1 188 ? 24.781 -4.539 -7.316 1 97.38 188 LEU B CA 1
ATOM 3915 C C . LEU B 1 188 ? 26.25 -4.613 -6.887 1 97.38 188 LEU B C 1
ATOM 3917 O O . LEU B 1 188 ? 26.969 -5.535 -7.273 1 97.38 188 LEU B O 1
ATOM 3921 N N . LYS B 1 189 ? 26.703 -3.635 -6.129 1 97.19 189 LYS B N 1
ATOM 3922 C CA . LYS B 1 189 ? 28.078 -3.637 -5.621 1 97.19 189 LYS B CA 1
ATOM 3923 C C . LYS B 1 189 ? 28.375 -4.914 -4.84 1 97.19 189 LYS B C 1
ATOM 3925 O O . LYS B 1 189 ? 29.438 -5.516 -5 1 97.19 189 LYS B O 1
ATOM 3930 N N . ALA B 1 190 ? 27.469 -5.277 -4.012 1 97.94 190 ALA B N 1
ATOM 3931 C CA . ALA B 1 190 ? 27.641 -6.484 -3.207 1 97.94 190 ALA B CA 1
ATOM 3932 C C . ALA B 1 190 ? 27.75 -7.723 -4.094 1 97.94 190 ALA B C 1
ATOM 3934 O O . ALA B 1 190 ? 28.578 -8.594 -3.85 1 97.94 190 ALA B O 1
ATOM 3935 N N . ILE B 1 191 ? 26.938 -7.785 -5.105 1 97.25 191 ILE B N 1
ATOM 3936 C CA . ILE B 1 191 ? 26.906 -8.914 -6.027 1 97.25 191 ILE B CA 1
ATOM 3937 C C . ILE B 1 191 ? 28.219 -9.008 -6.777 1 97.25 191 ILE B C 1
ATOM 3939 O O . ILE B 1 191 ? 28.812 -10.086 -6.883 1 97.25 191 ILE B O 1
ATOM 3943 N N . GLN B 1 192 ? 28.641 -7.91 -7.273 1 95.44 192 GLN B N 1
ATOM 3944 C CA . GLN B 1 192 ? 29.891 -7.859 -8.023 1 95.44 192 GLN B CA 1
ATOM 3945 C C . GLN B 1 192 ? 31.062 -8.312 -7.168 1 95.44 192 GLN B C 1
ATOM 3947 O O . GLN B 1 192 ? 31.953 -9.008 -7.652 1 95.44 192 GLN B O 1
ATOM 3952 N N . LYS B 1 193 ? 31.062 -7.926 -5.945 1 95.38 193 LYS B N 1
ATOM 3953 C CA . LYS B 1 193 ? 32.125 -8.344 -5.02 1 95.38 193 LYS B CA 1
ATOM 3954 C C . LYS B 1 193 ? 32.156 -9.859 -4.871 1 95.38 193 LYS B C 1
ATOM 3956 O O . LYS B 1 193 ? 33.219 -10.469 -4.891 1 95.38 193 LYS B O 1
ATOM 3961 N N . VAL B 1 194 ? 31 -10.477 -4.738 1 95.12 194 VAL B N 1
ATOM 3962 C CA . VAL B 1 194 ? 30.906 -11.93 -4.578 1 95.12 194 VAL B CA 1
ATOM 3963 C C . VAL B 1 194 ? 31.375 -12.617 -5.855 1 95.12 194 VAL B C 1
ATOM 3965 O O . VAL B 1 194 ? 32.156 -13.586 -5.801 1 95.12 194 VAL B O 1
ATOM 3968 N N . ILE B 1 195 ? 30.938 -12.141 -7.004 1 92.19 195 ILE B N 1
ATOM 3969 C CA . ILE B 1 195 ? 31.25 -12.75 -8.297 1 92.19 195 ILE B CA 1
ATOM 3970 C C . ILE B 1 195 ? 32.75 -12.68 -8.547 1 92.19 195 ILE B C 1
ATOM 3972 O O . ILE B 1 195 ? 33.344 -13.633 -9.062 1 92.19 195 ILE B O 1
ATOM 3976 N N . GLN B 1 196 ? 33.281 -11.578 -8.234 1 89.31 196 GLN B N 1
ATOM 3977 C CA . GLN B 1 196 ? 34.719 -11.383 -8.438 1 89.31 196 GLN B CA 1
ATOM 3978 C C . GLN B 1 196 ? 35.531 -12.375 -7.609 1 89.31 196 GLN B C 1
ATOM 3980 O O . GLN B 1 196 ? 36.625 -12.781 -8.016 1 89.31 196 GLN B O 1
ATOM 3985 N N . HIS B 1 197 ? 35.062 -12.812 -6.508 1 87 197 HIS B N 1
ATOM 3986 C CA . HIS B 1 197 ? 35.812 -13.672 -5.602 1 87 197 HIS B CA 1
ATOM 3987 C C . HIS B 1 197 ? 35.375 -15.133 -5.75 1 87 197 HIS B C 1
ATOM 3989 O O . HIS B 1 197 ? 35.875 -16 -5.031 1 87 197 HIS B O 1
ATOM 3995 N N . SER B 1 198 ? 34.5 -15.375 -6.473 1 79.75 198 SER B N 1
ATOM 3996 C CA . SER B 1 198 ? 34.062 -16.75 -6.707 1 79.75 198 SER B CA 1
ATOM 3997 C C . SER B 1 198 ? 34.812 -17.391 -7.848 1 79.75 198 SER B C 1
ATOM 3999 O O . SER B 1 198 ? 35.25 -16.719 -8.773 1 79.75 198 SER B O 1
ATOM 4001 N N . PRO B 1 199 ? 35.25 -18.812 -7.57 1 67.62 199 PRO B N 1
ATOM 4002 C CA . PRO B 1 199 ? 36.094 -19.484 -8.562 1 67.62 199 PRO B CA 1
ATOM 4003 C C . PRO B 1 199 ? 35.594 -19.281 -9.992 1 67.62 199 PRO B C 1
ATOM 4005 O O . PRO B 1 199 ? 34.531 -18.688 -10.211 1 67.62 199 PRO B O 1
ATOM 4008 N N . PRO B 1 200 ? 35.719 -20.25 -11.016 1 59.25 200 PRO B N 1
ATOM 4009 C CA . PRO B 1 200 ? 35.688 -20.141 -12.477 1 59.25 200 PRO B CA 1
ATOM 4010 C C . PRO B 1 200 ? 34.469 -19.359 -12.969 1 59.25 200 PRO B C 1
ATOM 4012 O O . PRO B 1 200 ? 33.438 -19.312 -12.289 1 59.25 200 PRO B O 1
ATOM 4015 N N . PRO B 1 201 ? 34.625 -18.797 -14.336 1 59 201 PRO B N 1
ATOM 4016 C CA . PRO B 1 201 ? 33.844 -17.625 -14.75 1 59 201 PRO B CA 1
ATOM 4017 C C . PRO B 1 201 ? 32.344 -17.891 -14.75 1 59 201 PRO B C 1
ATOM 4019 O O . PRO B 1 201 ? 31.891 -18.891 -15.289 1 59 201 PRO B O 1
ATOM 4022 N N . HIS B 1 202 ? 31.641 -17.469 -13.789 1 70.56 202 HIS B N 1
ATOM 4023 C CA . HIS B 1 202 ? 30.188 -17.359 -13.93 1 70.56 202 HIS B CA 1
ATOM 4024 C C . HIS B 1 202 ? 29.812 -16.328 -14.977 1 70.56 202 HIS B C 1
ATOM 4026 O O . HIS B 1 202 ? 30.375 -15.227 -15.008 1 70.56 202 HIS B O 1
ATOM 4032 N N . SER B 1 203 ? 29.312 -16.844 -16.062 1 87.44 203 SER B N 1
ATOM 4033 C CA . SER B 1 203 ? 28.781 -15.883 -17.031 1 87.44 203 SER B CA 1
ATOM 4034 C C . SER B 1 203 ? 27.641 -15.07 -16.422 1 87.44 203 SER B C 1
ATOM 4036 O O . SER B 1 203 ? 26.609 -15.625 -16.047 1 87.44 203 SER B O 1
ATOM 4038 N N . VAL B 1 204 ? 28.047 -13.805 -16.156 1 93 204 VAL B N 1
ATOM 4039 C CA . VAL B 1 204 ? 27.062 -12.93 -15.531 1 93 204 VAL B CA 1
ATOM 4040 C C . VAL B 1 204 ? 26.672 -11.82 -16.5 1 93 204 VAL B C 1
ATOM 4042 O O . VAL B 1 204 ? 27.547 -11.195 -17.109 1 93 204 VAL B O 1
ATOM 4045 N N . ASN B 1 205 ? 25.438 -11.656 -16.703 1 95.12 205 ASN B N 1
ATOM 4046 C CA . ASN B 1 205 ? 24.906 -10.562 -17.5 1 95.12 205 ASN B CA 1
ATOM 4047 C C . ASN B 1 205 ? 24.031 -9.633 -16.656 1 95.12 205 ASN B C 1
ATOM 4049 O O . ASN B 1 205 ? 23.156 -10.102 -15.914 1 95.12 205 ASN B O 1
ATOM 4053 N N . ILE B 1 206 ? 24.266 -8.344 -16.781 1 95.5 206 ILE B N 1
ATOM 4054 C CA . ILE B 1 206 ? 23.5 -7.352 -16.031 1 95.5 206 ILE B CA 1
ATOM 4055 C C . ILE B 1 206 ? 22.469 -6.691 -16.953 1 95.5 206 ILE B C 1
ATOM 4057 O O . ILE B 1 206 ? 22.812 -6.172 -18.016 1 95.5 206 ILE B O 1
ATOM 4061 N N . LEU B 1 207 ? 21.219 -6.766 -16.516 1 95.88 207 LEU B N 1
ATOM 4062 C CA . LEU B 1 207 ? 20.094 -6.148 -17.203 1 95.88 207 LEU B CA 1
ATOM 4063 C C . LEU B 1 207 ? 19.422 -5.098 -16.328 1 95.88 207 LEU B C 1
ATOM 4065 O O . LEU B 1 207 ? 19.719 -4.996 -15.141 1 95.88 207 LEU B O 1
ATOM 4069 N N . THR B 1 208 ? 18.562 -4.281 -16.953 1 90.88 208 THR B N 1
ATOM 4070 C CA . THR B 1 208 ? 17.859 -3.252 -16.203 1 90.88 208 THR B CA 1
ATOM 4071 C C . THR B 1 208 ? 16.359 -3.572 -16.109 1 90.88 208 THR B C 1
ATOM 4073 O O . THR B 1 208 ? 15.742 -3.967 -17.094 1 90.88 208 THR B O 1
ATOM 4076 N N . GLY B 1 209 ? 15.695 -3.395 -14.906 1 86.38 209 GLY B N 1
ATOM 4077 C CA . GLY B 1 209 ? 14.273 -3.627 -14.695 1 86.38 209 GLY B CA 1
ATOM 4078 C C . GLY B 1 209 ? 13.578 -2.48 -13.984 1 86.38 209 GLY B C 1
ATOM 4079 O O . GLY B 1 209 ? 12.352 -2.463 -13.875 1 86.38 209 GLY B O 1
ATOM 4080 N N . GLU B 1 210 ? 14.211 -1.585 -13.375 1 85.25 210 GLU B N 1
ATOM 4081 C CA . GLU B 1 210 ? 13.742 -0.342 -12.766 1 85.25 210 GLU B CA 1
ATOM 4082 C C . GLU B 1 210 ? 12.898 -0.616 -11.523 1 85.25 210 GLU B C 1
ATOM 4084 O O . GLU B 1 210 ? 11.984 0.146 -11.211 1 85.25 210 GLU B O 1
ATOM 4089 N N . PHE B 1 211 ? 12.938 -1.795 -10.969 1 85.75 211 PHE B N 1
ATOM 4090 C CA . PHE B 1 211 ? 12.211 -2.238 -9.781 1 85.75 211 PHE B CA 1
ATOM 4091 C C . PHE B 1 211 ? 10.727 -2.355 -10.078 1 85.75 211 PHE B C 1
ATOM 4093 O O . PHE B 1 211 ? 9.898 -2.262 -9.164 1 85.75 211 PHE B O 1
ATOM 4100 N N . GLU B 1 212 ? 10.289 -2.471 -11.312 1 85.62 212 GLU B N 1
ATOM 4101 C CA . GLU B 1 212 ? 8.883 -2.475 -11.703 1 85.62 212 GLU B CA 1
ATOM 4102 C C . GLU B 1 212 ? 8.5 -3.781 -12.391 1 85.62 212 GLU B C 1
ATOM 4104 O O . GLU B 1 212 ? 9.359 -4.477 -12.93 1 85.62 212 GLU B O 1
ATOM 4109 N N . LEU B 1 213 ? 7.227 -4.035 -12.398 1 87.25 213 LEU B N 1
ATOM 4110 C CA . LEU B 1 213 ? 6.684 -5.223 -13.055 1 87.25 213 LEU B CA 1
ATOM 4111 C C . LEU B 1 213 ? 6.996 -5.211 -14.547 1 87.25 213 LEU B C 1
ATOM 4113 O O . LEU B 1 213 ? 7.523 -6.188 -15.078 1 87.25 213 LEU B O 1
ATOM 4117 N N . ASP B 1 214 ? 6.805 -4.098 -15.203 1 86.88 214 ASP B N 1
ATOM 4118 C CA . ASP B 1 214 ? 7.008 -3.979 -16.641 1 86.88 214 ASP B CA 1
ATOM 4119 C C . ASP B 1 214 ? 8.484 -4.137 -17 1 86.88 214 ASP B C 1
ATOM 4121 O O . ASP B 1 214 ? 8.82 -4.684 -18.047 1 86.88 214 ASP B O 1
ATOM 4125 N N . GLY B 1 215 ? 9.328 -3.611 -16.109 1 88.56 215 GLY B N 1
ATOM 4126 C CA . GLY B 1 215 ? 10.75 -3.818 -16.328 1 88.56 215 GLY B CA 1
ATOM 4127 C C . GLY B 1 215 ? 11.148 -5.281 -16.312 1 88.56 215 GLY B C 1
ATOM 4128 O O . GLY B 1 215 ? 12.094 -5.68 -17 1 88.56 215 GLY B O 1
ATOM 4129 N N . GLY B 1 216 ? 10.461 -6.066 -15.633 1 93.31 216 GLY B N 1
ATOM 4130 C CA . GLY B 1 216 ? 10.68 -7.504 -15.594 1 93.31 216 GLY B CA 1
ATOM 4131 C C . GLY B 1 216 ? 10.336 -8.188 -16.906 1 93.31 216 GLY B C 1
ATOM 4132 O O . GLY B 1 216 ? 11.016 -9.141 -17.312 1 93.31 216 GLY B O 1
ATOM 4133 N N . LEU B 1 217 ? 9.344 -7.645 -17.578 1 93.88 217 LEU B N 1
ATOM 4134 C CA . LEU B 1 217 ? 8.922 -8.234 -18.859 1 93.88 217 LEU B CA 1
ATOM 4135 C C . LEU B 1 217 ? 10.016 -8.102 -19.906 1 93.88 217 LEU B C 1
ATOM 4137 O O . LEU B 1 217 ? 10.352 -9.07 -20.594 1 93.88 217 LEU B O 1
ATOM 4141 N N . GLU B 1 218 ? 10.562 -6.922 -19.969 1 93.94 218 GLU B N 1
ATOM 4142 C CA . GLU B 1 218 ? 11.609 -6.668 -20.969 1 93.94 218 GLU B CA 1
ATOM 4143 C C . GLU B 1 218 ? 12.836 -7.543 -20.703 1 93.94 218 GLU B C 1
ATOM 4145 O O . GLU B 1 218 ? 13.391 -8.125 -21.641 1 93.94 218 GLU B O 1
ATOM 4150 N N . ALA B 1 219 ? 13.242 -7.605 -19.516 1 96.38 219 ALA B N 1
ATOM 4151 C CA . ALA B 1 219 ? 14.391 -8.422 -19.141 1 96.38 219 ALA B CA 1
ATOM 4152 C C . ALA B 1 219 ? 14.133 -9.898 -19.422 1 96.38 219 ALA B C 1
ATOM 4154 O O . ALA B 1 219 ? 15.008 -10.609 -19.922 1 96.38 219 ALA B O 1
ATOM 4155 N N . ALA B 1 220 ? 12.961 -10.352 -19.125 1 97.81 220 ALA B N 1
ATOM 4156 C CA . ALA B 1 220 ? 12.586 -11.742 -19.344 1 97.81 220 ALA B CA 1
ATOM 4157 C C . ALA B 1 220 ? 12.633 -12.086 -20.844 1 97.81 220 ALA B C 1
ATOM 4159 O O . ALA B 1 220 ? 13.102 -13.164 -21.219 1 97.81 220 ALA B O 1
ATOM 4160 N N . GLU B 1 221 ? 12.195 -11.172 -21.641 1 97.19 221 GLU B N 1
ATOM 4161 C CA . GLU B 1 221 ? 12.227 -11.375 -23.078 1 97.19 221 GLU B CA 1
ATOM 4162 C C . GLU B 1 221 ? 13.648 -11.578 -23.578 1 97.19 221 GLU B C 1
ATOM 4164 O O . GLU B 1 221 ? 13.906 -12.461 -24.406 1 97.19 221 GLU B O 1
ATOM 4169 N N . LEU B 1 222 ? 14.5 -10.766 -23.109 1 96.44 222 LEU B N 1
ATOM 4170 C CA . LEU B 1 222 ? 15.898 -10.867 -23.516 1 96.44 222 LEU B CA 1
ATOM 4171 C C . LEU B 1 222 ? 16.484 -12.211 -23.094 1 96.44 222 LEU B C 1
ATOM 4173 O O . LEU B 1 222 ? 17.203 -12.844 -23.875 1 96.44 222 LEU B O 1
ATOM 4177 N N . ILE B 1 223 ? 16.172 -12.688 -21.953 1 97.44 223 ILE B N 1
ATOM 4178 C CA . ILE B 1 223 ? 16.688 -13.945 -21.422 1 97.44 223 ILE B CA 1
ATOM 4179 C C . ILE B 1 223 ? 16.141 -15.109 -22.25 1 97.44 223 ILE B C 1
ATOM 4181 O O . ILE B 1 223 ? 16.891 -16.031 -22.609 1 97.44 223 ILE B O 1
ATOM 4185 N N . MET B 1 224 ? 14.891 -15.039 -22.594 1 97.44 224 MET B N 1
ATOM 4186 C CA . MET B 1 224 ? 14.266 -16.094 -23.391 1 97.44 224 MET B CA 1
ATOM 4187 C C . MET B 1 224 ? 14.898 -16.188 -24.766 1 97.44 224 MET B C 1
ATOM 4189 O O . MET B 1 224 ? 15.109 -17.297 -25.281 1 97.44 224 MET B O 1
ATOM 4193 N N . LYS B 1 225 ? 15.211 -15.055 -25.312 1 96.25 225 LYS B N 1
ATOM 4194 C CA . LYS B 1 225 ? 15.812 -15.008 -26.641 1 96.25 225 LYS B CA 1
ATOM 4195 C C . LYS B 1 225 ? 17.203 -15.641 -26.625 1 96.25 225 LYS B C 1
ATOM 4197 O O . LYS B 1 225 ? 17.609 -16.266 -27.609 1 96.25 225 LYS B O 1
ATOM 4202 N N . GLU B 1 226 ? 17.859 -15.531 -25.516 1 94.62 226 GLU B N 1
ATOM 4203 C CA . GLU B 1 226 ? 19.25 -16 -25.422 1 94.62 226 GLU B CA 1
ATOM 4204 C C . GLU B 1 226 ? 19.312 -17.406 -24.844 1 94.62 226 GLU B C 1
ATOM 4206 O O . GLU B 1 226 ? 20.391 -18.016 -24.797 1 94.62 226 GLU B O 1
ATOM 4211 N N . TRP B 1 227 ? 18.25 -17.938 -24.438 1 94.88 227 TRP B N 1
ATOM 4212 C CA . TRP B 1 227 ? 18.219 -19.219 -23.719 1 94.88 227 TRP B CA 1
ATOM 4213 C C . TRP B 1 227 ? 18.719 -20.344 -24.625 1 94.88 227 TRP B C 1
ATOM 4215 O O . TRP B 1 227 ? 18.297 -20.469 -25.766 1 94.88 227 TRP B O 1
ATOM 4225 N N . THR B 1 228 ? 19.5 -21.188 -24.141 1 93.5 228 THR B N 1
ATOM 4226 C CA . THR B 1 228 ? 20.156 -22.234 -24.922 1 93.5 228 THR B CA 1
ATOM 4227 C C . THR B 1 228 ? 19.625 -23.609 -24.547 1 93.5 228 THR B C 1
ATOM 4229 O O . THR B 1 228 ? 20.109 -24.625 -25.062 1 93.5 228 THR B O 1
ATOM 4232 N N . GLY B 1 229 ? 18.719 -23.703 -23.656 1 94.81 229 GLY B N 1
ATOM 4233 C CA . GLY B 1 229 ? 18.203 -25 -23.203 1 94.81 229 GLY B CA 1
ATOM 4234 C C . GLY B 1 229 ? 18.734 -25.406 -21.844 1 94.81 229 GLY B C 1
ATOM 4235 O O . GLY B 1 229 ? 18.203 -26.328 -21.219 1 94.81 229 GLY B O 1
ATOM 4236 N N . GLU B 1 230 ? 19.75 -24.719 -21.391 1 95.56 230 GLU B N 1
ATOM 4237 C CA . GLU B 1 230 ? 20.344 -24.984 -20.094 1 95.56 230 GLU B CA 1
ATOM 4238 C C . GLU B 1 230 ? 19.734 -24.094 -19.016 1 95.56 230 GLU B C 1
ATOM 4240 O O . GLU B 1 230 ? 19.312 -22.969 -19.312 1 95.56 230 GLU B O 1
ATOM 4245 N N . PRO B 1 231 ? 19.812 -24.516 -17.812 1 95.62 231 PRO B N 1
ATOM 4246 C CA . PRO B 1 231 ? 19.266 -23.688 -16.719 1 95.62 231 PRO B CA 1
ATOM 4247 C C . PRO B 1 231 ? 20.016 -22.375 -16.531 1 95.62 231 PRO B C 1
ATOM 4249 O O . PRO B 1 231 ? 21.219 -22.297 -16.797 1 95.62 231 PRO B O 1
ATOM 4252 N N . VAL B 1 232 ? 19.25 -21.359 -16.094 1 96.75 232 VAL B N 1
ATOM 4253 C CA . VAL B 1 232 ? 19.859 -20.062 -15.789 1 96.75 232 VAL B CA 1
ATOM 4254 C C . VAL B 1 232 ? 19.406 -19.594 -14.406 1 96.75 232 VAL B C 1
ATOM 4256 O O . VAL B 1 232 ? 18.328 -19.984 -13.938 1 96.75 232 VAL B O 1
ATOM 4259 N N . ASN B 1 233 ? 20.297 -18.797 -13.789 1 96.81 233 ASN B N 1
ATOM 4260 C CA . ASN B 1 233 ? 19.953 -18.094 -12.555 1 96.81 233 ASN B CA 1
ATOM 4261 C C . ASN B 1 233 ? 19.562 -16.641 -12.828 1 96.81 233 ASN B C 1
ATOM 4263 O O . ASN B 1 233 ? 20.203 -15.969 -13.648 1 96.81 233 ASN B O 1
ATOM 4267 N N . VAL B 1 234 ? 18.516 -16.219 -12.211 1 98.25 234 VAL B N 1
ATOM 4268 C CA . VAL B 1 234 ? 18.078 -14.828 -12.359 1 98.25 234 VAL B CA 1
ATOM 4269 C C . VAL B 1 234 ? 17.844 -14.203 -10.984 1 98.25 234 VAL B C 1
ATOM 4271 O O . VAL B 1 234 ? 17.047 -14.703 -10.203 1 98.25 234 VAL B O 1
ATOM 4274 N N . PHE B 1 235 ? 18.578 -13.156 -10.703 1 98.44 235 PHE B N 1
ATOM 4275 C CA . PHE B 1 235 ? 18.359 -12.336 -9.523 1 98.44 235 PHE B CA 1
ATOM 4276 C C . PHE B 1 235 ? 17.797 -10.969 -9.898 1 98.44 235 PHE B C 1
ATOM 4278 O O . PHE B 1 235 ? 18.547 -10.055 -10.242 1 98.44 235 PHE B O 1
ATOM 4285 N N . ALA B 1 236 ? 16.422 -10.93 -9.797 1 98.31 236 ALA B N 1
ATOM 4286 C CA . ALA B 1 236 ? 15.812 -9.609 -9.891 1 98.31 236 ALA B CA 1
ATOM 4287 C C . ALA B 1 236 ? 15.938 -8.852 -8.57 1 98.31 236 ALA B C 1
ATOM 4289 O O . ALA B 1 236 ? 15.602 -9.383 -7.508 1 98.31 236 ALA B O 1
ATOM 4290 N N . LEU B 1 237 ? 16.359 -7.691 -8.625 1 97.69 237 LEU B N 1
ATOM 4291 C CA . LEU B 1 237 ? 16.703 -6.973 -7.398 1 97.69 237 LEU B CA 1
ATOM 4292 C C . LEU B 1 237 ? 15.445 -6.387 -6.754 1 97.69 237 LEU B C 1
ATOM 4294 O O . LEU B 1 237 ? 15.539 -5.52 -5.887 1 97.69 237 LEU B O 1
ATOM 4298 N N . SER B 1 238 ? 14.297 -6.805 -7.191 1 95.62 238 SER B N 1
ATOM 4299 C CA . SER B 1 238 ? 13.016 -6.52 -6.551 1 95.62 238 SER B CA 1
ATOM 4300 C C . SER B 1 238 ? 11.992 -7.613 -6.852 1 95.62 238 SER B C 1
ATOM 4302 O O . SER B 1 238 ? 12.008 -8.203 -7.934 1 95.62 238 SER B O 1
ATOM 4304 N N . ASP B 1 239 ? 11.109 -7.797 -5.938 1 95.44 239 ASP B N 1
ATOM 4305 C CA . ASP B 1 239 ? 10.055 -8.789 -6.129 1 95.44 239 ASP B CA 1
ATOM 4306 C C . ASP B 1 239 ? 9.133 -8.391 -7.285 1 95.44 239 ASP B C 1
ATOM 4308 O O . ASP B 1 239 ? 8.656 -9.258 -8.023 1 95.44 239 ASP B O 1
ATOM 4312 N N . SER B 1 240 ? 8.852 -7.129 -7.422 1 92.81 240 SER B N 1
ATOM 4313 C CA . SER B 1 240 ? 7.996 -6.676 -8.516 1 92.81 240 SER B CA 1
ATOM 4314 C C . SER B 1 240 ? 8.57 -7.074 -9.867 1 92.81 240 SER B C 1
ATOM 4316 O O . SER B 1 240 ? 7.855 -7.617 -10.711 1 92.81 240 SER B O 1
ATOM 4318 N N . THR B 1 241 ? 9.82 -6.832 -10.023 1 95.5 241 THR B N 1
ATOM 4319 C CA . THR B 1 241 ? 10.508 -7.215 -11.258 1 95.5 241 THR B CA 1
ATOM 4320 C C . THR B 1 241 ? 10.477 -8.727 -11.445 1 95.5 241 THR B C 1
ATOM 4322 O O . THR B 1 241 ? 10.164 -9.219 -12.539 1 95.5 241 THR B O 1
ATOM 4325 N N . ALA B 1 242 ? 10.711 -9.438 -10.398 1 97.62 242 ALA B N 1
ATOM 4326 C CA . ALA B 1 242 ? 10.766 -10.898 -10.445 1 97.62 242 ALA B CA 1
ATOM 4327 C C . ALA B 1 242 ? 9.406 -11.484 -10.82 1 97.62 242 ALA B C 1
ATOM 4329 O O . ALA B 1 242 ? 9.32 -12.414 -11.625 1 97.62 242 ALA B O 1
ATOM 4330 N N . VAL B 1 243 ? 8.398 -10.93 -10.234 1 95.44 243 VAL B N 1
ATOM 4331 C CA . VAL B 1 243 ? 7.051 -11.438 -10.484 1 95.44 243 VAL B CA 1
ATOM 4332 C C . VAL B 1 243 ? 6.664 -11.172 -11.938 1 95.44 243 VAL B C 1
ATOM 4334 O O . VAL B 1 243 ? 6.055 -12.023 -12.594 1 95.44 243 VAL B O 1
ATOM 4337 N N . GLY B 1 244 ? 7 -10 -12.43 1 94.44 244 GLY B N 1
ATOM 4338 C CA . GLY B 1 244 ? 6.793 -9.734 -13.844 1 94.44 244 GLY B CA 1
ATOM 4339 C C . GLY B 1 244 ? 7.496 -10.734 -14.742 1 94.44 244 GLY B C 1
ATOM 4340 O O . GLY B 1 244 ? 6.91 -11.219 -15.711 1 94.44 244 GLY B O 1
ATOM 4341 N N . MET B 1 245 ? 8.656 -11.047 -14.406 1 97.5 245 MET B N 1
ATOM 4342 C CA . MET B 1 245 ? 9.422 -12.039 -15.156 1 97.5 245 MET B CA 1
ATOM 4343 C C . MET B 1 245 ? 8.766 -13.414 -15.078 1 97.5 245 MET B C 1
ATOM 4345 O O . MET B 1 245 ? 8.633 -14.102 -16.094 1 97.5 245 MET B O 1
ATOM 4349 N N . GLN B 1 246 ? 8.43 -13.758 -13.875 1 96.69 246 GLN B N 1
ATOM 4350 C CA . GLN B 1 246 ? 7.824 -15.062 -13.633 1 96.69 246 GLN B CA 1
ATOM 4351 C C . GLN B 1 246 ? 6.598 -15.273 -14.516 1 96.69 246 GLN B C 1
ATOM 4353 O O . GLN B 1 246 ? 6.438 -16.328 -15.125 1 96.69 246 GLN B O 1
ATOM 4358 N N . GLN B 1 247 ? 5.805 -14.305 -14.555 1 92.94 247 GLN B N 1
ATOM 4359 C CA . GLN B 1 247 ? 4.598 -14.391 -15.375 1 92.94 247 GLN B CA 1
ATOM 4360 C C . GLN B 1 247 ? 4.938 -14.641 -16.844 1 92.94 247 GLN B C 1
ATOM 4362 O O . GLN B 1 247 ? 4.371 -15.539 -17.469 1 92.94 247 GLN B O 1
ATOM 4367 N N . LEU B 1 248 ? 5.82 -13.875 -17.359 1 95.31 248 LEU B N 1
ATOM 4368 C CA . LEU B 1 248 ? 6.172 -13.992 -18.766 1 95.31 248 LEU B CA 1
ATOM 4369 C C . LEU B 1 248 ? 6.844 -15.336 -19.047 1 95.31 248 LEU B C 1
ATOM 4371 O O . LEU B 1 248 ? 6.543 -15.992 -20.047 1 95.31 248 LEU B O 1
ATOM 4375 N N . PHE B 1 249 ? 7.75 -15.781 -18.203 1 97.06 249 PHE B N 1
ATOM 4376 C CA . PHE B 1 249 ? 8.406 -17.078 -18.344 1 97.06 249 PHE B CA 1
ATOM 4377 C C . PHE B 1 249 ? 7.375 -18.203 -18.422 1 97.06 249 PHE B C 1
ATOM 4379 O O . PHE B 1 249 ? 7.445 -19.062 -19.312 1 97.06 249 PHE B O 1
ATOM 4386 N N . GLN B 1 250 ? 6.48 -18.141 -17.547 1 94.19 250 GLN B N 1
ATOM 4387 C CA . GLN B 1 250 ? 5.484 -19.203 -17.469 1 94.19 250 GLN B CA 1
ATOM 4388 C C . GLN B 1 250 ? 4.543 -19.172 -18.672 1 94.19 250 GLN B C 1
ATOM 4390 O O . GLN B 1 250 ? 4.141 -20.219 -19.172 1 94.19 250 GLN B O 1
ATOM 4395 N N . GLU B 1 251 ? 4.215 -18.016 -19.094 1 92.75 251 GLU B N 1
ATOM 4396 C CA . GLU B 1 251 ? 3.398 -17.875 -20.297 1 92.75 251 GLU B CA 1
ATOM 4397 C C . GLU B 1 251 ? 4.07 -18.531 -21.5 1 92.75 251 GLU B C 1
ATOM 4399 O O . GLU B 1 251 ? 3.396 -18.938 -22.438 1 92.75 251 GLU B O 1
ATOM 4404 N N . HIS B 1 252 ? 5.344 -18.641 -21.469 1 96 252 HIS B N 1
ATOM 4405 C CA . HIS B 1 252 ? 6.094 -19.188 -22.594 1 96 252 HIS B CA 1
ATOM 4406 C C . HIS B 1 252 ? 6.586 -20.594 -22.297 1 96 252 HIS B C 1
ATOM 4408 O O . HIS B 1 252 ? 7.457 -21.109 -23 1 96 252 HIS B O 1
ATOM 4414 N N . GLY B 1 253 ? 6.117 -21.109 -21.203 1 95.62 253 GLY B N 1
ATOM 4415 C CA . GLY B 1 253 ? 6.289 -22.547 -20.969 1 95.62 253 GLY B CA 1
ATOM 4416 C C . GLY B 1 253 ? 7.523 -22.859 -20.141 1 95.62 253 GLY B C 1
ATOM 4417 O O . GLY B 1 253 ? 7.863 -24.031 -19.953 1 95.62 253 GLY B O 1
ATOM 4418 N N . PHE B 1 254 ? 8.242 -21.875 -19.641 1 96.94 254 PHE B N 1
ATOM 4419 C CA . PHE B 1 254 ? 9.406 -22.125 -18.812 1 96.94 254 PHE B CA 1
ATOM 4420 C C . PHE B 1 254 ? 8.984 -22.609 -17.422 1 96.94 254 PHE B C 1
ATOM 4422 O O . PHE B 1 254 ? 7.992 -22.141 -16.875 1 96.94 254 PHE B O 1
ATOM 4429 N N . VAL B 1 255 ? 9.812 -23.469 -16.906 1 96 255 VAL B N 1
ATOM 4430 C CA . VAL B 1 255 ? 9.547 -23.969 -15.57 1 96 255 VAL B CA 1
ATOM 4431 C C . VAL B 1 255 ? 10.414 -23.234 -14.555 1 96 255 VAL B C 1
ATOM 4433 O O . VAL B 1 255 ? 11.633 -23.438 -14.516 1 96 255 VAL B O 1
ATOM 4436 N N . ILE B 1 256 ? 9.773 -22.484 -13.742 1 97.06 256 ILE B N 1
ATOM 4437 C CA . ILE B 1 256 ? 10.469 -21.766 -12.688 1 97.06 256 ILE B CA 1
ATOM 4438 C C . ILE B 1 256 ? 10.898 -22.734 -11.586 1 97.06 256 ILE B C 1
ATOM 4440 O O . ILE B 1 256 ? 10.109 -23.594 -11.164 1 97.06 256 ILE B O 1
ATOM 4444 N N . GLY B 1 257 ? 12.055 -22.547 -11.07 1 96.56 257 GLY B N 1
ATOM 4445 C CA . GLY B 1 257 ? 12.609 -23.453 -10.07 1 96.56 257 GLY B CA 1
ATOM 4446 C C . GLY B 1 257 ? 13.469 -24.547 -10.664 1 96.56 257 GLY B C 1
ATOM 4447 O O . GLY B 1 257 ? 14.227 -25.203 -9.953 1 96.56 257 GLY B O 1
ATOM 4448 N N . GLU B 1 258 ? 13.391 -24.719 -12.016 1 95.56 258 GLU B N 1
ATOM 4449 C CA . GLU B 1 258 ? 14.164 -25.75 -12.719 1 95.56 258 GLU B CA 1
ATOM 4450 C C . GLU B 1 258 ? 14.969 -25.141 -13.859 1 95.56 258 GLU B C 1
ATOM 4452 O O . GLU B 1 258 ? 16.172 -24.891 -13.719 1 95.56 258 GLU B O 1
ATOM 4457 N N . GLN B 1 259 ? 14.273 -24.734 -14.922 1 96.38 259 GLN B N 1
ATOM 4458 C CA . GLN B 1 259 ? 14.945 -24.109 -16.062 1 96.38 259 GLN B CA 1
ATOM 4459 C C . GLN B 1 259 ? 15.43 -22.703 -15.719 1 96.38 259 GLN B C 1
ATOM 4461 O O . GLN B 1 259 ? 16.453 -22.266 -16.219 1 96.38 259 GLN B O 1
ATOM 4466 N N . ILE B 1 260 ? 14.609 -22.078 -14.906 1 97.31 260 ILE B N 1
ATOM 4467 C CA . ILE B 1 260 ? 14.922 -20.734 -14.422 1 97.31 260 ILE B CA 1
ATOM 4468 C C . ILE B 1 260 ? 14.867 -20.719 -12.898 1 97.31 260 ILE B C 1
ATOM 4470 O O . ILE B 1 260 ? 13.805 -20.922 -12.305 1 97.31 260 ILE B O 1
ATOM 4474 N N . LYS B 1 261 ? 15.938 -20.531 -12.281 1 97.75 261 LYS B N 1
ATOM 4475 C CA . LYS B 1 261 ? 15.945 -20.219 -10.859 1 97.75 261 LYS B CA 1
ATOM 4476 C C . LYS B 1 261 ? 15.82 -18.703 -10.641 1 97.75 261 LYS B C 1
ATOM 4478 O O . LYS B 1 261 ? 16.75 -17.953 -10.914 1 97.75 261 LYS B O 1
ATOM 4483 N N . LEU B 1 262 ? 14.68 -18.297 -10.133 1 98.44 262 LEU B N 1
ATOM 4484 C CA . LEU B 1 262 ? 14.305 -16.891 -10.07 1 98.44 262 LEU B CA 1
ATOM 4485 C C . LEU B 1 262 ? 14.234 -16.406 -8.625 1 98.44 262 LEU B C 1
ATOM 4487 O O . LEU B 1 262 ? 13.602 -17.062 -7.785 1 98.44 262 LEU B O 1
ATOM 4491 N N . ALA B 1 263 ? 14.883 -15.344 -8.391 1 98.5 263 ALA B N 1
ATOM 4492 C CA . ALA B 1 263 ? 14.867 -14.75 -7.059 1 98.5 263 ALA B CA 1
ATOM 4493 C C . ALA B 1 263 ? 14.555 -13.258 -7.125 1 98.5 263 ALA B C 1
ATOM 4495 O O . ALA B 1 263 ? 14.82 -12.602 -8.141 1 98.5 263 ALA B O 1
ATOM 4496 N N . GLY B 1 264 ? 13.984 -12.781 -6.047 1 98.19 264 GLY B N 1
ATOM 4497 C CA . GLY B 1 264 ? 13.703 -11.359 -5.91 1 98.19 264 GLY B CA 1
ATOM 4498 C C . GLY B 1 264 ? 14.312 -10.75 -4.664 1 98.19 264 GLY B C 1
ATOM 4499 O O . GLY B 1 264 ? 15.367 -11.188 -4.199 1 98.19 264 GLY B O 1
ATOM 4500 N N . PHE B 1 265 ? 13.758 -9.648 -4.207 1 97.62 265 PHE B N 1
ATOM 4501 C CA . PHE B 1 265 ? 14.156 -8.867 -3.041 1 97.62 265 PHE B CA 1
ATOM 4502 C C . PHE B 1 265 ? 12.992 -8.039 -2.52 1 97.62 265 PHE B C 1
ATOM 4504 O O . PHE B 1 265 ? 12.359 -7.293 -3.277 1 97.62 265 PHE B O 1
ATOM 4511 N N . ASP B 1 266 ? 12.734 -8.156 -1.134 1 95.19 266 ASP B N 1
ATOM 4512 C CA . ASP B 1 266 ? 11.727 -7.316 -0.486 1 95.19 266 ASP B CA 1
ATOM 4513 C C . ASP B 1 266 ? 10.82 -8.148 0.421 1 95.19 266 ASP B C 1
ATOM 4515 O O . ASP B 1 266 ? 10.289 -7.637 1.405 1 95.19 266 ASP B O 1
ATOM 4519 N N . ASN B 1 267 ? 10.555 -9.383 -0.023 1 95.44 267 ASN B N 1
ATOM 4520 C CA . ASN B 1 267 ? 9.562 -10.25 0.605 1 95.44 267 ASN B CA 1
ATOM 4521 C C . ASN B 1 267 ? 8.172 -9.625 0.576 1 95.44 267 ASN B C 1
ATOM 4523 O O . ASN B 1 267 ? 7.516 -9.508 1.613 1 95.44 267 ASN B O 1
ATOM 4527 N N . SER B 1 268 ? 7.863 -9.211 -0.614 1 91 268 SER B N 1
ATOM 4528 C CA . SER B 1 268 ? 6.543 -8.625 -0.812 1 91 268 SER B CA 1
ATOM 4529 C C . SER B 1 268 ? 5.449 -9.68 -0.668 1 91 268 SER B C 1
ATOM 4531 O O . SER B 1 268 ? 5.727 -10.883 -0.684 1 91 268 SER B O 1
ATOM 4533 N N . LEU B 1 269 ? 4.25 -9.195 -0.516 1 87.62 269 LEU B N 1
ATOM 4534 C CA . LEU B 1 269 ? 3.111 -10.102 -0.414 1 87.62 269 LEU B CA 1
ATOM 4535 C C . LEU B 1 269 ? 3.029 -11.008 -1.635 1 87.62 269 LEU B C 1
ATOM 4537 O O . LEU B 1 269 ? 2.727 -12.203 -1.509 1 87.62 269 LEU B O 1
ATOM 4541 N N . LEU B 1 270 ? 3.297 -10.516 -2.793 1 90.62 270 LEU B N 1
ATOM 4542 C CA . LEU B 1 270 ? 3.246 -11.273 -4.039 1 90.62 270 LEU B CA 1
ATOM 4543 C C . LEU B 1 270 ? 4.199 -12.469 -3.99 1 90.62 270 LEU B C 1
ATOM 4545 O O . LEU B 1 270 ? 3.883 -13.539 -4.504 1 90.62 270 LEU B O 1
ATOM 4549 N N . SER B 1 271 ? 5.289 -12.25 -3.383 1 94.56 271 SER B N 1
ATOM 4550 C CA . SER B 1 271 ? 6.32 -13.281 -3.391 1 94.56 271 SER B CA 1
ATOM 4551 C C . SER B 1 271 ? 5.832 -14.562 -2.719 1 94.56 271 SER B C 1
ATOM 4553 O O . SER B 1 271 ? 6.305 -15.656 -3.037 1 94.56 271 SER B O 1
ATOM 4555 N N . GLN B 1 272 ? 4.863 -14.422 -1.856 1 92.31 272 GLN B N 1
ATOM 4556 C CA . GLN B 1 272 ? 4.355 -15.562 -1.09 1 92.31 272 GLN B CA 1
ATOM 4557 C C . GLN B 1 272 ? 3.256 -16.297 -1.853 1 92.31 272 GLN B C 1
ATOM 4559 O O . GLN B 1 272 ? 3.057 -17.5 -1.663 1 92.31 272 GLN B O 1
ATOM 4564 N N . TYR B 1 273 ? 2.648 -15.594 -2.812 1 91.38 273 TYR B N 1
ATOM 4565 C CA . TYR B 1 273 ? 1.392 -16.156 -3.291 1 91.38 273 TYR B CA 1
ATOM 4566 C C . TYR B 1 273 ? 1.477 -16.5 -4.773 1 91.38 273 TYR B C 1
ATOM 4568 O O . TYR B 1 273 ? 0.583 -17.156 -5.32 1 91.38 273 TYR B O 1
ATOM 4576 N N . VAL B 1 274 ? 2.527 -16.109 -5.426 1 93.31 274 VAL B N 1
ATOM 4577 C CA . VAL B 1 274 ? 2.744 -16.562 -6.793 1 93.31 274 VAL B CA 1
ATOM 4578 C C . VAL B 1 274 ? 3.145 -18.047 -6.797 1 93.31 274 VAL B C 1
ATOM 4580 O O . VAL B 1 274 ? 3.475 -18.609 -5.75 1 93.31 274 VAL B O 1
ATOM 4583 N N . THR B 1 275 ? 2.979 -18.672 -8.008 1 90.31 275 THR B N 1
ATOM 4584 C CA . THR B 1 275 ? 3.316 -20.094 -8.133 1 90.31 275 THR B CA 1
ATOM 4585 C C . THR B 1 275 ? 4.406 -20.297 -9.18 1 90.31 275 THR B C 1
ATOM 4587 O O . THR B 1 275 ? 4.191 -20.031 -10.367 1 90.31 275 THR B O 1
ATOM 4590 N N . PRO B 1 276 ? 5.535 -20.859 -8.797 1 93.62 276 PRO B N 1
ATOM 4591 C CA . PRO B 1 276 ? 5.914 -21.141 -7.41 1 93.62 276 PRO B CA 1
ATOM 4592 C C . PRO B 1 276 ? 6.191 -19.875 -6.602 1 93.62 276 PRO B C 1
ATOM 4594 O O . PRO B 1 276 ? 6.469 -18.828 -7.172 1 93.62 276 PRO B O 1
ATOM 4597 N N . PRO B 1 277 ? 6.09 -20 -5.23 1 95.56 277 PRO B N 1
ATOM 4598 C CA . PRO B 1 277 ? 6.477 -18.859 -4.406 1 95.56 277 PRO B CA 1
ATOM 4599 C C . PRO B 1 277 ? 7.918 -18.406 -4.652 1 95.56 277 PRO B C 1
ATOM 4601 O O . PRO B 1 277 ? 8.789 -19.25 -4.902 1 95.56 277 PRO B O 1
ATOM 4604 N N . LEU B 1 278 ? 8.133 -17.188 -4.492 1 97.5 278 LEU B N 1
ATOM 4605 C CA . LEU B 1 278 ? 9.359 -16.547 -4.961 1 97.5 278 LEU B CA 1
ATOM 4606 C C . LEU B 1 278 ? 10.406 -16.5 -3.852 1 97.5 278 LEU B C 1
ATOM 4608 O O . LEU B 1 278 ? 10.141 -15.977 -2.768 1 97.5 278 LEU B O 1
ATOM 4612 N N . THR B 1 279 ? 11.602 -17.141 -4.082 1 98.31 279 THR B N 1
ATOM 4613 C CA . THR B 1 279 ? 12.75 -16.875 -3.23 1 98.31 279 THR B CA 1
ATOM 4614 C C . THR B 1 279 ? 13.086 -15.383 -3.215 1 98.31 279 THR B C 1
ATOM 4616 O O . THR B 1 279 ? 13.148 -14.75 -4.27 1 98.31 279 THR B O 1
ATOM 4619 N N . THR B 1 280 ? 13.281 -14.836 -1.989 1 98.12 280 THR B N 1
ATOM 4620 C CA . THR B 1 280 ? 13.461 -13.391 -1.878 1 98.12 280 THR B CA 1
ATOM 4621 C C . THR B 1 280 ? 14.25 -13.039 -0.622 1 98.12 280 THR B C 1
ATOM 4623 O O . THR B 1 280 ? 14.805 -13.922 0.039 1 98.12 280 THR B O 1
ATOM 4626 N N . VAL B 1 281 ? 14.523 -11.781 -0.428 1 98.25 281 VAL B N 1
ATOM 4627 C CA . VAL B 1 281 ? 15.188 -11.266 0.767 1 98.25 281 VAL B CA 1
ATOM 4628 C C . VAL B 1 281 ? 14.195 -10.477 1.612 1 98.25 281 VAL B C 1
ATOM 4630 O O . VAL B 1 281 ? 13.469 -9.625 1.094 1 98.25 281 VAL B O 1
ATOM 4633 N N . ASP B 1 282 ? 14.188 -10.75 2.879 1 97.38 282 ASP B N 1
ATOM 4634 C CA . ASP B 1 282 ? 13.242 -10.117 3.787 1 97.38 282 ASP B CA 1
ATOM 4635 C C . ASP B 1 282 ? 13.914 -9.008 4.594 1 97.38 282 ASP B C 1
ATOM 4637 O O . ASP B 1 282 ? 15.055 -9.156 5.031 1 97.38 282 ASP B O 1
ATOM 4641 N N . TYR B 1 283 ? 13.312 -7.824 4.898 1 94.81 283 TYR B N 1
ATOM 4642 C CA . TYR B 1 283 ? 13.703 -6.805 5.863 1 94.81 283 TYR B CA 1
ATOM 4643 C C . TYR B 1 283 ? 12.484 -6.172 6.512 1 94.81 283 TYR B C 1
ATOM 4645 O O . TYR B 1 283 ? 12.609 -5.344 7.418 1 94.81 283 TYR B O 1
ATOM 4653 N N . SER B 1 284 ? 11.32 -6.418 6.328 1 90.38 284 SER B N 1
ATOM 4654 C CA . SER B 1 284 ? 10.047 -5.832 6.758 1 90.38 284 SER B CA 1
ATOM 4655 C C . SER B 1 284 ? 9.992 -4.344 6.438 1 90.38 284 SER B C 1
ATOM 4657 O O . SER B 1 284 ? 10.578 -3.525 7.148 1 90.38 284 SER B O 1
ATOM 4659 N N . THR B 1 285 ? 9.359 -3.967 5.582 1 92.25 285 THR B N 1
ATOM 4660 C CA . THR B 1 285 ? 9.188 -2.578 5.168 1 92.25 285 THR B CA 1
ATOM 4661 C C . THR B 1 285 ? 8.516 -1.767 6.27 1 92.25 285 THR B C 1
ATOM 4663 O O . THR B 1 285 ? 8.867 -0.609 6.5 1 92.25 285 THR B O 1
ATOM 4666 N N . ARG B 1 286 ? 7.578 -2.35 6.961 1 91.75 286 ARG B N 1
ATOM 4667 C CA . ARG B 1 286 ? 6.902 -1.689 8.07 1 91.75 286 ARG B CA 1
ATOM 4668 C C . ARG B 1 286 ? 7.883 -1.377 9.203 1 91.75 286 ARG B C 1
ATOM 4670 O O . ARG B 1 286 ? 7.867 -0.278 9.758 1 91.75 286 ARG B O 1
ATOM 4677 N N . SER B 1 287 ? 8.703 -2.311 9.484 1 94.5 287 SER B N 1
ATOM 4678 C CA . SER B 1 287 ? 9.703 -2.104 10.523 1 94.5 287 SER B CA 1
ATOM 4679 C C . SER B 1 287 ? 10.68 -0.996 10.141 1 94.5 287 SER B C 1
ATOM 4681 O O . SER B 1 287 ? 11.164 -0.261 11 1 94.5 287 SER B O 1
ATOM 4683 N N . TRP B 1 288 ? 11.016 -0.961 8.898 1 96.94 288 TRP B N 1
ATOM 4684 C CA . TRP B 1 288 ? 11.844 0.127 8.398 1 96.94 288 TRP B CA 1
ATOM 4685 C C . TRP B 1 288 ? 11.219 1.481 8.703 1 96.94 288 TRP B C 1
ATOM 4687 O O . TRP B 1 288 ? 11.891 2.383 9.211 1 96.94 288 TRP B O 1
ATOM 4697 N N . GLY B 1 289 ? 9.922 1.616 8.484 1 96.31 289 GLY B N 1
ATOM 4698 C CA . GLY B 1 289 ? 9.188 2.824 8.828 1 96.31 289 GLY B CA 1
ATOM 4699 C C . GLY B 1 289 ? 9.156 3.107 10.312 1 96.31 289 GLY B C 1
ATOM 4700 O O . GLY B 1 289 ? 9.344 4.25 10.742 1 96.31 289 GLY B O 1
ATOM 4701 N N . ASN B 1 290 ? 8.883 2.062 11.078 1 96.94 290 ASN B N 1
ATOM 4702 C CA . ASN B 1 290 ? 8.898 2.203 12.531 1 96.94 290 ASN B CA 1
ATOM 4703 C C . ASN B 1 290 ? 10.234 2.75 13.023 1 96.94 290 ASN B C 1
ATOM 4705 O O . ASN B 1 290 ? 10.266 3.686 13.828 1 96.94 290 ASN B O 1
ATOM 4709 N N . GLU B 1 291 ? 11.289 2.154 12.516 1 98 291 GLU B N 1
ATOM 4710 C CA . GLU B 1 291 ? 12.625 2.553 12.945 1 98 291 GLU B CA 1
ATOM 4711 C C . GLU B 1 291 ? 12.93 3.994 12.539 1 98 291 GLU B C 1
ATOM 4713 O O . GLU B 1 291 ? 13.508 4.754 13.32 1 98 291 GLU B O 1
ATOM 4718 N N . ALA B 1 292 ? 12.578 4.34 11.328 1 98.25 292 ALA B N 1
ATOM 4719 C CA . ALA B 1 292 ? 12.781 5.707 10.859 1 98.25 292 ALA B CA 1
ATOM 4720 C C . ALA B 1 292 ? 12.109 6.719 11.789 1 98.25 292 ALA B C 1
ATOM 4722 O O . ALA B 1 292 ? 12.727 7.715 12.18 1 98.25 292 ALA B O 1
ATOM 4723 N N . ALA B 1 293 ? 10.875 6.469 12.148 1 97.5 293 ALA B N 1
ATOM 4724 C CA . ALA B 1 293 ? 10.125 7.359 13.039 1 97.5 293 ALA B CA 1
ATOM 4725 C C . ALA B 1 293 ? 10.742 7.383 14.43 1 97.5 293 ALA B C 1
ATOM 4727 O O . ALA B 1 293 ? 10.844 8.445 15.055 1 97.5 293 ALA B O 1
ATOM 4728 N N . THR B 1 294 ? 11.141 6.23 14.93 1 97.75 294 THR B N 1
ATOM 4729 C CA . THR B 1 294 ? 11.766 6.137 16.234 1 97.75 294 THR B CA 1
ATOM 4730 C C . THR B 1 294 ? 13.023 7.004 16.297 1 97.75 294 THR B C 1
ATOM 4732 O O . THR B 1 294 ? 13.203 7.785 17.234 1 97.75 294 THR B O 1
ATOM 4735 N N . VAL B 1 295 ? 13.836 6.887 15.32 1 98.06 295 VAL B N 1
ATOM 4736 C CA . VAL B 1 295 ? 15.078 7.641 15.266 1 98.06 295 VAL B CA 1
ATOM 4737 C C . VAL B 1 295 ? 14.781 9.133 15.164 1 98.06 295 VAL B C 1
ATOM 4739 O O . VAL B 1 295 ? 15.422 9.953 15.828 1 98.06 295 VAL B O 1
ATOM 4742 N N . LEU B 1 296 ? 13.805 9.484 14.336 1 97.94 296 LEU B N 1
ATOM 4743 C CA . LEU B 1 296 ? 13.445 10.891 14.203 1 97.94 296 LEU B CA 1
ATOM 4744 C C . LEU B 1 296 ? 12.961 11.461 15.531 1 97.94 296 LEU B C 1
ATOM 4746 O O . LEU B 1 296 ? 13.336 12.578 15.898 1 97.94 296 LEU B O 1
ATOM 4750 N N . MET B 1 297 ? 12.141 10.719 16.234 1 95.81 297 MET B N 1
ATOM 4751 C CA . MET B 1 297 ? 11.641 11.164 17.531 1 95.81 297 MET B CA 1
ATOM 4752 C C . MET B 1 297 ? 12.789 11.422 18.484 1 95.81 297 MET B C 1
ATOM 4754 O O . MET B 1 297 ? 12.797 12.43 19.203 1 95.81 297 MET B O 1
ATOM 4758 N N . ALA B 1 298 ? 13.711 10.508 18.469 1 95.69 298 ALA B N 1
ATOM 4759 C CA . ALA B 1 298 ? 14.883 10.68 19.328 1 95.69 298 ALA B CA 1
ATOM 4760 C C . ALA B 1 298 ? 15.664 11.93 18.953 1 95.69 298 ALA B C 1
ATOM 4762 O O . ALA B 1 298 ? 16.078 12.703 19.828 1 95.69 298 ALA B O 1
ATOM 4763 N N . LEU B 1 299 ? 15.82 12.133 17.688 1 94.62 299 LEU B N 1
ATOM 4764 C CA . LEU B 1 299 ? 16.562 13.281 17.188 1 94.62 299 LEU B CA 1
ATOM 4765 C C . LEU B 1 299 ? 15.867 14.586 17.578 1 94.62 299 LEU B C 1
ATOM 4767 O O . LEU B 1 299 ? 16.531 15.555 17.953 1 94.62 299 LEU B O 1
ATOM 4771 N N . MET B 1 300 ? 14.547 14.602 17.469 1 92.88 300 MET B N 1
ATOM 4772 C CA . MET B 1 300 ? 13.758 15.797 17.75 1 92.88 300 MET B CA 1
ATOM 4773 C C . MET B 1 300 ? 13.742 16.109 19.234 1 92.88 300 MET B C 1
ATOM 4775 O O . MET B 1 300 ? 13.5 17.25 19.641 1 92.88 300 MET B O 1
ATOM 4779 N N . THR B 1 301 ? 13.883 15.148 20.016 1 87.19 301 THR B N 1
ATOM 4780 C CA . THR B 1 301 ? 13.844 15.359 21.469 1 87.19 301 THR B CA 1
ATOM 4781 C C . THR B 1 301 ? 15.258 15.406 22.031 1 87.19 301 THR B C 1
ATOM 4783 O O . THR B 1 301 ? 15.445 15.273 23.25 1 87.19 301 THR B O 1
ATOM 4786 N N . GLN B 1 302 ? 16.219 15.422 21.266 1 82.94 302 GLN B N 1
ATOM 4787 C CA . GLN B 1 302 ? 17.641 15.555 21.609 1 82.94 302 GLN B CA 1
ATOM 4788 C C . GLN B 1 302 ? 18.125 14.352 22.406 1 82.94 302 GLN B C 1
ATOM 4790 O O . GLN B 1 302 ? 18.891 14.508 23.359 1 82.94 302 GLN B O 1
ATOM 4795 N N . LYS B 1 303 ? 17.516 13.289 22.203 1 85.56 303 LYS B N 1
ATOM 4796 C CA . LYS B 1 303 ? 18.031 12.023 22.719 1 85.56 303 LYS B CA 1
ATOM 4797 C C . LYS B 1 303 ? 19.047 11.414 21.766 1 85.56 303 LYS B C 1
ATOM 4799 O O . LYS B 1 303 ? 19.172 11.859 20.625 1 85.56 303 LYS B O 1
ATOM 4804 N N . GLU B 1 304 ? 19.797 10.586 22.344 1 87.12 304 GLU B N 1
ATOM 4805 C CA . GLU B 1 304 ? 20.781 9.914 21.5 1 87.12 304 GLU B CA 1
ATOM 4806 C C . GLU B 1 304 ? 20.109 9.18 20.344 1 87.12 304 GLU B C 1
ATOM 4808 O O . GLU B 1 304 ? 19.188 8.383 20.562 1 87.12 304 GLU B O 1
ATOM 4813 N N . ALA B 1 305 ? 20.391 9.617 19.141 1 90.38 305 ALA B N 1
ATOM 4814 C CA . ALA B 1 305 ? 19.922 9 17.906 1 90.38 305 ALA B CA 1
ATOM 4815 C C . ALA B 1 305 ? 21.094 8.523 17.047 1 90.38 305 ALA B C 1
ATOM 4817 O O . ALA B 1 305 ? 22.062 9.258 16.859 1 90.38 305 ALA B O 1
ATOM 4818 N N . HIS B 1 306 ? 21.047 7.293 16.641 1 91.5 306 HIS B N 1
ATOM 4819 C CA . HIS B 1 306 ? 22.141 6.727 15.852 1 91.5 306 HIS B CA 1
ATOM 4820 C C . HIS B 1 306 ? 21.656 6.328 14.453 1 91.5 306 HIS B C 1
ATOM 4822 O O . HIS B 1 306 ? 20.469 6.113 14.242 1 91.5 306 HIS B O 1
ATOM 4828 N N . HIS B 1 307 ? 22.625 6.367 13.586 1 94.69 307 HIS B N 1
ATOM 4829 C CA . HIS B 1 307 ? 22.375 5.707 12.312 1 94.69 307 HIS B CA 1
ATOM 4830 C C . HIS B 1 307 ? 22 4.238 12.523 1 94.69 307 HIS B C 1
ATOM 4832 O O . HIS B 1 307 ? 22.5 3.6 13.453 1 94.69 307 HIS B O 1
ATOM 4838 N N . SER B 1 308 ? 21.109 3.797 11.727 1 95.25 308 SER B N 1
ATOM 4839 C CA . SER B 1 308 ? 20.656 2.42 11.883 1 95.25 308 SER B CA 1
ATOM 4840 C C . SER B 1 308 ? 20.656 1.681 10.547 1 95.25 308 SER B C 1
ATOM 4842 O O . SER B 1 308 ? 20.531 2.301 9.492 1 95.25 308 SER B O 1
ATOM 4844 N N . LEU B 1 309 ? 20.891 0.409 10.672 1 96.12 309 LEU B N 1
ATOM 4845 C CA . LEU B 1 309 ? 20.812 -0.497 9.531 1 96.12 309 LEU B CA 1
ATOM 4846 C C . LEU B 1 309 ? 19.719 -1.543 9.734 1 96.12 309 LEU B C 1
ATOM 4848 O O . LEU B 1 309 ? 19.703 -2.23 10.758 1 96.12 309 LEU B O 1
ATOM 4852 N N . ILE B 1 310 ? 18.812 -1.614 8.773 1 97.56 310 ILE B N 1
ATOM 4853 C CA . ILE B 1 310 ? 17.75 -2.617 8.82 1 97.56 310 ILE B CA 1
ATOM 4854 C C . ILE B 1 310 ? 18.297 -3.961 8.336 1 97.56 310 ILE B C 1
ATOM 4856 O O . ILE B 1 310 ? 18.703 -4.09 7.18 1 97.56 310 ILE B O 1
ATOM 4860 N N . PRO B 1 311 ? 18.25 -4.945 9.156 1 97 311 PRO B N 1
ATOM 4861 C CA . PRO B 1 311 ? 18.797 -6.238 8.742 1 97 311 PRO B CA 1
ATOM 4862 C C . PRO B 1 311 ? 17.953 -6.93 7.676 1 97 311 PRO B C 1
ATOM 4864 O O . PRO B 1 311 ? 16.734 -6.715 7.609 1 97 311 PRO B O 1
ATOM 4867 N N . THR B 1 312 ? 18.641 -7.699 6.875 1 97.88 312 THR B N 1
ATOM 4868 C CA . THR B 1 312 ? 17.969 -8.453 5.82 1 97.88 312 THR B CA 1
ATOM 4869 C C . THR B 1 312 ? 18.234 -9.953 5.98 1 97.88 312 THR B C 1
ATOM 4871 O O . THR B 1 312 ? 19.266 -10.352 6.527 1 97.88 312 THR B O 1
ATOM 4874 N N . THR B 1 313 ? 17.266 -10.773 5.531 1 97.56 313 THR B N 1
ATOM 4875 C CA . THR B 1 313 ? 17.359 -12.219 5.656 1 97.56 313 THR B CA 1
ATOM 4876 C C . THR B 1 313 ? 16.906 -12.906 4.367 1 97.56 313 THR B C 1
ATOM 4878 O O . THR B 1 313 ? 15.891 -12.523 3.781 1 97.56 313 THR B O 1
ATOM 4881 N N . LEU B 1 314 ? 17.656 -13.914 4.004 1 98 314 LEU B N 1
ATOM 4882 C CA . LEU B 1 314 ? 17.312 -14.703 2.826 1 98 314 LEU B CA 1
ATOM 4883 C C . LEU B 1 314 ? 16.125 -15.625 3.115 1 98 314 LEU B C 1
ATOM 4885 O O . LEU B 1 314 ? 16.125 -16.344 4.121 1 98 314 LEU B O 1
ATOM 4889 N N . MET B 1 315 ? 15.133 -15.547 2.281 1 97.75 315 MET B N 1
ATOM 4890 C CA . MET B 1 315 ? 13.977 -16.438 2.338 1 97.75 315 MET B CA 1
ATOM 4891 C C . MET B 1 315 ? 13.953 -17.375 1.131 1 97.75 315 MET B C 1
ATOM 4893 O O . MET B 1 315 ? 13.531 -16.969 0.042 1 97.75 315 MET B O 1
ATOM 4897 N N . LYS B 1 316 ? 14.305 -18.625 1.34 1 97.62 316 LYS B N 1
ATOM 4898 C CA . LYS B 1 316 ? 14.328 -19.594 0.261 1 97.62 316 LYS B CA 1
ATOM 4899 C C . LYS B 1 316 ? 12.938 -20.203 0.036 1 97.62 316 LYS B C 1
ATOM 4901 O O . LYS B 1 316 ? 12.289 -20.641 0.982 1 97.62 316 LYS B O 1
ATOM 4906 N N . ARG B 1 317 ? 12.5 -20.109 -1.252 1 96.75 317 ARG B N 1
ATOM 4907 C CA . ARG B 1 317 ? 11.219 -20.703 -1.631 1 96.75 317 ARG B CA 1
ATOM 4908 C C . ARG B 1 317 ? 11.352 -21.531 -2.902 1 96.75 317 ARG B C 1
ATOM 4910 O O . ARG B 1 317 ? 12.461 -21.828 -3.346 1 96.75 317 ARG B O 1
ATOM 4917 N N . ALA B 1 318 ? 10.219 -21.891 -3.516 1 95.75 318 ALA B N 1
ATOM 4918 C CA . ALA B 1 318 ? 10.195 -22.922 -4.547 1 95.75 318 ALA B CA 1
ATOM 4919 C C . ALA B 1 318 ? 10.711 -22.391 -5.879 1 95.75 318 ALA B C 1
ATOM 4921 O O . ALA B 1 318 ? 11.023 -23.156 -6.785 1 95.75 318 ALA B O 1
ATOM 4922 N N . SER B 1 319 ? 10.836 -21.062 -6.016 1 97.75 319 SER B N 1
ATOM 4923 C CA . SER B 1 319 ? 11.281 -20.5 -7.289 1 97.75 319 SER B CA 1
ATOM 4924 C C . SER B 1 319 ? 12.766 -20.781 -7.52 1 97.75 319 SER B C 1
ATOM 4926 O O . SER B 1 319 ? 13.273 -20.594 -8.633 1 97.75 319 SER B O 1
ATOM 4928 N N . THR B 1 320 ? 13.562 -21.094 -6.477 1 96.94 320 THR B N 1
ATOM 4929 C CA . THR B 1 320 ? 14.945 -21.516 -6.641 1 96.94 320 THR B CA 1
ATOM 4930 C C . THR B 1 320 ? 15.156 -22.922 -6.113 1 96.94 320 THR B C 1
ATOM 4932 O O . THR B 1 320 ? 16.172 -23.562 -6.41 1 96.94 320 THR B O 1
ATOM 4935 N N . ASN B 1 321 ? 14.43 -23.266 -4.93 1 76.31 321 ASN B N 1
ATOM 4936 C CA . ASN B 1 321 ? 14.742 -24.5 -4.219 1 76.31 321 ASN B CA 1
ATOM 4937 C C . ASN B 1 321 ? 13.594 -25.516 -4.309 1 76.31 321 ASN B C 1
ATOM 4939 O O . ASN B 1 321 ? 12.641 -25.438 -3.537 1 76.31 321 ASN B O 1
ATOM 4943 N N . ASN B 1 322 ? 13.172 -26.219 -5.469 1 58.03 322 ASN B N 1
ATOM 4944 C CA . ASN B 1 322 ? 12.234 -27.328 -5.277 1 58.03 322 ASN B CA 1
ATOM 4945 C C . ASN B 1 322 ? 12.773 -28.359 -4.289 1 58.03 322 ASN B C 1
ATOM 4947 O O . ASN B 1 322 ? 12.109 -29.344 -3.998 1 58.03 322 ASN B O 1
ATOM 4951 N N . ASN B 1 323 ? 14.078 -28.453 -3.854 1 44.28 323 ASN B N 1
ATOM 4952 C CA . ASN B 1 323 ? 14.492 -29.609 -3.072 1 44.28 323 ASN B CA 1
ATOM 4953 C C . ASN B 1 323 ? 14.344 -29.359 -1.574 1 44.28 323 ASN B C 1
ATOM 4955 O O . ASN B 1 323 ? 14.547 -28.25 -1.105 1 44.28 323 ASN B O 1
#

Sequence (646 aa):
MVSIRDIAKKAGVSMTSVSYALNNNPKISKKTTEHIKQVAAELNYRPNAAARTLKARKTKKVGVFIKENKGIFFGDILAGIIETSAEAGFDTVVCTGENATDSLADGSVDGGIIMDDLITSDEMMQLADAGKKMVVLDRLFYHKNVRQVLLDNQRGATQMIEHLLTFPAAKTYIVTGNQDNFDSQERLKAIQKVIQHSPPPHSVNILTGEFELDGGLEAAELIMKEWTGEPVNVFALSDSTAVGMQQLFQEHGFVIGEQIKLAGFDNSLLSQYVTPPLTTVDYSTRSWGNEAATVLMALMTQKEAHHSLIPTTLMKRASTNNNMVSIRDIAKKAGVSMTSVSYALNNNPKISKKTTEHIKQVAAELNYRPNAAARTLKARKTKKVGVFIKENKGIFFGDILAGIIETSAEAGFDTVVCTGENATDSLADGSVDGGIIMDDLITSDEMMQLADAGKKMVVLDRLFYHKNVRQVLLDNQRGATQMIEHLLTFPAAKTYIVTGNQDNFDSQERLKAIQKVIQHSPPPHSVNILTGEFELDGGLEAAELIMKEWTGEPVNVFALSDSTAVGMQQLFQEHGFVIGEQIKLAGFDNSLLSQYVTPPLTTVDYSTRSWGNEAATVLMALMTQKEAHHSLIPTTLMKRASTNNN